Protein 3K7L (pdb70)

Secondary structure (DSSP, 8-state):
---HHHHHHTTS-EEEEEEEEE-HHHHHHTTT-HHHHHHHHHHHHHHHHHHHGGGTEEEEEEEEEE--S--SS---SSHHHHHHHHHHHIIIIIGGG---SEEEEEE-S--SSS-SEEE-SS-TT-TTT--EEEE---S-HHHHHHHHHHHHHHHTTPPP--S--SS------HHHHHHHHHHHHHH--SGGGS---GGG--S---TTSSS--TT-S-----TTT---SSEETTTTEE-TT---SSSTTEETTEEPPTT-EEE--SSTTBPPEE--SS-SSPPPP-BPPTT-EETTTTEE-BTTB---HHHHHHHHH-SS-EEPPGGGGGGGGSSSTT--SEEETTEEEPPPGGGGGGSB--EE-SS--S-B----SS-TTTTBPPTT-EEETTEEEETTEEEEHHHH-

Foldseek 3Di:
DQPVLLVVVQQAQWEWAEEEEEAQAVCVVVVVDVVVVVVLVLVLLLLLLVQCVVRRYHYFHLYYYYNNDHGPFDQDLAQVVNLQRVLVCQLPPVCVVDDTFAYEYEYADHRPPDDFKAAAAQQTSPSRGRYIYGYPPDPDSSVSSLVVSVNNLRNLQQDPPPVDDPDDDSHDDPSSVVRSSVSCVVCVDQRRPDQDDLVSGDHDDDQASQRAHDQAQGHQHAPVRRDWPFADSVRNYGPDPAQHTDAQQADNSAGNDWFQWRRDQPFQFWDTWTTHSPHRYTPGTFTHDFFCQGPVNQFTDDRRDGFHLQVLCCVVPNPQKGFADPVLLCQLQDQPDQHAQDDDPVDGDGDDPQLSLQFATWMDHPVDNPTDFDDDPPDRPDRGRDFRGADDVQWTHDSSGTDRVVVVD

B-factor: mean 50.03, std 17.89, range [14.83, 153.75]

Solvent-accessible surface area: 21682 Å² total; per-residue (Å²): 189,57,67,117,51,42,64,178,15,25,100,29,80,2,14,0,17,0,9,0,0,0,0,19,86,0,18,120,130,32,179,138,57,64,75,44,0,70,142,62,0,48,92,1,9,47,14,0,11,95,7,0,134,186,21,51,5,23,2,3,0,2,4,24,33,25,8,40,119,104,40,86,22,99,22,59,45,45,14,174,27,0,6,73,57,0,1,80,15,2,47,130,136,0,49,103,133,53,121,12,9,0,0,0,0,0,0,24,33,104,3,100,72,135,58,44,9,52,9,64,71,19,12,5,34,57,75,126,35,0,0,0,0,0,16,17,86,26,97,140,21,98,76,0,0,47,19,0,2,22,19,0,0,13,0,0,5,0,62,119,65,114,66,178,42,136,126,60,223,138,107,18,25,52,37,0,38,134,21,4,62,80,11,6,18,144,78,43,16,84,28,0,35,68,64,4,125,36,97,40,23,78,18,67,68,78,60,21,21,81,10,46,9,88,66,20,87,3,4,16,1,43,90,102,90,25,182,32,95,10,5,53,13,97,74,0,107,42,79,165,125,14,103,2,24,65,28,78,0,14,100,178,20,104,70,57,52,61,212,38,99,27,48,53,40,54,64,62,0,5,75,48,8,83,5,57,30,146,43,10,78,22,53,98,18,81,57,48,159,45,9,51,57,3,69,147,93,104,0,22,0,72,88,4,147,25,12,14,21,38,77,16,0,53,85,52,102,26,127,54,15,109,43,6,95,93,74,1,1,70,84,0,53,166,34,202,63,22,0,3,2,96,78,108,170,63,152,91,36,58,4,58,63,161,14,25,48,0,0,4,2,0,2,48,124,197,136,19,130,114,26,45,19,12,84,6,132,190,64,58,89,92,6,12,2,84,66,0,2,44,15,34,139,21,61,0,4,37,122,51,90,12,28,47,27,170,108,36,97

Radius of gyration: 24.46 Å; Cα contacts (8 Å, |Δi|>4): 837; chains: 1; bounding box: 68×55×57 Å

InterPro domains:
  IPR001590 Peptidase M12B, ADAM/reprolysin [PF01421] (205-400)
  IPR001590 Peptidase M12B, ADAM/reprolysin [PS50215] (205-400)
  IPR001762 Disintegrin domain [PF00200] (417-489)
  IPR001762 Disintegrin domain [PR00289] (448-467)
  IPR001762 Disintegrin domain [PR00289] (477-489)
  IPR001762 Disintegrin domain [PS50214] (408-494)
  IPR001762 Disintegrin domain [SM00050] (417-492)
  IPR002870 Peptidase M12B, propeptide [PF01562] (32-115)
  IPR006586 ADAM, cysteine-rich domain [PF08516] (494-573)
  IPR006586 ADAM, cysteine-rich domain [SM00608] (493-609)
  IPR024079 Metallopeptidase, catalytic domain superfamily [G3DSA:3.40.390.10] (192-401)
  IPR034027 Reprolysin domain, adamalysin-type [cd04269] (205-398)
  IPR036436 Disintegrin domain superfamily [G3DSA:4.10.70.10] (407-490)
  IPR036436 Disintegrin domain superfamily [SSF57552] (417-491)

Nearest PDB structures (foldseek):
  3k7l-assembly1_A  TM=1.002E+00  e=3.547E-93  Naja atra
  3hdb-assembly1_A  TM=7.791E-01  e=2.359E-57  Deinagkistrodon acutus
  2dw0-assembly1_A  TM=7.589E-01  e=6.702E-57  Crotalus atrox
  2e3x-assembly1_A  TM=6.675E-01  e=1.064E-53  Daboia siamensis
  1nd1-assembly1_A  TM=9.460E-01  e=1.942E-24  Bothrops asper

Organism: Naja atra (NCBI:txid8656)

Sequence (409 aa):
TNTPEQDRYLQAKKYIEFYVVVDNIMYRHYKRDQPVIKRKVYEMINTMNMIYRRLNFHIALIGLEIWSNINEINVQSDVRATLNLFGEWREKKLLPRKRNDNAQLLTGIDFNGTPVGLAYIGSICNPKTSAAVVQDYSSRTRMVAITMAHEMGHNLGMNHDRGFCTCGFYQFSSCSVREHQRYLLRDRPQCILNKPLSTDIVSPPICGNYFVEVGEECDCGSPADCQSACCNATTCKLQHEAQCDSEECCEKCKFKGARAECRAAKDDCDLPELCTGQSAECPTDVFQRNGLPCQNNQGYCYNGKCPIMTNQCIALRGPGVKVSRDSCFTLNQRTRGCGLCRMEYGRKIPCAAKDVKCGRLFCKRRNSMICNCSISPRDPNYGMVEPGTKCGDGMVCSNRQCVDVKTAY

Structure (mmCIF, N/CA/C/O backbone):
data_3K7L
#
_entry.id   3K7L
#
_cell.length_a   91.650
_cell.length_b   91.650
_cell.length_c   124.235
_cell.angle_alpha   90.00
_cell.angle_beta   90.00
_cell.angle_gamma   90.00
#
_symmetry.space_group_name_H-M   'P 43 21 2'
#
loop_
_entity.id
_entity.type
_entity.pdbx_description
1 polymer Atragin
2 non-polymer 2-acetamido-2-deoxy-beta-D-glucopyranose
3 non-polymer 'ZINC ION'
4 non-polymer 'CALCIUM ION'
5 water water
#
loop_
_atom_site.group_PDB
_atom_site.id
_atom_site.type_symbol
_atom_site.label_atom_id
_atom_site.label_alt_id
_atom_site.label_comp_id
_atom_site.label_asym_id
_atom_site.label_entity_id
_atom_site.label_seq_id
_atom_site.pdbx_PDB_ins_code
_atom_site.Cartn_x
_atom_site.Cartn_y
_atom_site.Cartn_z
_atom_site.occupancy
_atom_site.B_iso_or_equiv
_atom_site.auth_seq_id
_atom_site.auth_comp_id
_atom_site.auth_asym_id
_atom_site.auth_atom_id
_atom_site.pdbx_PDB_model_num
ATOM 1 N N . THR A 1 1 ? -39.471 18.019 -12.676 1.00 63.84 192 THR A N 1
ATOM 2 C CA . THR A 1 1 ? -39.996 16.623 -12.874 1.00 64.87 192 THR A CA 1
ATOM 3 C C . THR A 1 1 ? -39.380 15.568 -11.901 1.00 64.56 192 THR A C 1
ATOM 4 O O . THR A 1 1 ? -40.173 14.742 -11.346 1.00 63.41 192 THR A O 1
ATOM 8 N N . ASN A 1 2 ? -38.010 15.533 -11.787 1.00 61.72 193 ASN A N 1
ATOM 9 C CA . ASN A 1 2 ? -37.274 14.593 -10.883 1.00 61.55 193 ASN A CA 1
ATOM 10 C C . ASN A 1 2 ? -37.700 14.829 -9.427 1.00 61.25 193 ASN A C 1
ATOM 11 O O . ASN A 1 2 ? -37.443 15.931 -8.883 1.00 61.92 193 ASN A O 1
ATOM 16 N N . THR A 1 3 ? -38.307 13.851 -8.776 1.00 51.50 194 THR A N 1
ATOM 17 C CA . THR A 1 3 ? -38.601 14.005 -7.353 1.00 52.42 194 THR A CA 1
ATOM 18 C C . THR A 1 3 ? -37.333 14.322 -6.535 1.00 54.02 194 THR A C 1
ATOM 19 O O . THR A 1 3 ? -36.227 13.880 -6.902 1.00 54.96 194 THR A O 1
ATOM 23 N N . PRO A 1 4 ? -37.469 15.119 -5.458 1.00 57.66 195 PRO A N 1
ATOM 24 C CA . PRO A 1 4 ? -36.301 15.279 -4.600 1.00 57.16 195 PRO A CA 1
ATOM 25 C C . PRO A 1 4 ? -35.620 13.939 -4.242 1.00 56.38 195 PRO A C 1
ATOM 26 O O . PRO A 1 4 ? -34.374 13.890 -4.181 1.00 57.59 195 PRO A O 1
ATOM 30 N N . GLU A 1 5 ? -36.360 12.866 -4.031 1.00 48.79 196 GLU A N 1
ATOM 31 C CA . GLU A 1 5 ? -35.624 11.668 -3.632 1.00 48.96 196 GLU A CA 1
ATOM 32 C C . GLU A 1 5 ? -34.753 11.127 -4.820 1.00 48.72 196 GLU A C 1
ATOM 33 O O . GLU A 1 5 ? -33.731 10.451 -4.634 1.00 47.20 196 GLU A O 1
ATOM 39 N N . GLN A 1 6 ? -35.192 11.435 -6.033 1.00 43.38 197 GLN A N 1
ATOM 40 C CA . GLN A 1 6 ? -34.463 10.951 -7.186 1.00 43.99 197 GLN A CA 1
ATOM 41 C C . GLN A 1 6 ? -33.142 11.730 -7.217 1.00 43.20 197 GLN A C 1
ATOM 42 O O . GLN A 1 6 ? -32.075 11.142 -7.175 1.00 43.50 197 GLN A O 1
ATOM 48 N N . ASP A 1 7 ? -33.213 13.056 -7.143 1.00 47.11 198 ASP A N 1
ATOM 49 C CA . ASP A 1 7 ? -31.990 13.912 -7.140 1.00 46.55 198 ASP A CA 1
ATOM 50 C C . ASP A 1 7 ? -30.949 13.506 -6.122 1.00 45.30 198 ASP A C 1
ATOM 51 O O . ASP A 1 7 ? -29.745 13.663 -6.363 1.00 43.83 198 ASP A O 1
ATOM 56 N N . ARG A 1 8 ? -31.467 12.957 -5.022 1.00 48.91 199 ARG A N 1
ATOM 57 C CA . ARG A 1 8 ? -30.681 12.597 -3.850 1.00 50.44 199 ARG A CA 1
ATOM 58 C C . ARG A 1 8 ? -30.110 11.188 -4.000 1.00 48.84 199 ARG A C 1
ATOM 59 O O . ARG A 1 8 ? -28.917 10.997 -3.807 1.00 46.90 199 ARG A O 1
ATOM 67 N N . TYR A 1 9 ? -30.945 10.228 -4.410 1.00 55.15 200 TYR A N 1
ATOM 68 C CA . TYR A 1 9 ? -30.418 9.021 -5.055 1.00 53.54 200 TYR A CA 1
ATOM 69 C C . TYR A 1 9 ? -29.276 9.291 -6.122 1.00 54.26 200 TYR A C 1
ATOM 70 O O . TYR A 1 9 ? -28.278 8.510 -6.203 1.00 55.17 200 TYR A O 1
ATOM 79 N N . LEU A 1 10 ? -29.404 10.359 -6.924 1.00 46.74 201 LEU A N 1
ATOM 80 C CA . LEU A 1 10 ? -28.397 10.622 -7.951 1.00 45.73 201 LEU A CA 1
ATOM 81 C C . LEU A 1 10 ? -27.054 10.974 -7.373 1.00 45.77 201 LEU A C 1
ATOM 82 O O . LEU A 1 10 ? -26.097 11.089 -8.158 1.00 47.05 201 LEU A O 1
ATOM 87 N N . GLN A 1 11 ? -26.963 11.129 -6.055 1.00 42.50 202 GLN A N 1
ATOM 88 C CA . GLN A 1 11 ? -25.765 11.679 -5.434 1.00 43.24 202 GLN A CA 1
ATOM 89 C C . GLN A 1 11 ? -25.136 10.669 -4.456 1.00 43.45 202 GLN A C 1
ATOM 90 O O . GLN A 1 11 ? -24.074 10.882 -3.900 1.00 43.22 202 GLN A O 1
ATOM 96 N N . ALA A 1 12 ? -25.784 9.548 -4.228 1.00 44.95 203 ALA A N 1
ATOM 97 C CA . ALA A 1 12 ? -25.166 8.523 -3.434 1.00 45.71 203 ALA A CA 1
ATOM 98 C C . ALA A 1 12 ? -23.977 8.060 -4.306 1.00 46.68 203 ALA A C 1
ATOM 99 O O . ALA A 1 12 ? -24.132 7.844 -5.542 1.00 48.06 203 ALA A O 1
ATOM 101 N N . LYS A 1 13 ? -22.780 8.013 -3.728 1.00 40.60 204 LYS A N 1
ATOM 102 C CA . LYS A 1 13 ? -21.713 7.234 -4.310 1.00 39.91 204 LYS A CA 1
ATOM 103 C C . LYS A 1 13 ? -22.302 5.900 -4.807 1.00 38.22 204 LYS A C 1
ATOM 104 O O . LYS A 1 13 ? -23.163 5.324 -4.127 1.00 38.44 204 LYS A O 1
ATOM 110 N N . LYS A 1 14 ? -21.873 5.440 -5.994 1.00 38.04 205 LYS A N 1
ATOM 111 C CA . LYS A 1 14 ? -22.205 4.123 -6.552 1.00 35.25 205 LYS A CA 1
ATOM 112 C C . LYS A 1 14 ? -20.907 3.421 -6.922 1.00 33.42 205 LYS A C 1
ATOM 113 O O . LYS A 1 14 ? -19.905 4.067 -7.229 1.00 31.57 205 LYS A O 1
ATOM 119 N N . TYR A 1 15 ? -20.952 2.103 -6.981 1.00 37.35 206 TYR A N 1
ATOM 120 C CA . TYR A 1 15 ? -19.752 1.346 -7.165 1.00 38.22 206 TYR A CA 1
ATOM 121 C C . TYR A 1 15 ? -19.943 0.249 -8.134 1.00 39.25 206 TYR A C 1
ATOM 122 O O . TYR A 1 15 ? -21.010 -0.398 -8.142 1.00 39.34 206 TYR A O 1
ATOM 131 N N . ILE A 1 16 ? -18.871 -0.005 -8.913 1.00 34.74 207 ILE A N 1
ATOM 132 C CA . ILE A 1 16 ? -18.805 -1.165 -9.733 1.00 33.07 207 ILE A CA 1
ATOM 133 C C . ILE A 1 16 ? -17.640 -2.058 -9.347 1.00 33.95 207 ILE A C 1
ATOM 134 O O . ILE A 1 16 ? -16.469 -1.651 -9.398 1.00 33.72 207 ILE A O 1
ATOM 139 N N . GLU A 1 17 ? -17.962 -3.278 -8.956 1.00 35.61 208 GLU A N 1
ATOM 140 C CA . GLU A 1 17 ? -16.979 -4.333 -8.858 1.00 37.02 208 GLU A CA 1
ATOM 141 C C . GLU A 1 17 ? -16.658 -4.904 -10.178 1.00 35.35 208 GLU A C 1
ATOM 142 O O . GLU A 1 17 ? -17.364 -5.712 -10.671 1.00 38.08 208 GLU A O 1
ATOM 148 N N . PHE A 1 18 ? -15.529 -4.562 -10.699 1.00 32.65 209 PHE A N 1
ATOM 149 C CA . PHE A 1 18 ? -15.168 -4.718 -12.132 1.00 31.29 209 PHE A CA 1
ATOM 150 C C . PHE A 1 18 ? -14.243 -5.938 -12.274 1.00 31.24 209 PHE A C 1
ATOM 151 O O . PHE A 1 18 ? -13.364 -6.105 -11.418 1.00 32.16 209 PHE A O 1
ATOM 159 N N . TYR A 1 19 ? -14.439 -6.763 -13.306 1.00 25.97 210 TYR A N 1
ATOM 160 C CA . TYR A 1 19 ? -13.491 -7.761 -13.635 1.00 28.26 210 TYR A CA 1
ATOM 161 C C . TYR A 1 19 ? -12.987 -7.599 -15.086 1.00 28.42 210 TYR A C 1
ATOM 162 O O . TYR A 1 19 ? -13.777 -7.442 -16.029 1.00 30.12 210 TYR A O 1
ATOM 171 N N . VAL A 1 20 ? -11.687 -7.609 -15.249 1.00 29.13 211 VAL A N 1
ATOM 172 C CA . VAL A 1 20 ? -11.088 -7.529 -16.567 1.00 29.60 211 VAL A CA 1
ATOM 173 C C . VAL A 1 20 ? -10.345 -8.782 -16.870 1.00 30.72 211 VAL A C 1
ATOM 174 O O . VAL A 1 20 ? -9.647 -9.339 -15.945 1.00 31.57 211 VAL A O 1
ATOM 178 N N . VAL A 1 21 ? -10.420 -9.132 -18.162 1.00 30.92 212 VAL A N 1
ATOM 179 C CA . VAL A 1 21 ? -9.770 -10.267 -18.809 1.00 33.08 212 VAL A CA 1
ATOM 180 C C . VAL A 1 21 ? -8.885 -9.768 -19.972 1.00 35.08 212 VAL A C 1
ATOM 181 O O . VAL A 1 21 ? -9.298 -8.904 -20.780 1.00 36.76 212 VAL A O 1
ATOM 185 N N . VAL A 1 22 ? -7.657 -10.270 -20.040 1.00 37.97 213 VAL A N 1
ATOM 186 C CA . VAL A 1 22 ? -6.754 -9.950 -21.120 1.00 36.62 213 VAL A CA 1
ATOM 187 C C . VAL A 1 22 ? -6.631 -11.201 -22.001 1.00 37.36 213 VAL A C 1
ATOM 188 O O . VAL A 1 22 ? -6.307 -12.288 -21.539 1.00 37.53 213 VAL A O 1
ATOM 192 N N . ASP A 1 23 ? -6.848 -11.077 -23.293 1.00 39.17 214 ASP A N 1
ATOM 193 C CA . ASP A 1 23 ? -6.920 -12.285 -24.084 1.00 40.08 214 ASP A CA 1
ATOM 194 C C . ASP A 1 23 ? -5.561 -12.629 -24.581 1.00 39.87 214 ASP A C 1
ATOM 195 O O . ASP A 1 23 ? -4.617 -11.821 -24.416 1.00 40.85 214 ASP A O 1
ATOM 200 N N . ASN A 1 24 ? -5.428 -13.784 -25.228 1.00 33.48 215 ASN A N 1
ATOM 201 C CA . ASN A 1 24 ? -4.096 -14.242 -25.625 1.00 34.18 215 ASN A CA 1
ATOM 202 C C . ASN A 1 24 ? -3.332 -13.340 -26.584 1.00 34.98 215 ASN A C 1
ATOM 203 O O . ASN A 1 24 ? -2.094 -13.294 -26.587 1.00 35.11 215 ASN A O 1
ATOM 208 N N . ILE A 1 25 ? -4.035 -12.640 -27.451 1.00 39.17 216 ILE A N 1
ATOM 209 C CA . ILE A 1 25 ? -3.309 -11.856 -28.414 1.00 39.44 216 ILE A CA 1
ATOM 210 C C . ILE A 1 25 ? -2.749 -10.607 -27.718 1.00 39.42 216 ILE A C 1
ATOM 211 O O . ILE A 1 25 ? -1.653 -10.161 -28.071 1.00 40.28 216 ILE A O 1
ATOM 216 N N . MET A 1 26 ? -3.420 -10.007 -26.734 1.00 35.94 217 MET A N 1
ATOM 217 C CA . MET A 1 26 ? -2.795 -8.774 -26.190 1.00 34.89 217 MET A CA 1
ATOM 218 C C . MET A 1 26 ? -1.591 -9.251 -25.433 1.00 35.93 217 MET A C 1
ATOM 219 O O . MET A 1 26 ? -0.553 -8.611 -25.401 1.00 36.62 217 MET A O 1
ATOM 224 N N . TYR A 1 27 ? -1.748 -10.443 -24.854 1.00 45.17 218 TYR A N 1
ATOM 225 C CA . TYR A 1 27 ? -0.756 -11.034 -24.006 1.00 45.95 218 TYR A CA 1
ATOM 226 C C . TYR A 1 27 ? 0.480 -11.227 -24.851 1.00 47.93 218 TYR A C 1
ATOM 227 O O . TYR A 1 27 ? 1.553 -10.721 -24.510 1.00 49.29 218 TYR A O 1
ATOM 236 N N . ARG A 1 28 ? 0.360 -11.931 -25.977 1.00 44.23 219 ARG A N 1
ATOM 237 C CA . ARG A 1 28 ? 1.564 -12.043 -26.799 1.00 44.68 219 ARG A CA 1
ATOM 238 C C . ARG A 1 28 ? 2.166 -10.671 -27.255 1.00 42.46 219 ARG A C 1
ATOM 239 O O . ARG A 1 28 ? 3.385 -10.540 -27.432 1.00 42.39 219 ARG A O 1
ATOM 247 N N . HIS A 1 29 ? 1.329 -9.659 -27.438 1.00 43.60 220 HIS A N 1
ATOM 248 C CA . HIS A 1 29 ? 1.770 -8.390 -27.975 1.00 43.95 220 HIS A CA 1
ATOM 249 C C . HIS A 1 29 ? 2.648 -7.782 -26.918 1.00 44.44 220 HIS A C 1
ATOM 250 O O . HIS A 1 29 ? 3.554 -7.006 -27.182 1.00 44.21 220 HIS A O 1
ATOM 257 N N . TYR A 1 30 ? 2.347 -8.093 -25.678 1.00 39.61 221 TYR A N 1
ATOM 258 C CA . TYR A 1 30 ? 3.132 -7.534 -24.609 1.00 41.09 221 TYR A CA 1
ATOM 259 C C . TYR A 1 30 ? 4.206 -8.494 -24.161 1.00 42.15 221 TYR A C 1
ATOM 260 O O . TYR A 1 30 ? 4.614 -8.485 -23.028 1.00 41.92 221 TYR A O 1
ATOM 269 N N . LYS A 1 31 ? 4.696 -9.310 -25.089 1.00 46.02 222 LYS A N 1
ATOM 270 C CA . LYS A 1 31 ? 5.888 -10.160 -24.848 1.00 47.22 222 LYS A CA 1
ATOM 271 C C . LYS A 1 31 ? 5.673 -11.086 -23.676 1.00 45.54 222 LYS A C 1
ATOM 272 O O . LYS A 1 31 ? 6.657 -11.402 -23.014 1.00 44.31 222 LYS A O 1
ATOM 278 N N . ARG A 1 32 ? 4.419 -11.496 -23.444 1.00 39.62 223 ARG A N 1
ATOM 279 C CA . ARG A 1 32 ? 4.096 -12.589 -22.458 1.00 40.45 223 ARG A CA 1
ATOM 280 C C . ARG A 1 32 ? 4.454 -12.125 -21.090 1.00 37.35 223 ARG A C 1
ATOM 281 O O . ARG A 1 32 ? 4.578 -12.874 -20.200 1.00 36.05 223 ARG A O 1
ATOM 289 N N . ASP A 1 33 ? 4.729 -10.843 -20.969 1.00 35.41 224 ASP A N 1
ATOM 290 C CA . ASP A 1 33 ? 5.224 -10.290 -19.708 1.00 33.87 224 ASP A CA 1
ATOM 291 C C . ASP A 1 33 ? 4.111 -9.799 -18.660 1.00 32.98 224 ASP A C 1
ATOM 292 O O . ASP A 1 33 ? 3.638 -8.654 -18.714 1.00 32.88 224 ASP A O 1
ATOM 297 N N . GLN A 1 34 ? 3.736 -10.706 -17.732 1.00 41.21 225 GLN A N 1
ATOM 298 C CA . GLN A 1 34 ? 2.501 -10.560 -16.911 1.00 40.78 225 GLN A CA 1
ATOM 299 C C . GLN A 1 34 ? 2.534 -9.385 -15.937 1.00 40.09 225 GLN A C 1
ATOM 300 O O . GLN A 1 34 ? 1.593 -8.632 -15.943 1.00 44.53 225 GLN A O 1
ATOM 306 N N . PRO A 1 35 ? 3.601 -9.141 -15.163 1.00 35.60 226 PRO A N 1
ATOM 307 C CA . PRO A 1 35 ? 3.606 -7.813 -14.509 1.00 35.41 226 PRO A CA 1
ATOM 308 C C . PRO A 1 35 ? 3.449 -6.539 -15.394 1.00 37.32 226 PRO A C 1
ATOM 309 O O . PRO A 1 35 ? 2.818 -5.529 -14.939 1.00 37.13 226 PRO A O 1
ATOM 313 N N . VAL A 1 36 ? 4.009 -6.535 -16.610 1.00 39.16 227 VAL A N 1
ATOM 314 C CA . VAL A 1 36 ? 3.877 -5.313 -17.436 1.00 39.41 227 VAL A CA 1
ATOM 315 C C . VAL A 1 36 ? 2.388 -5.058 -17.754 1.00 41.22 227 VAL A C 1
ATOM 316 O O . VAL A 1 36 ? 1.784 -3.934 -17.594 1.00 42.36 227 VAL A O 1
ATOM 320 N N . ILE A 1 37 ? 1.747 -6.139 -18.165 1.00 40.33 228 ILE A N 1
ATOM 321 C CA . ILE A 1 37 ? 0.339 -6.098 -18.441 1.00 38.16 228 ILE A CA 1
ATOM 322 C C . ILE A 1 37 ? -0.471 -5.746 -17.224 1.00 39.10 228 ILE A C 1
ATOM 323 O O . ILE A 1 37 ? -1.419 -4.946 -17.347 1.00 40.86 228 ILE A O 1
ATOM 328 N N . LYS A 1 38 ? -0.127 -6.304 -16.047 1.00 39.52 229 LYS A N 1
ATOM 329 C CA . LYS A 1 38 ? -0.981 -5.931 -14.876 1.00 38.10 229 LYS A CA 1
ATOM 330 C C . LYS A 1 38 ? -0.842 -4.447 -14.588 1.00 36.55 229 LYS A C 1
ATOM 331 O O . LYS A 1 38 ? -1.841 -3.757 -14.303 1.00 38.09 229 LYS A O 1
ATOM 337 N N . ARG A 1 39 ? 0.363 -3.922 -14.742 1.00 34.21 230 ARG A N 1
ATOM 338 C CA . ARG A 1 39 ? 0.546 -2.522 -14.440 1.00 36.25 230 ARG A CA 1
ATOM 339 C C . ARG A 1 39 ? -0.303 -1.682 -15.298 1.00 36.43 230 ARG A C 1
ATOM 340 O O . ARG A 1 39 ? -0.928 -0.761 -14.742 1.00 37.62 230 ARG A O 1
ATOM 348 N N . LYS A 1 40 ? -0.415 -2.055 -16.584 1.00 35.55 231 LYS A N 1
ATOM 349 C CA . LYS A 1 40 ? -1.087 -1.243 -17.563 1.00 35.85 231 LYS A CA 1
ATOM 350 C C . LYS A 1 40 ? -2.487 -1.316 -17.370 1.00 35.85 231 LYS A C 1
ATOM 351 O O . LYS A 1 40 ? -3.160 -0.288 -17.465 1.00 36.16 231 LYS A O 1
ATOM 357 N N . VAL A 1 41 ? -2.963 -2.484 -16.980 1.00 33.99 232 VAL A N 1
ATOM 358 C CA . VAL A 1 41 ? -4.367 -2.531 -16.562 1.00 33.89 232 VAL A CA 1
ATOM 359 C C . VAL A 1 41 ? -4.631 -1.596 -15.382 1.00 35.12 232 VAL A C 1
ATOM 360 O O . VAL A 1 41 ? -5.596 -0.854 -15.470 1.00 36.06 232 VAL A O 1
ATOM 364 N N . TYR A 1 42 ? -3.754 -1.549 -14.333 1.00 36.16 233 TYR A N 1
ATOM 365 C CA . TYR A 1 42 ? -4.023 -0.660 -13.125 1.00 35.80 233 TYR A CA 1
ATOM 366 C C . TYR A 1 42 ? -4.085 0.834 -13.499 1.00 37.03 233 TYR A C 1
ATOM 367 O O . TYR A 1 42 ? -4.897 1.627 -12.911 1.00 36.28 233 TYR A O 1
ATOM 376 N N . GLU A 1 43 ? -3.231 1.220 -14.475 1.00 34.34 234 GLU A N 1
ATOM 377 C CA . GLU A 1 43 ? -3.248 2.646 -15.012 1.00 35.77 234 GLU A CA 1
ATOM 378 C C . GLU A 1 43 ? -4.568 2.912 -15.636 1.00 33.29 234 GLU A C 1
ATOM 379 O O . GLU A 1 43 ? -5.220 3.845 -15.261 1.00 32.72 234 GLU A O 1
ATOM 385 N N . MET A 1 44 ? -4.986 1.993 -16.472 1.00 33.95 235 MET A N 1
ATOM 386 C CA . MET A 1 44 ? -6.282 1.989 -17.047 1.00 36.90 235 MET A CA 1
ATOM 387 C C . MET A 1 44 ? -7.481 2.160 -16.098 1.00 37.68 235 MET A C 1
ATOM 388 O O . MET A 1 44 ? -8.299 3.077 -16.303 1.00 37.32 235 MET A O 1
ATOM 393 N N . ILE A 1 45 ? -7.598 1.314 -15.066 1.00 39.52 236 ILE A N 1
ATOM 394 C CA . ILE A 1 45 ? -8.686 1.523 -14.096 1.00 39.63 236 ILE A CA 1
ATOM 395 C C . ILE A 1 45 ? -8.542 2.858 -13.392 1.00 39.57 236 ILE A C 1
ATOM 396 O O . ILE A 1 45 ? -9.521 3.587 -13.167 1.00 37.44 236 ILE A O 1
ATOM 401 N N . ASN A 1 46 ? -7.319 3.200 -13.027 1.00 39.03 237 ASN A N 1
ATOM 402 C CA . ASN A 1 46 ? -7.199 4.534 -12.456 1.00 40.97 237 ASN A CA 1
ATOM 403 C C . ASN A 1 46 ? -7.780 5.683 -13.391 1.00 39.91 237 ASN A C 1
ATOM 404 O O . ASN A 1 46 ? -8.576 6.588 -12.963 1.00 41.35 237 ASN A O 1
ATOM 409 N N . THR A 1 47 ? -7.484 5.570 -14.687 1.00 44.14 238 THR A N 1
ATOM 410 C CA . THR A 1 47 ? -7.987 6.528 -15.642 1.00 41.15 238 THR A CA 1
ATOM 411 C C . THR A 1 47 ? -9.521 6.526 -15.636 1.00 39.69 238 THR A C 1
ATOM 412 O O . THR A 1 47 ? -10.177 7.590 -15.686 1.00 40.28 238 THR A O 1
ATOM 416 N N . MET A 1 48 ? -10.101 5.357 -15.553 1.00 29.10 239 MET A N 1
ATOM 417 C CA . MET A 1 48 ? -11.558 5.281 -15.525 1.00 29.58 239 MET A CA 1
ATOM 418 C C . MET A 1 48 ? -12.130 6.039 -14.335 1.00 29.88 239 MET A C 1
ATOM 419 O O . MET A 1 48 ? -13.106 6.856 -14.450 1.00 31.94 239 MET A O 1
ATOM 424 N N . ASN A 1 49 ? -11.542 5.803 -13.195 1.00 38.78 240 ASN A N 1
ATOM 425 C CA . ASN A 1 49 ? -12.093 6.345 -11.918 1.00 41.06 240 ASN A CA 1
ATOM 426 C C . ASN A 1 49 ? -11.968 7.818 -11.935 1.00 41.71 240 ASN A C 1
ATOM 427 O O . ASN A 1 49 ? -12.863 8.446 -11.422 1.00 42.15 240 ASN A O 1
ATOM 432 N N . MET A 1 50 ? -10.898 8.347 -12.568 1.00 37.35 241 MET A N 1
ATOM 433 C CA . MET A 1 50 ? -10.743 9.847 -12.736 1.00 40.31 241 MET A CA 1
ATOM 434 C C . MET A 1 50 ? -11.793 10.383 -13.627 1.00 39.10 241 MET A C 1
ATOM 435 O O . MET A 1 50 ? -12.302 11.437 -13.389 1.00 40.08 241 MET A O 1
ATOM 440 N N . ILE A 1 51 ? -1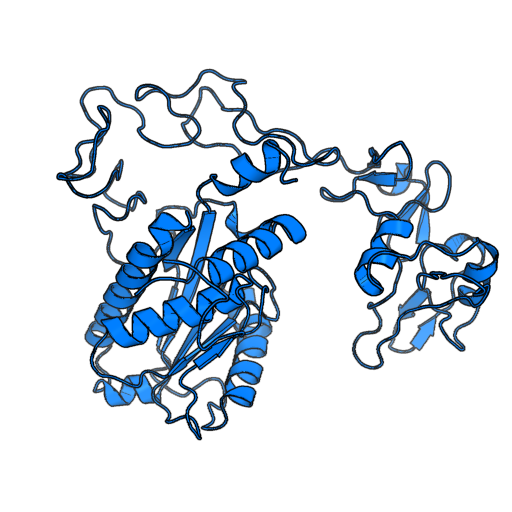2.128 9.668 -14.704 1.00 40.19 242 ILE A N 1
ATOM 441 C CA . ILE A 1 51 ? -13.225 10.112 -15.483 1.00 37.98 242 ILE A CA 1
ATOM 442 C C . ILE A 1 51 ? -14.567 9.940 -14.748 1.00 38.39 242 ILE A C 1
ATOM 443 O O . ILE A 1 51 ? -15.462 10.740 -14.985 1.00 36.96 242 ILE A O 1
ATOM 448 N N . TYR A 1 52 ? -14.770 8.870 -13.949 1.00 34.47 243 TYR A N 1
ATOM 449 C CA . TYR A 1 52 ? -16.143 8.575 -13.439 1.00 35.42 243 TYR A CA 1
ATOM 450 C C . TYR A 1 52 ? -16.485 9.303 -12.119 1.00 37.05 243 TYR A C 1
ATOM 451 O O . TYR A 1 52 ? -17.578 9.174 -11.543 1.00 36.78 243 TYR A O 1
ATOM 460 N N . ARG A 1 53 ? -15.543 10.111 -11.670 1.00 44.30 244 ARG A N 1
ATOM 461 C CA . ARG A 1 53 ? -15.665 10.859 -10.396 1.00 48.70 244 ARG A CA 1
ATOM 462 C C . ARG A 1 53 ? -16.833 11.784 -10.446 1.00 48.40 244 ARG A C 1
ATOM 463 O O . ARG A 1 53 ? -17.644 11.685 -9.552 1.00 49.37 244 ARG A O 1
ATOM 471 N N . ARG A 1 54 ? -16.936 12.644 -11.485 1.00 53.07 245 ARG A N 1
ATOM 472 C CA . ARG A 1 54 ? -18.050 13.565 -11.564 1.00 52.91 245 ARG A CA 1
ATOM 473 C C . ARG A 1 54 ? -19.381 12.860 -11.710 1.00 52.16 245 ARG A C 1
ATOM 474 O O . ARG A 1 54 ? -20.383 13.492 -11.477 1.00 53.27 245 ARG A O 1
ATOM 482 N N . LEU A 1 55 ? -19.394 11.554 -12.002 1.00 47.84 246 LEU A N 1
ATOM 483 C CA . LEU A 1 55 ? -20.592 10.779 -12.091 1.00 46.27 246 LEU A CA 1
ATOM 484 C C . LEU A 1 55 ? -20.942 10.062 -10.820 1.00 45.82 246 LEU A C 1
ATOM 485 O O . LEU A 1 55 ? -22.034 9.504 -10.755 1.00 45.41 246 LEU A O 1
ATOM 490 N N . ASN A 1 56 ? -20.060 10.083 -9.798 1.00 43.34 247 ASN A N 1
ATOM 491 C CA . ASN A 1 56 ? -20.327 9.400 -8.483 1.00 41.17 247 ASN A CA 1
ATOM 492 C C . ASN A 1 56 ? -20.117 7.878 -8.496 1.00 40.51 247 ASN A C 1
ATOM 493 O O . ASN A 1 56 ? -20.535 7.215 -7.545 1.00 42.03 247 ASN A O 1
ATOM 498 N N . PHE A 1 57 ? -19.403 7.333 -9.509 1.00 36.91 248 PHE A N 1
ATOM 499 C CA . PHE A 1 57 ? -19.146 5.919 -9.576 1.00 34.35 248 PHE A CA 1
ATOM 500 C C . PHE A 1 57 ? -17.734 5.706 -9.290 1.00 34.56 248 PHE A C 1
ATOM 501 O O . PHE A 1 57 ? -16.900 6.414 -9.782 1.00 33.67 248 PHE A O 1
ATOM 509 N N . HIS A 1 58 ? -17.449 4.633 -8.548 1.00 35.21 249 HIS A N 1
ATOM 510 C CA . HIS A 1 58 ? -16.067 4.210 -8.369 1.00 33.70 249 HIS A CA 1
ATOM 511 C C . HIS A 1 58 ? -15.957 2.781 -8.836 1.00 33.64 249 HIS A C 1
ATOM 512 O O . HIS A 1 58 ? -16.794 1.960 -8.537 1.00 32.42 249 HIS A O 1
ATOM 519 N N . ILE A 1 59 ? -14.927 2.542 -9.606 1.00 29.24 250 ILE A N 1
ATOM 520 C CA . ILE A 1 59 ? -14.679 1.317 -10.222 1.00 31.05 250 ILE A CA 1
ATOM 521 C C . ILE A 1 59 ? -13.622 0.664 -9.389 1.00 32.29 250 ILE A C 1
ATOM 522 O O . ILE A 1 59 ? -12.579 1.243 -9.138 1.00 34.87 250 ILE A O 1
ATOM 527 N N . ALA A 1 60 ? -13.906 -0.547 -8.919 1.00 38.58 251 ALA A N 1
ATOM 528 C CA . ALA A 1 60 ? -13.011 -1.327 -8.094 1.00 36.43 251 ALA A CA 1
ATOM 529 C C . ALA A 1 60 ? -12.673 -2.643 -8.801 1.00 36.86 251 ALA A C 1
ATOM 530 O O . ALA A 1 60 ? -13.537 -3.521 -9.097 1.00 37.65 251 ALA A O 1
ATOM 532 N N . LEU A 1 61 ? -11.394 -2.788 -9.090 1.00 32.67 252 LEU A N 1
ATOM 533 C CA . LEU A 1 61 ? -10.984 -3.866 -9.887 1.00 31.02 252 LEU A CA 1
ATOM 534 C C . LEU A 1 61 ? -10.991 -5.014 -8.889 1.00 33.66 252 LEU A C 1
ATOM 535 O O . LEU A 1 61 ? -10.168 -5.092 -7.976 1.00 34.53 252 LEU A O 1
ATOM 540 N N . ILE A 1 62 ? -11.892 -5.950 -9.049 1.00 35.86 253 ILE A N 1
ATOM 541 C CA . ILE A 1 62 ? -11.855 -7.129 -8.113 1.00 35.46 253 ILE A CA 1
ATOM 542 C C . ILE A 1 62 ? -11.320 -8.336 -8.790 1.00 34.48 253 ILE A C 1
ATOM 543 O O . ILE A 1 62 ? -11.280 -9.357 -8.225 1.00 36.81 253 ILE A O 1
ATOM 548 N N . GLY A 1 63 ? -10.894 -8.274 -10.025 1.00 34.88 254 GLY A N 1
ATOM 549 C CA . GLY A 1 63 ? -10.244 -9.462 -10.569 1.00 32.84 254 GLY A CA 1
ATOM 550 C C . GLY A 1 63 ? -9.600 -9.187 -11.893 1.00 34.79 254 GLY A C 1
ATOM 551 O O . GLY A 1 63 ? -10.107 -8.370 -12.715 1.00 35.39 254 GLY A O 1
ATOM 552 N N . LEU A 1 64 ? -8.483 -9.864 -12.169 1.00 42.71 255 LEU A N 1
ATOM 553 C CA . LEU A 1 64 ? -7.813 -9.611 -13.391 1.00 41.77 255 LEU A CA 1
ATOM 554 C C . LEU A 1 64 ? -7.290 -10.909 -13.885 1.00 43.52 255 LEU A C 1
ATOM 555 O O . LEU A 1 64 ? -6.354 -11.454 -13.267 1.00 44.79 255 LEU A O 1
ATOM 560 N N . GLU A 1 65 ? -7.750 -11.386 -15.047 1.00 38.16 256 GLU A N 1
ATOM 561 C CA . GLU A 1 65 ? -7.218 -12.651 -15.522 1.00 37.82 256 GLU A CA 1
ATOM 562 C C . GLU A 1 65 ? -6.691 -12.563 -16.904 1.00 39.35 256 GLU A C 1
ATOM 563 O O . GLU A 1 65 ? -7.373 -12.030 -17.816 1.00 40.36 256 GLU A O 1
ATOM 569 N N . ILE A 1 66 ? -5.473 -13.084 -17.085 1.00 37.32 257 ILE A N 1
ATOM 570 C CA . ILE A 1 66 ? -4.793 -13.142 -18.374 1.00 36.73 257 ILE A CA 1
ATOM 571 C C . ILE A 1 66 ? -4.957 -14.492 -19.006 1.00 38.58 257 ILE A C 1
ATOM 572 O O . ILE A 1 66 ? -4.827 -15.487 -18.333 1.00 41.06 257 ILE A O 1
ATOM 577 N N . TRP A 1 67 ? -5.376 -14.572 -20.269 1.00 42.74 258 TRP A N 1
ATOM 578 C CA . TRP A 1 67 ? -5.467 -15.884 -20.928 1.00 43.48 258 TRP A CA 1
ATOM 579 C C . TRP A 1 67 ? -4.104 -16.138 -21.523 1.00 44.75 258 TRP A C 1
ATOM 580 O O . TRP A 1 67 ? -3.912 -16.074 -22.734 1.00 44.96 258 TRP A O 1
ATOM 591 N N . SER A 1 68 ? -3.125 -16.302 -20.657 1.00 50.78 259 SER A N 1
ATOM 592 C CA . SER A 1 68 ? -1.758 -16.558 -21.097 1.00 52.65 259 SER A CA 1
ATOM 593 C C . SER A 1 68 ? -1.654 -17.952 -21.736 1.00 55.17 259 SER A C 1
ATOM 594 O O . SER A 1 68 ? -0.567 -18.320 -22.170 1.00 55.82 259 SER A O 1
ATOM 597 N N . ASN A 1 69 ? -2.719 -18.756 -21.768 1.00 54.05 260 ASN A N 1
ATOM 598 C CA . ASN A 1 69 ? -2.539 -20.018 -22.459 1.00 55.36 260 ASN A CA 1
ATOM 599 C C . ASN A 1 69 ? -3.247 -20.118 -23.787 1.00 55.66 260 ASN A C 1
ATOM 600 O O . ASN A 1 69 ? -2.593 -20.152 -24.826 1.00 56.27 260 ASN A O 1
ATOM 605 N N . ILE A 1 70 ? -4.561 -20.221 -23.754 1.00 54.25 261 ILE A N 1
ATOM 606 C CA . ILE A 1 70 ? -5.383 -20.129 -24.987 1.00 55.47 261 ILE A CA 1
ATOM 607 C C . ILE A 1 70 ? -6.632 -19.272 -24.677 1.00 54.66 261 ILE A C 1
ATOM 608 O O . ILE A 1 70 ? -7.065 -19.231 -23.530 1.00 54.58 261 ILE A O 1
ATOM 613 N N . ASN A 1 71 ? -7.248 -18.633 -25.660 1.00 54.13 262 ASN A N 1
ATOM 614 C CA . ASN A 1 71 ? -8.519 -17.949 -25.361 1.00 52.96 262 ASN A CA 1
ATOM 615 C C . ASN A 1 71 ? -9.600 -18.974 -24.900 1.00 52.78 262 ASN A C 1
ATOM 616 O O . ASN A 1 71 ? -9.687 -20.036 -25.481 1.00 52.86 262 ASN A O 1
ATOM 621 N N . GLU A 1 72 ? -10.384 -18.725 -23.853 1.00 45.20 263 GLU A N 1
ATOM 622 C CA . GLU A 1 72 ? -11.526 -19.653 -23.667 1.00 46.44 263 GLU A CA 1
ATOM 623 C C . GLU A 1 72 ? -12.779 -19.248 -24.398 1.00 44.02 263 GLU A C 1
ATOM 624 O O . GLU A 1 72 ? -13.819 -19.839 -24.192 1.00 43.72 263 GLU A O 1
ATOM 630 N N . ILE A 1 73 ? -12.706 -18.210 -25.205 1.00 47.44 264 ILE A N 1
ATOM 631 C CA . ILE A 1 73 ? -13.690 -18.100 -26.264 1.00 46.45 264 ILE A CA 1
ATOM 632 C C . ILE A 1 73 ? -13.035 -17.918 -27.640 1.00 45.23 264 ILE A C 1
ATOM 633 O O . ILE A 1 73 ? -11.916 -17.546 -27.744 1.00 44.66 264 ILE A O 1
ATOM 638 N N . ASN A 1 74 ? -13.775 -18.137 -28.699 1.00 48.59 265 ASN A N 1
ATOM 639 C CA . ASN A 1 74 ? -13.269 -17.840 -29.998 1.00 48.61 265 ASN A CA 1
ATOM 640 C C . ASN A 1 74 ? -13.357 -16.320 -30.235 1.00 48.99 265 ASN A C 1
ATOM 641 O O . ASN A 1 74 ? -14.424 -15.822 -30.632 1.00 50.06 265 ASN A O 1
ATOM 646 N N . VAL A 1 75 ? -12.263 -15.600 -29.994 1.00 43.49 266 VAL A N 1
ATOM 647 C CA . VAL A 1 75 ? -12.279 -14.168 -30.214 1.00 43.73 266 VAL A CA 1
ATOM 648 C C . VAL A 1 75 ? -12.038 -13.905 -31.668 1.00 44.43 266 VAL A C 1
ATOM 649 O O . VAL A 1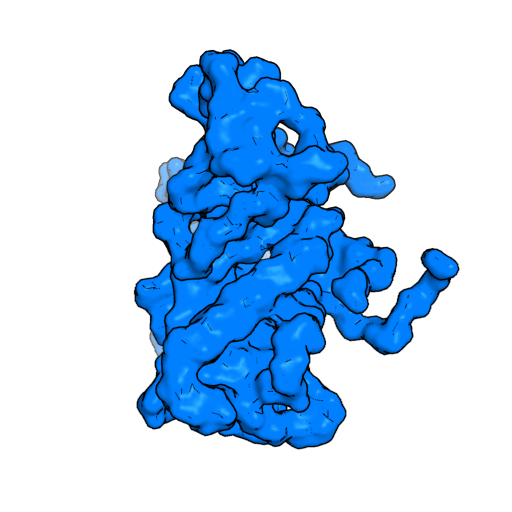 75 ? -11.049 -14.443 -32.183 1.00 44.40 266 VAL A O 1
ATOM 653 N N . GLN A 1 76 ? -12.872 -13.027 -32.285 1.00 45.39 267 GLN A N 1
ATOM 654 C CA . GLN A 1 76 ? -13.041 -12.907 -33.773 1.00 43.88 267 GLN A CA 1
ATOM 655 C C . GLN A 1 76 ? -12.963 -11.454 -34.187 1.00 42.91 267 GLN A C 1
ATOM 656 O O . GLN A 1 76 ? -13.491 -10.582 -33.476 1.00 41.56 267 GLN A O 1
ATOM 662 N N . SER A 1 77 ? -12.379 -11.205 -35.351 1.00 44.14 268 SER A N 1
ATOM 663 C CA . SER A 1 77 ? -12.354 -9.864 -35.929 1.00 45.93 268 SER A CA 1
ATOM 664 C C . SER A 1 77 ? -13.769 -9.289 -36.003 1.00 46.24 268 SER A C 1
ATOM 665 O O . SER A 1 77 ? -13.925 -8.089 -36.019 1.00 47.36 268 SER A O 1
ATOM 668 N N . ASP A 1 78 ? -14.785 -10.141 -36.070 1.00 40.04 269 ASP A N 1
ATOM 669 C CA . ASP A 1 78 ? -16.139 -9.678 -35.944 1.00 41.34 269 ASP A CA 1
ATOM 670 C C . ASP A 1 78 ? -16.495 -9.243 -34.479 1.00 40.67 269 ASP A C 1
ATOM 671 O O . ASP A 1 78 ? -16.809 -10.070 -33.625 1.00 40.65 269 ASP A O 1
ATOM 676 N N . VAL A 1 79 ? -16.477 -7.946 -34.207 1.00 40.17 270 VAL A N 1
ATOM 677 C CA . VAL A 1 79 ? -16.800 -7.400 -32.866 1.00 38.58 270 VAL A CA 1
ATOM 678 C C . VAL A 1 79 ? -18.097 -7.878 -32.227 1.00 39.14 270 VAL A C 1
ATOM 679 O O . VAL A 1 79 ? -18.139 -8.326 -31.063 1.00 37.85 270 VAL A O 1
ATOM 683 N N . ARG A 1 80 ? -19.153 -7.917 -33.002 1.00 40.46 271 ARG A N 1
ATOM 684 C CA . ARG A 1 80 ? -20.397 -8.541 -32.510 1.00 40.95 271 ARG A CA 1
ATOM 685 C C . ARG A 1 80 ? -20.308 -9.937 -31.930 1.00 41.16 271 ARG A C 1
ATOM 686 O O . ARG A 1 80 ? -20.949 -10.277 -30.892 1.00 42.34 271 ARG A O 1
ATOM 694 N N . ALA A 1 81 ? -19.591 -10.819 -32.583 1.00 41.64 272 ALA A N 1
ATOM 695 C CA . ALA A 1 81 ? -19.764 -12.213 -32.151 1.00 41.10 272 ALA A CA 1
ATOM 696 C C . ALA A 1 81 ? -18.885 -12.367 -30.931 1.00 40.81 272 ALA A C 1
ATOM 697 O O . ALA A 1 81 ? -19.148 -13.219 -30.076 1.00 41.43 272 ALA A O 1
ATOM 699 N N . THR A 1 82 ? -17.772 -11.614 -30.880 1.00 42.01 273 THR A N 1
ATOM 700 C CA . THR A 1 82 ? -16.887 -11.677 -29.701 1.00 40.49 273 THR A CA 1
ATOM 701 C C . THR A 1 82 ? -17.690 -11.102 -28.501 1.00 39.16 273 THR A C 1
ATOM 702 O O . THR A 1 82 ? -17.842 -11.738 -27.451 1.00 40.51 273 THR A O 1
ATOM 706 N N . LEU A 1 83 ? -18.261 -9.929 -28.648 1.00 37.44 274 LEU A N 1
ATOM 707 C CA . LEU A 1 83 ? -19.161 -9.450 -27.566 1.00 38.13 274 LEU A CA 1
ATOM 708 C C . LEU A 1 83 ? -20.194 -10.510 -27.259 1.00 39.86 274 LEU A C 1
ATOM 709 O O . LEU A 1 83 ? -20.414 -10.839 -26.126 1.00 39.68 274 LEU A O 1
ATOM 714 N N . ASN A 1 84 ? -20.807 -11.126 -28.260 1.00 39.92 275 ASN A N 1
ATOM 715 C CA . ASN A 1 84 ? -21.832 -12.192 -27.913 1.00 41.28 275 ASN A CA 1
ATOM 716 C C . ASN A 1 84 ? -21.194 -13.378 -27.171 1.00 42.06 275 ASN A C 1
ATOM 717 O O . ASN A 1 84 ? -21.709 -13.859 -26.124 1.00 42.96 275 ASN A O 1
ATOM 722 N N . LEU A 1 85 ? -20.027 -13.826 -27.651 1.00 45.38 276 LEU A N 1
ATOM 723 C CA . LEU A 1 85 ? -19.416 -14.981 -27.001 1.00 45.70 276 LEU A CA 1
ATOM 724 C C . LEU A 1 85 ? -18.961 -14.638 -25.550 1.00 46.39 276 LEU A C 1
ATOM 725 O O . LEU A 1 85 ? -19.058 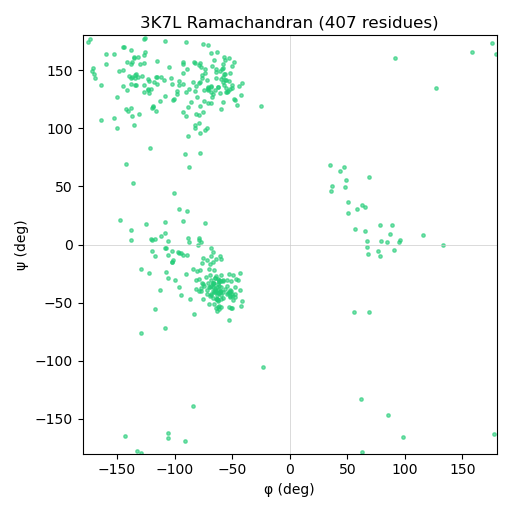-15.540 -24.615 1.00 46.18 276 LEU A O 1
ATOM 730 N N . PHE A 1 86 ? -18.544 -13.358 -25.369 1.00 39.65 277 PHE A N 1
ATOM 731 C CA . PHE A 1 86 ? -18.003 -12.947 -24.099 1.00 38.64 277 PHE A CA 1
ATOM 732 C C . PHE A 1 86 ? -19.071 -12.747 -23.052 1.00 38.52 277 PHE A C 1
ATOM 733 O O . PHE A 1 86 ? -18.866 -13.050 -21.858 1.00 41.12 277 PHE A O 1
ATOM 741 N N . GLY A 1 87 ? -20.244 -12.293 -23.468 1.00 39.20 278 GLY A N 1
ATOM 742 C CA . GLY A 1 87 ? -21.419 -12.142 -22.580 1.00 38.30 278 GLY A CA 1
ATOM 743 C C . GLY A 1 87 ? -21.843 -13.535 -22.046 1.00 40.45 278 GLY A C 1
ATOM 744 O O . GLY A 1 87 ? -22.077 -13.695 -20.822 1.00 40.78 278 GLY A O 1
ATOM 745 N N . GLU A 1 88 ? -21.941 -14.535 -22.927 1.00 39.71 279 GLU A N 1
ATOM 746 C CA . GLU A 1 88 ? -22.334 -15.893 -22.492 1.00 42.74 279 GLU A CA 1
ATOM 747 C C . GLU A 1 88 ? -21.289 -16.506 -21.553 1.00 42.04 279 GLU A C 1
ATOM 748 O O . GLU A 1 88 ? -21.641 -17.188 -20.572 1.00 41.51 279 GLU A O 1
ATOM 754 N N . TRP A 1 89 ? -20.007 -16.249 -21.880 1.00 45.12 280 TRP A N 1
ATOM 755 C CA . TRP A 1 89 ? -18.886 -16.703 -21.067 1.00 44.56 280 TRP A CA 1
ATOM 756 C C . TRP A 1 89 ? -18.976 -16.033 -19.677 1.00 45.84 280 TRP A C 1
ATOM 757 O O . TRP A 1 89 ? -18.815 -16.712 -18.642 1.00 46.28 280 TRP A O 1
ATOM 768 N N . ARG A 1 90 ? -19.210 -14.718 -19.644 1.00 45.31 281 ARG A N 1
ATOM 769 C CA . ARG A 1 90 ? -19.467 -14.125 -18.360 1.00 45.89 281 ARG A CA 1
ATOM 770 C C . ARG A 1 90 ? -20.605 -14.828 -17.552 1.00 47.01 281 ARG A C 1
ATOM 771 O O . ARG A 1 90 ? -20.413 -15.212 -16.357 1.00 45.70 281 ARG A O 1
ATOM 779 N N . GLU A 1 91 ? -21.775 -14.972 -18.173 1.00 42.18 282 GLU A N 1
ATOM 780 C CA . GLU A 1 91 ? -22.869 -15.560 -17.443 1.00 44.00 282 GLU A CA 1
ATOM 781 C C . GLU A 1 91 ? -22.558 -17.028 -17.000 1.00 44.58 282 GLU A C 1
ATOM 782 O O . GLU A 1 91 ? -22.983 -17.475 -15.931 1.00 44.05 282 GLU A O 1
ATOM 788 N N . LYS A 1 92 ? -21.802 -17.782 -17.804 1.00 48.85 283 LYS A N 1
ATOM 789 C CA . LYS A 1 92 ? -21.801 -19.211 -17.583 1.00 49.12 283 LYS A CA 1
ATOM 790 C C . LYS A 1 92 ? -20.545 -19.680 -16.936 1.00 50.23 283 LYS A C 1
ATOM 791 O O . LYS A 1 92 ? -20.529 -20.694 -16.201 1.00 49.77 283 LYS A O 1
ATOM 797 N N . LYS A 1 93 ? -19.475 -18.955 -17.190 1.00 53.64 284 LYS A N 1
ATOM 798 C CA . LYS A 1 93 ? -18.225 -19.441 -16.716 1.00 54.23 284 LYS A CA 1
ATOM 799 C C . LYS A 1 93 ? -17.673 -18.543 -15.629 1.00 53.30 284 LYS A C 1
ATOM 800 O O . LYS A 1 93 ? -17.060 -19.005 -14.676 1.00 54.65 284 LYS A O 1
ATOM 806 N N . LEU A 1 94 ? -17.827 -17.244 -15.784 1.00 53.90 285 LEU A N 1
ATOM 807 C CA . LEU A 1 94 ? -17.189 -16.344 -14.835 1.00 51.00 285 LEU A CA 1
ATOM 808 C C . LEU A 1 94 ? -18.102 -16.224 -13.607 1.00 50.63 285 LEU A C 1
ATOM 809 O O . LEU A 1 94 ? -17.660 -16.622 -12.576 1.00 50.16 285 LEU A O 1
ATOM 814 N N . LEU A 1 95 ? -19.354 -15.758 -13.715 1.00 41.18 286 LEU A N 1
ATOM 815 C CA . LEU A 1 95 ? -20.170 -15.595 -12.488 1.00 43.49 286 LEU A CA 1
ATOM 816 C C . LEU A 1 95 ? -20.169 -16.829 -11.493 1.00 45.03 286 LEU A C 1
ATOM 817 O O . LEU A 1 95 ? -20.024 -16.664 -10.280 1.00 43.45 286 LEU A O 1
ATOM 822 N N . PRO A 1 96 ? -20.267 -18.068 -12.010 1.00 48.83 287 PRO A N 1
ATOM 823 C CA . PRO A 1 96 ? -20.310 -19.085 -10.980 1.00 50.39 287 PRO A CA 1
ATOM 824 C C . PRO A 1 96 ? -19.071 -19.071 -10.100 1.00 51.12 287 PRO A C 1
ATOM 825 O O . PRO A 1 96 ? -19.171 -19.470 -8.965 1.00 52.22 287 PRO A O 1
ATOM 829 N N . ARG A 1 97 ? -17.927 -18.608 -10.575 1.00 49.94 288 ARG A N 1
ATOM 830 C CA . ARG A 1 97 ? -16.779 -18.656 -9.699 1.00 51.61 288 ARG A CA 1
ATOM 831 C C . ARG A 1 97 ? -16.384 -17.344 -9.034 1.00 52.54 288 ARG A C 1
ATOM 832 O O . ARG A 1 97 ? -15.490 -17.357 -8.173 1.00 53.22 288 ARG A O 1
ATOM 840 N N . LYS A 1 98 ? -17.048 -16.241 -9.393 1.00 53.50 289 LYS A N 1
ATOM 841 C CA . LYS A 1 98 ? -16.547 -14.924 -9.073 1.00 53.25 289 LYS A CA 1
ATOM 842 C C . LYS A 1 98 ? -17.663 -13.862 -9.231 1.00 53.17 289 LYS A C 1
ATOM 843 O O . LYS A 1 98 ? -18.043 -13.516 -10.365 1.00 54.08 289 LYS A O 1
ATOM 849 N N . ARG A 1 99 ? -18.168 -13.342 -8.120 1.00 45.77 290 ARG A N 1
ATOM 850 C CA . ARG A 1 99 ? -19.140 -12.284 -8.134 1.00 44.55 290 ARG A CA 1
ATOM 851 C C . ARG A 1 99 ? -18.548 -11.102 -8.892 1.00 40.88 290 ARG A C 1
ATOM 852 O O . ARG A 1 99 ? -17.363 -10.802 -8.792 1.00 40.61 290 ARG A O 1
ATOM 860 N N . ASN A 1 100 ? -19.370 -10.397 -9.627 1.00 38.79 291 ASN A N 1
ATOM 861 C CA . ASN A 1 100 ? -18.881 -9.133 -10.241 1.00 37.00 291 ASN A CA 1
ATOM 862 C C . ASN A 1 100 ? -20.046 -8.382 -10.839 1.00 34.63 291 ASN A C 1
ATOM 863 O O . ASN A 1 100 ? -21.002 -9.036 -11.224 1.00 33.00 291 ASN A O 1
ATOM 868 N N . ASP A 1 101 ? -19.983 -7.048 -10.921 1.00 39.01 292 ASP A N 1
ATOM 869 C CA . ASP A 1 101 ? -21.111 -6.353 -11.510 1.00 38.92 292 ASP A CA 1
ATOM 870 C C . ASP A 1 101 ? -21.036 -6.156 -13.059 1.00 38.47 292 ASP A C 1
ATOM 871 O O . ASP A 1 101 ? -21.975 -5.675 -13.656 1.00 37.57 292 ASP A O 1
ATOM 876 N N . ASN A 1 102 ? -19.902 -6.466 -13.653 1.00 47.81 293 ASN A N 1
ATOM 877 C CA . ASN A 1 102 ? -19.527 -5.874 -14.944 1.00 48.67 293 ASN A CA 1
ATOM 878 C C . ASN A 1 102 ? -18.264 -6.728 -15.273 1.00 48.84 293 ASN A C 1
ATOM 879 O O . ASN A 1 102 ? -17.626 -7.282 -14.339 1.00 49.69 293 ASN A O 1
ATOM 884 N N . ALA A 1 103 ? -17.986 -6.951 -16.557 1.00 30.10 294 ALA A N 1
ATOM 885 C CA . ALA A 1 103 ? -16.659 -7.397 -16.999 1.00 32.06 294 ALA A CA 1
ATOM 886 C C . ALA A 1 103 ? -16.375 -6.861 -18.358 1.00 31.05 294 ALA A C 1
ATOM 887 O O . ALA A 1 103 ? -17.268 -6.650 -19.139 1.00 32.08 294 ALA A O 1
ATOM 889 N N . GLN A 1 104 ? -15.117 -6.617 -18.633 1.00 31.59 295 GLN A N 1
ATOM 890 C CA . GLN A 1 104 ? -14.724 -6.191 -20.012 1.00 30.77 295 GLN A CA 1
ATOM 891 C C . GLN A 1 104 ? -13.718 -7.171 -20.555 1.00 29.38 295 GLN A C 1
ATOM 892 O O . GLN A 1 104 ? -12.907 -7.613 -19.831 1.00 29.29 295 GLN A O 1
ATOM 898 N N . LEU A 1 105 ? -13.789 -7.514 -21.809 1.00 32.49 296 LEU A N 1
ATOM 899 C CA . LEU A 1 105 ? -12.648 -8.191 -22.479 1.00 35.39 296 LEU A CA 1
ATOM 900 C C . LEU A 1 105 ? -11.665 -7.161 -23.130 1.00 36.43 296 LEU A C 1
ATOM 901 O O . LEU A 1 105 ? -12.066 -6.186 -23.802 1.00 35.78 296 LEU A O 1
ATOM 906 N N . LEU A 1 106 ? -10.384 -7.317 -22.868 1.00 39.15 297 LEU A N 1
ATOM 907 C CA . LEU A 1 106 ? -9.397 -6.347 -23.403 1.00 40.87 297 LEU A CA 1
ATOM 908 C C . LEU A 1 106 ? -8.614 -7.255 -24.300 1.00 41.96 297 LEU A C 1
ATOM 909 O O . LEU A 1 106 ? -8.014 -8.216 -23.772 1.00 43.24 297 LEU A O 1
ATOM 914 N N . THR A 1 107 ? -8.650 -7.049 -25.622 1.00 38.34 298 THR A N 1
ATOM 915 C CA . THR A 1 107 ? -8.061 -8.019 -26.576 1.00 38.10 298 THR A CA 1
ATOM 916 C C . THR A 1 107 ? -7.223 -7.369 -27.649 1.00 38.52 298 THR A C 1
ATOM 917 O O . THR A 1 107 ? -7.610 -6.393 -28.194 1.00 37.48 298 THR A O 1
ATOM 921 N N . GLY A 1 108 ? -6.122 -8.013 -28.041 1.00 44.61 299 GLY A N 1
ATOM 922 C CA . GLY A 1 108 ? -5.261 -7.586 -29.152 1.00 43.25 299 GLY A CA 1
ATOM 923 C C . GLY A 1 108 ? -5.707 -7.827 -30.607 1.00 44.88 299 GLY A C 1
ATOM 924 O O . GLY A 1 108 ? -5.121 -7.247 -31.494 1.00 45.90 299 GLY A O 1
ATOM 925 N N . ILE A 1 109 ? -6.700 -8.682 -30.886 1.00 40.26 300 ILE A N 1
ATOM 926 C CA . ILE A 1 109 ? -7.150 -8.902 -32.251 1.00 40.08 300 ILE A CA 1
ATOM 927 C C . ILE A 1 109 ? -7.622 -7.578 -32.916 1.00 42.19 300 ILE A C 1
ATOM 928 O O . ILE A 1 109 ? -8.037 -6.640 -32.259 1.00 41.47 300 ILE A O 1
ATOM 933 N N . ASP A 1 110 ? -7.499 -7.502 -34.235 1.00 49.02 301 ASP A N 1
ATOM 934 C CA . ASP A 1 110 ? -7.898 -6.325 -34.995 1.00 49.62 301 ASP A CA 1
ATOM 935 C C . ASP A 1 110 ? -9.324 -6.539 -35.435 1.00 48.92 301 ASP A C 1
ATOM 936 O O . ASP A 1 110 ? -9.607 -7.406 -36.302 1.00 48.24 301 ASP A O 1
ATOM 941 N N . PHE A 1 111 ? -10.207 -5.718 -34.905 1.00 42.63 302 PHE A N 1
ATOM 942 C CA . PHE A 1 111 ? -11.656 -5.854 -35.226 1.00 44.71 302 PHE A CA 1
ATOM 943 C C . PHE A 1 111 ? -11.931 -5.324 -36.679 1.00 45.83 302 PHE A C 1
ATOM 944 O O . PHE A 1 111 ? -11.447 -4.202 -37.048 1.00 44.47 302 PHE A O 1
ATOM 952 N N . ASN A 1 112 ? -12.689 -6.097 -37.492 1.00 53.33 303 ASN A N 1
ATOM 953 C CA . ASN A 1 112 ? -13.055 -5.524 -38.827 1.00 55.13 303 ASN A CA 1
ATOM 954 C C . ASN A 1 112 ? -13.768 -4.133 -38.822 1.00 55.04 303 ASN A C 1
ATOM 955 O O . ASN A 1 112 ? -14.680 -3.830 -38.043 1.00 55.60 303 ASN A O 1
ATOM 960 N N . GLY A 1 113 ? -13.243 -3.262 -39.646 1.00 61.81 304 GLY A N 1
ATOM 961 C CA . GLY A 1 113 ? -13.801 -1.940 -39.725 1.00 61.88 304 GLY A CA 1
ATOM 962 C C . GLY A 1 113 ? -13.265 -0.989 -38.699 1.00 61.91 304 GLY A C 1
ATOM 963 O O . GLY A 1 113 ? -12.106 -1.081 -38.297 1.00 60.69 304 GLY A O 1
ATOM 964 N N . THR A 1 114 ? -14.163 -0.098 -38.294 1.00 51.66 305 THR A N 1
ATOM 965 C CA . THR A 1 114 ? -13.872 1.177 -37.677 1.00 52.07 305 THR A CA 1
ATOM 966 C C . THR A 1 114 ? -13.911 1.036 -36.155 1.00 51.46 305 THR A C 1
ATOM 967 O O . THR A 1 114 ? -13.080 1.633 -35.472 1.00 50.88 305 THR A O 1
ATOM 971 N N . PRO A 1 115 ? -14.946 0.304 -35.635 1.00 54.28 306 PRO A N 1
ATOM 972 C CA . PRO A 1 115 ? -15.028 -0.331 -34.320 1.00 52.78 306 PRO A CA 1
ATOM 973 C C . PRO A 1 115 ? -13.765 -0.737 -33.568 1.00 50.83 306 PRO A C 1
ATOM 974 O O . PRO A 1 115 ? -12.929 -1.565 -33.952 1.00 50.79 306 PRO A O 1
ATOM 978 N N . VAL A 1 116 ? -13.694 -0.100 -32.434 1.00 46.23 307 VAL A N 1
ATOM 979 C CA . VAL A 1 116 ? -12.744 -0.397 -31.417 1.00 43.86 307 VAL A CA 1
ATOM 980 C C . VAL A 1 116 ? -13.253 -1.122 -30.100 1.00 42.59 307 VAL A C 1
ATOM 981 O O . VAL A 1 116 ? -12.447 -1.431 -29.238 1.00 44.28 307 VAL A O 1
ATOM 985 N N . GLY A 1 117 ? -14.553 -1.388 -29.950 1.00 44.82 308 GLY A N 1
ATOM 986 C CA . GLY A 1 117 ? -15.109 -1.998 -28.750 1.00 44.33 308 GLY A CA 1
ATOM 987 C C . GLY A 1 117 ? -16.540 -2.188 -29.099 1.00 43.47 308 GLY A C 1
ATOM 988 O O . GLY A 1 117 ? -16.944 -1.738 -30.116 1.00 44.60 308 GLY A O 1
ATOM 989 N N . LEU A 1 118 ? -17.349 -2.825 -28.279 1.00 40.23 309 LEU A N 1
ATOM 990 C CA . LEU A 1 118 ? -18.788 -2.680 -28.394 1.00 37.78 309 LEU A CA 1
ATOM 991 C C . LEU A 1 118 ? -19.440 -3.096 -27.032 1.00 37.47 309 LEU A C 1
ATOM 992 O O . LEU A 1 118 ? -18.864 -3.845 -26.221 1.00 34.54 309 LEU A O 1
ATOM 997 N N . ALA A 1 119 ? -20.637 -2.591 -26.745 1.00 37.05 310 ALA A N 1
ATOM 998 C CA . ALA A 1 119 ? -21.265 -2.810 -25.420 1.00 35.70 310 ALA A CA 1
ATOM 999 C C . ALA A 1 119 ? -22.764 -2.960 -25.538 1.00 37.51 310 ALA A C 1
ATOM 1000 O O . ALA A 1 119 ? -23.387 -2.425 -26.461 1.00 39.02 310 ALA A O 1
ATOM 1002 N N . TYR A 1 120 ? -23.382 -3.713 -24.643 1.00 39.71 311 TYR A N 1
ATOM 1003 C CA . TYR A 1 120 ? -24.823 -3.623 -24.560 1.00 40.12 311 TYR A CA 1
ATOM 1004 C C . TYR A 1 120 ? -25.239 -2.371 -23.803 1.00 39.86 311 TYR A C 1
ATOM 1005 O O . TYR A 1 120 ? -24.421 -1.805 -23.026 1.00 40.54 311 TYR A O 1
ATOM 1014 N N . ILE A 1 121 ? -26.456 -1.892 -24.061 1.00 40.22 312 ILE A N 1
ATOM 1015 C CA . ILE A 1 121 ? -26.874 -0.569 -23.556 1.00 40.71 312 ILE A CA 1
ATOM 1016 C C . ILE A 1 121 ? -27.709 -0.720 -22.265 1.00 41.83 312 ILE A C 1
ATOM 1017 O O . ILE A 1 121 ? -28.725 -1.470 -22.262 1.00 41.42 312 ILE A O 1
ATOM 1022 N N . GLY A 1 122 ? -27.367 0.067 -21.236 1.00 34.40 313 GLY A N 1
ATOM 1023 C CA . GLY A 1 122 ? -28.110 0.064 -19.951 1.00 34.09 313 GLY A CA 1
ATOM 1024 C C . GLY A 1 122 ? -28.353 -1.333 -19.459 1.00 34.04 313 GLY A C 1
ATOM 1025 O O . GLY A 1 122 ? -29.454 -1.806 -19.447 1.00 33.71 313 GLY A O 1
ATOM 1026 N N . SER A 1 123 ? -27.301 -2.028 -19.089 1.00 34.71 314 SER A N 1
ATOM 1027 C CA . SER A 1 123 ? -27.447 -3.455 -18.732 1.00 34.74 314 SER A CA 1
ATOM 1028 C C . SER A 1 123 ? -26.598 -3.761 -17.459 1.00 33.94 314 SER A C 1
ATOM 1029 O O . SER A 1 123 ? -26.267 -4.902 -17.181 1.00 33.43 314 SER A O 1
ATOM 1032 N N . ILE A 1 124 ? -26.113 -2.742 -16.775 1.00 32.85 315 ILE A N 1
ATOM 1033 C CA . ILE A 1 124 ? -25.275 -3.001 -15.591 1.00 36.09 315 ILE A CA 1
ATOM 1034 C C . ILE A 1 124 ? -25.924 -3.884 -14.447 1.00 35.53 315 ILE A C 1
ATOM 1035 O O . ILE A 1 124 ? -27.114 -3.791 -14.185 1.00 36.03 315 ILE A O 1
ATOM 1040 N N . CYS A 1 125 ? -25.163 -4.806 -13.885 1.00 46.93 316 CYS A N 1
ATOM 1041 C CA . CYS A 1 125 ? -25.675 -5.784 -12.905 1.00 48.58 316 CYS A CA 1
ATOM 1042 C C . CYS A 1 125 ? -26.453 -6.954 -13.513 1.00 49.83 316 CYS A C 1
ATOM 1043 O O . CYS A 1 125 ? -26.726 -7.917 -12.781 1.00 51.35 316 CYS A O 1
ATOM 1046 N N . ASN A 1 126 ? -26.789 -6.908 -14.818 1.00 40.93 317 ASN A N 1
ATOM 1047 C CA . ASN A 1 126 ? -27.395 -8.041 -15.623 1.00 40.38 317 ASN A CA 1
ATOM 1048 C C . ASN A 1 126 ? -26.407 -9.211 -15.835 1.00 41.44 317 ASN A C 1
ATOM 1049 O O . ASN A 1 126 ? -25.263 -9.003 -16.314 1.00 42.74 317 ASN A O 1
ATOM 1054 N N . PRO A 1 127 ? -26.779 -10.431 -15.386 1.00 45.39 318 PRO A N 1
ATOM 1055 C CA . PRO A 1 127 ? -25.888 -11.638 -15.603 1.00 44.55 318 PRO A CA 1
ATOM 1056 C C . PRO A 1 127 ? -25.586 -11.906 -17.041 1.00 44.48 318 PRO A C 1
ATOM 1057 O O . PRO A 1 127 ? -24.491 -12.388 -17.420 1.00 43.91 318 PRO A O 1
ATOM 1061 N N . LYS A 1 128 ? -26.548 -11.558 -17.862 1.00 41.72 319 LYS A N 1
ATOM 1062 C CA . LYS A 1 128 ? -26.388 -11.862 -19.247 1.00 43.17 319 LYS A CA 1
ATOM 1063 C C . LYS A 1 128 ? -25.516 -10.838 -20.032 1.00 42.18 319 LYS A C 1
ATOM 1064 O O . LYS A 1 128 ? -24.695 -11.265 -20.823 1.00 41.73 319 LYS A O 1
ATOM 1070 N N . THR A 1 129 ? -25.643 -9.527 -19.732 1.00 34.98 320 THR A N 1
ATOM 1071 C CA . THR A 1 129 ? -25.330 -8.456 -20.694 1.00 32.20 320 THR A CA 1
ATOM 1072 C C . THR A 1 129 ? -24.597 -7.376 -20.006 1.00 31.47 320 THR A C 1
ATOM 1073 O O . THR A 1 129 ? -24.219 -6.363 -20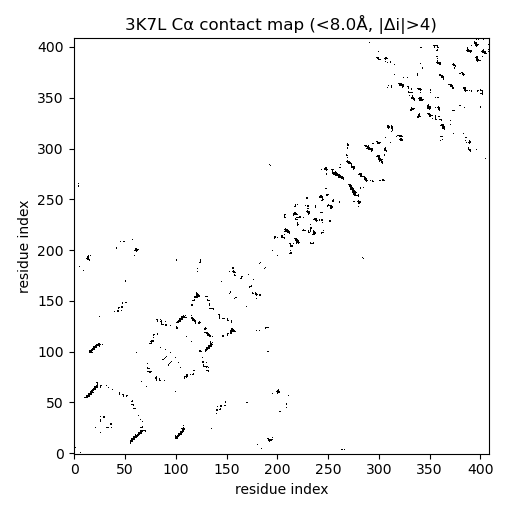.626 1.00 30.84 320 THR A O 1
ATOM 1077 N N . SER A 1 130 ? -24.286 -7.587 -18.730 1.00 39.25 321 SER A N 1
ATOM 1078 C CA . SER A 1 130 ? -23.345 -6.579 -18.097 1.00 37.57 321 SER A CA 1
ATOM 1079 C C . SER A 1 130 ? -21.900 -6.831 -18.502 1.00 36.14 321 SER A C 1
ATOM 1080 O O . SER A 1 130 ? -21.122 -7.346 -17.705 1.00 36.77 321 SER A O 1
ATOM 1083 N N . ALA A 1 131 ? -21.518 -6.420 -19.695 1.00 35.34 322 ALA A N 1
ATOM 1084 C CA . ALA A 1 131 ? -20.247 -6.906 -20.335 1.00 33.75 322 ALA A CA 1
ATOM 1085 C C . ALA A 1 131 ? -19.936 -5.965 -21.463 1.00 32.39 322 ALA A C 1
ATOM 1086 O O . ALA A 1 131 ? -20.840 -5.478 -22.159 1.00 31.16 322 ALA A O 1
ATOM 1088 N N . ALA A 1 132 ? -18.700 -5.590 -21.594 1.00 30.39 323 ALA A N 1
ATOM 1089 C CA . ALA A 1 132 ? -18.344 -4.955 -22.875 1.00 32.82 323 ALA A CA 1
ATOM 1090 C C . ALA A 1 132 ? -17.052 -5.592 -23.390 1.00 32.54 323 ALA A C 1
ATOM 1091 O O . ALA A 1 132 ? -16.543 -6.538 -22.748 1.00 33.50 323 ALA A O 1
ATOM 1093 N N . VAL A 1 133 ? -16.532 -5.120 -24.523 1.00 31.79 324 VAL A N 1
ATOM 1094 C CA . VAL A 1 133 ? -15.379 -5.803 -25.145 1.00 32.04 324 VAL A CA 1
ATOM 1095 C C . VAL A 1 133 ? -14.584 -4.626 -25.727 1.00 33.03 324 VAL A C 1
ATOM 1096 O O . VAL A 1 133 ? -15.214 -3.674 -26.173 1.00 31.75 324 VAL A O 1
ATOM 1100 N N . VAL A 1 134 ? -13.249 -4.598 -25.573 1.00 36.12 325 VAL A N 1
ATOM 1101 C CA . VAL A 1 134 ? -12.478 -3.432 -25.974 1.00 36.04 325 VAL A CA 1
ATOM 1102 C C . VAL A 1 134 ? -11.256 -3.932 -26.642 1.00 38.44 325 VAL A C 1
ATOM 1103 O O . VAL A 1 134 ? -10.767 -5.086 -26.293 1.00 38.37 325 VAL A O 1
ATOM 1107 N N . GLN A 1 135 ? -10.858 -3.176 -27.692 1.00 35.82 326 GLN A N 1
ATOM 1108 C CA . GLN A 1 135 ? -9.673 -3.584 -28.466 1.00 38.30 326 GLN A CA 1
ATOM 1109 C C . GLN A 1 135 ? -8.535 -2.803 -27.905 1.00 37.06 326 GLN A C 1
ATOM 1110 O O . GLN A 1 135 ? -8.669 -1.597 -27.691 1.00 36.11 326 GLN A O 1
ATOM 1116 N N . ASP A 1 136 ? -7.402 -3.460 -27.727 1.00 34.51 327 ASP A N 1
ATOM 1117 C CA . ASP A 1 136 ? -6.223 -2.791 -27.219 1.00 34.33 327 ASP A CA 1
ATOM 1118 C C . ASP A 1 136 ? -5.400 -2.262 -28.401 1.00 35.00 327 ASP A C 1
ATOM 1119 O O . ASP A 1 136 ? -4.349 -2.872 -28.758 1.00 32.00 327 ASP A O 1
ATOM 1124 N N . TYR A 1 137 ? -5.875 -1.119 -28.954 1.00 43.75 328 TYR A N 1
ATOM 1125 C CA . TYR A 1 137 ? -5.556 -0.645 -30.330 1.00 45.96 328 TYR A CA 1
ATOM 1126 C C . TYR A 1 137 ? -4.401 0.368 -30.377 1.00 47.77 328 TYR A C 1
ATOM 1127 O O . TYR A 1 137 ? -3.900 0.777 -31.474 1.00 49.13 328 TYR A O 1
ATOM 1136 N N . SER A 1 138 ? -3.974 0.769 -29.184 1.00 44.54 329 SER A N 1
ATOM 1137 C CA . SER A 1 138 ? -2.940 1.728 -29.072 1.00 43.66 329 SER A CA 1
ATOM 1138 C C . SER A 1 138 ? -2.021 1.378 -27.934 1.00 44.74 329 SER A C 1
ATOM 1139 O O . SER A 1 138 ? -2.456 0.773 -27.003 1.00 43.95 329 SER A O 1
ATOM 1142 N N . SER A 1 139 ? -0.791 1.879 -27.976 1.00 44.61 330 SER A N 1
ATOM 1143 C CA . SER A 1 139 ? 0.215 1.660 -26.959 1.00 47.20 330 SER A CA 1
ATOM 1144 C C . SER A 1 139 ? -0.020 2.601 -25.774 1.00 46.77 330 SER A C 1
ATOM 1145 O O . SER A 1 139 ? 0.454 2.344 -24.642 1.00 47.03 330 SER A O 1
ATOM 1148 N N . ARG A 1 140 ? -0.715 3.682 -26.077 1.00 48.31 331 ARG A N 1
ATOM 1149 C CA . ARG A 1 140 ? -1.137 4.705 -25.129 1.00 49.59 331 ARG A CA 1
ATOM 1150 C C . ARG A 1 140 ? -2.264 4.267 -24.238 1.00 49.21 331 ARG A C 1
ATOM 1151 O O . ARG A 1 140 ? -3.439 4.444 -24.627 1.00 50.21 331 ARG A O 1
ATOM 1159 N N . THR A 1 141 ? -1.930 3.842 -23.025 1.00 41.02 332 THR A N 1
ATOM 1160 C CA . THR A 1 141 ? -2.902 3.384 -22.037 1.00 40.12 332 THR A CA 1
ATOM 1161 C C . THR A 1 141 ? -3.989 4.314 -21.723 1.00 38.19 332 THR A C 1
ATOM 1162 O O . THR A 1 141 ? -5.104 3.874 -21.515 1.00 38.77 332 THR A O 1
ATOM 1166 N N . ARG A 1 142 ? -3.739 5.595 -21.807 1.00 42.95 333 ARG A N 1
ATOM 1167 C CA . ARG A 1 142 ? -4.834 6.527 -21.562 1.00 43.17 333 ARG A CA 1
ATOM 1168 C C . ARG A 1 142 ? -5.940 6.341 -22.636 1.00 43.11 333 ARG A C 1
ATOM 1169 O O . ARG A 1 142 ? -7.190 6.387 -22.331 1.00 42.85 333 ARG A O 1
ATOM 1177 N N . MET A 1 143 ? -5.534 6.054 -23.868 1.00 44.82 334 MET A N 1
ATOM 1178 C CA . MET A 1 143 ? -6.566 6.087 -24.899 1.00 45.60 334 MET A CA 1
ATOM 1179 C C . MET A 1 143 ? -7.450 4.906 -24.689 1.00 44.40 334 MET A C 1
ATOM 1180 O O . MET A 1 143 ? -8.659 5.026 -24.817 1.00 46.97 334 MET A O 1
ATOM 1185 N N . VAL A 1 144 ? -6.877 3.737 -24.407 1.00 35.91 335 VAL A N 1
ATOM 1186 C CA . VAL A 1 144 ? -7.671 2.490 -24.317 1.00 32.54 335 VAL A CA 1
ATOM 1187 C C . VAL A 1 144 ? -8.557 2.568 -23.105 1.00 31.66 335 VAL A C 1
ATOM 1188 O O . VAL A 1 144 ? -9.709 2.294 -23.168 1.00 30.77 335 VAL A O 1
ATOM 1192 N N . ALA A 1 145 ? -8.006 3.050 -22.007 1.00 33.24 336 ALA A N 1
ATOM 1193 C CA . ALA A 1 145 ? -8.799 3.464 -20.839 1.00 33.73 336 ALA A CA 1
ATOM 1194 C C . ALA A 1 145 ? -10.020 4.364 -21.150 1.00 33.61 336 ALA A C 1
ATOM 1195 O O . ALA A 1 145 ? -11.075 4.171 -20.561 1.00 32.81 336 ALA A O 1
ATOM 1197 N N . ILE A 1 146 ? -9.856 5.384 -22.014 1.00 36.90 337 ILE A N 1
ATOM 1198 C CA . ILE A 1 146 ? -10.982 6.203 -22.412 1.00 36.63 337 ILE A CA 1
ATOM 1199 C C . ILE A 1 146 ? -12.090 5.385 -23.166 1.00 36.33 337 ILE A C 1
ATOM 1200 O O . ILE A 1 146 ? -13.321 5.514 -22.906 1.00 31.71 337 ILE A O 1
ATOM 1205 N N . THR A 1 147 ? -11.652 4.462 -24.009 1.00 35.98 338 THR A N 1
ATOM 1206 C CA . THR A 1 147 ? -12.615 3.638 -24.750 1.00 36.28 338 THR A CA 1
ATOM 1207 C C . THR A 1 147 ? -13.230 2.736 -23.727 1.00 36.51 338 THR A C 1
ATOM 1208 O O . THR A 1 147 ? -14.451 2.407 -23.741 1.00 37.65 338 THR A O 1
ATOM 1212 N N . MET A 1 148 ? -12.408 2.323 -22.786 1.00 35.65 339 MET A N 1
ATOM 1213 C CA . MET A 1 148 ? -12.932 1.412 -21.778 1.00 35.59 339 MET A CA 1
ATOM 1214 C C . MET A 1 148 ? -14.010 2.172 -21.007 1.00 35.20 339 MET A C 1
ATOM 1215 O O . MET A 1 148 ? -15.106 1.683 -20.820 1.00 35.24 339 MET A O 1
ATOM 1220 N N . ALA A 1 149 ? -13.702 3.388 -20.615 1.00 37.06 340 ALA A N 1
ATOM 1221 C CA . ALA A 1 149 ? -14.683 4.225 -19.949 1.00 37.93 340 ALA A CA 1
ATOM 1222 C C . ALA A 1 149 ? -15.902 4.459 -20.820 1.00 37.92 340 ALA A C 1
ATOM 1223 O O . ALA A 1 149 ? -17.058 4.385 -20.290 1.00 36.03 340 ALA A O 1
ATOM 1225 N N . HIS A 1 150 ? -15.679 4.661 -22.140 1.00 36.17 341 HIS A N 1
ATOM 1226 C CA . HIS A 1 150 ? -16.869 4.742 -22.990 1.00 37.16 341 HIS A CA 1
ATOM 1227 C C . HIS A 1 150 ? -17.741 3.509 -23.167 1.00 35.74 341 HIS A C 1
ATOM 1228 O O . HIS A 1 150 ? -18.969 3.580 -23.005 1.00 33.60 341 HIS A O 1
ATOM 1235 N N . GLU A 1 151 ? -17.123 2.331 -23.316 1.00 35.63 342 GLU A N 1
ATOM 1236 C CA . GLU A 1 151 ? -17.959 1.129 -23.390 1.00 33.71 342 GLU A CA 1
ATOM 1237 C C . GLU A 1 151 ? -18.699 0.937 -22.049 1.00 34.24 342 GLU A C 1
ATOM 1238 O O . GLU A 1 151 ? -19.779 0.340 -22.005 1.00 35.54 342 GLU A O 1
ATOM 1244 N N . MET A 1 152 ? -18.143 1.433 -20.941 1.00 31.30 343 MET A N 1
ATOM 1245 C CA . MET A 1 152 ? -18.861 1.204 -19.690 1.00 30.94 343 MET A CA 1
ATOM 1246 C C . MET A 1 152 ? -20.057 2.162 -19.598 1.00 30.00 343 MET A C 1
ATOM 1247 O O . MET A 1 152 ? -21.119 1.726 -19.181 1.00 29.68 343 MET A O 1
ATOM 1252 N N . GLY A 1 153 ? -19.871 3.424 -20.025 1.00 36.22 344 GLY A N 1
ATOM 1253 C CA . GLY A 1 153 ? -20.971 4.417 -20.364 1.00 37.18 344 GLY A CA 1
ATOM 1254 C C . GLY A 1 153 ? -22.128 3.754 -21.140 1.00 39.82 344 GLY A C 1
ATOM 1255 O O . GLY A 1 153 ? -23.333 3.810 -20.733 1.00 40.02 344 GLY A O 1
ATOM 1256 N N . HIS A 1 154 ? -21.790 2.998 -22.189 1.00 41.11 345 HIS A N 1
ATOM 1257 C CA . HIS A 1 154 ? -22.871 2.216 -22.758 1.00 41.97 345 HIS A CA 1
ATOM 1258 C C . HIS A 1 154 ? -23.575 1.239 -21.766 1.00 42.23 345 HIS A C 1
ATOM 1259 O O . HIS A 1 154 ? -24.856 1.205 -21.712 1.00 42.42 345 HIS A O 1
ATOM 1266 N N . ASN A 1 155 ? -22.792 0.481 -20.976 1.00 41.88 346 ASN A N 1
ATOM 1267 C CA . ASN A 1 155 ? -23.441 -0.436 -20.065 1.00 40.47 346 ASN A CA 1
ATOM 1268 C C . ASN A 1 155 ? -24.214 0.365 -19.070 1.00 40.60 346 ASN A C 1
ATOM 1269 O O . ASN A 1 155 ? -25.270 -0.096 -18.599 1.00 38.31 346 ASN A O 1
ATOM 1274 N N . LEU A 1 156 ? -23.747 1.580 -18.797 1.00 36.14 347 LEU A N 1
ATOM 1275 C CA . LEU A 1 156 ? -24.522 2.323 -17.861 1.00 38.58 347 LEU A CA 1
ATOM 1276 C C . LEU A 1 156 ? -25.578 3.122 -18.532 1.00 39.25 347 LEU A C 1
ATOM 1277 O O . LEU A 1 156 ? -25.906 4.211 -18.005 1.00 41.68 347 LEU A O 1
ATOM 1282 N N . GLY A 1 157 ? -26.087 2.673 -19.686 1.00 38.12 348 GLY A N 1
ATOM 1283 C CA . GLY A 1 157 ? -27.284 3.318 -20.260 1.00 38.15 348 GLY A CA 1
ATOM 1284 C C . GLY A 1 157 ? -27.103 4.572 -21.123 1.00 39.81 348 GLY A C 1
ATOM 1285 O O . GLY A 1 157 ? -28.118 5.203 -21.516 1.00 39.63 348 GLY A O 1
ATOM 1286 N N . MET A 1 158 ? -25.855 5.011 -21.363 1.00 41.55 349 MET A N 1
ATOM 1287 C CA . MET A 1 158 ? -25.638 6.089 -22.335 1.00 42.54 349 MET A CA 1
ATOM 1288 C C . MET A 1 158 ? -25.906 5.473 -23.716 1.00 45.74 349 MET A C 1
ATOM 1289 O O . MET A 1 158 ? -25.386 4.327 -24.012 1.00 45.72 349 MET A O 1
ATOM 1294 N N . ASN A 1 159 ? -26.652 6.215 -24.567 1.00 46.58 350 ASN A N 1
ATOM 1295 C CA . ASN A 1 159 ? -26.998 5.814 -25.951 1.00 48.69 350 ASN A CA 1
ATOM 1296 C C . ASN A 1 159 ? -25.895 6.102 -26.996 1.00 51.13 350 ASN A C 1
ATOM 1297 O O . ASN A 1 159 ? -25.025 6.992 -26.741 1.00 52.11 350 ASN A O 1
ATOM 1302 N N . HIS A 1 160 ? -25.878 5.376 -28.130 1.00 53.38 351 HIS A N 1
ATOM 1303 C CA . HIS A 1 160 ? -25.233 5.974 -29.335 1.00 57.60 351 HIS A CA 1
ATOM 1304 C C . HIS A 1 160 ? -26.185 6.962 -29.925 1.00 61.47 351 HIS A C 1
ATOM 1305 O O . HIS A 1 160 ? -27.301 6.611 -30.335 1.00 62.53 351 HIS A O 1
ATOM 1312 N N . ASP A 1 161 ? -25.770 8.205 -29.993 1.00 83.92 352 ASP A N 1
ATOM 1313 C CA . ASP A 1 161 ? -26.576 9.214 -30.695 1.00 87.89 352 ASP A CA 1
ATOM 1314 C C . ASP A 1 161 ? -25.351 9.983 -31.139 1.00 90.16 352 ASP A C 1
ATOM 1315 O O . ASP A 1 161 ? -25.328 11.150 -31.564 1.00 90.03 352 ASP A O 1
ATOM 1320 N N . ARG A 1 162 ? -24.311 9.181 -31.088 1.00 79.90 353 ARG A N 1
ATOM 1321 C CA . ARG A 1 162 ? -23.001 9.686 -30.970 1.00 82.75 353 ARG A CA 1
ATOM 1322 C C . ARG A 1 162 ? -22.531 10.378 -32.252 1.00 84.56 353 ARG A C 1
ATOM 1323 O O . ARG A 1 162 ? -23.239 10.371 -33.275 1.00 84.48 353 ARG A O 1
ATOM 1331 N N . GLY A 1 163 ? -21.370 11.027 -32.159 1.00 102.99 354 GLY A N 1
ATOM 1332 C CA . GLY A 1 163 ? -21.165 12.219 -32.969 1.00 106.03 354 GLY A CA 1
ATOM 1333 C C . GLY A 1 163 ? -22.153 13.183 -32.308 1.00 107.33 354 GLY A C 1
ATOM 1334 O O . GLY A 1 163 ? -23.147 13.646 -32.922 1.00 108.09 354 GLY A O 1
ATOM 1335 N N . PHE A 1 164 ? -21.925 13.361 -31.010 1.00 87.91 355 PHE A N 1
ATOM 1336 C CA . PHE A 1 164 ? -22.357 14.534 -30.251 1.00 89.08 355 PHE A CA 1
ATOM 1337 C C . PHE A 1 164 ? -23.905 14.914 -30.065 1.00 89.03 355 PHE A C 1
ATOM 1338 O O . PHE A 1 164 ? -24.821 14.189 -30.507 1.00 88.36 355 PHE A O 1
ATOM 1346 N N . CYS A 1 165 ? -24.127 16.048 -29.371 1.00 108.64 356 CYS A N 1
ATOM 1347 C CA . CYS A 1 165 ? -25.358 16.447 -28.660 1.00 110.29 356 CYS A CA 1
ATOM 1348 C C . CYS A 1 165 ? -26.294 17.253 -29.554 1.00 113.37 356 CYS A C 1
ATOM 1349 O O . CYS A 1 165 ? -26.120 17.280 -30.800 1.00 113.79 356 CYS A O 1
ATOM 1352 N N . THR A 1 166 ? -27.322 17.833 -28.900 1.00 111.04 357 THR A N 1
ATOM 1353 C CA . THR A 1 166 ? -28.135 18.936 -29.469 1.00 114.07 357 THR A CA 1
ATOM 1354 C C . THR A 1 166 ? -28.358 20.021 -28.377 1.00 116.50 357 THR A C 1
ATOM 1355 O O . THR A 1 166 ? -29.508 20.394 -28.039 1.00 116.55 357 THR A O 1
ATOM 1359 N N . CYS A 1 167 ? -27.248 20.492 -27.768 1.00 140.38 358 CYS A N 1
ATOM 1360 C CA . CYS A 1 167 ? -26.587 21.801 -28.051 1.00 142.94 358 CYS A CA 1
ATOM 1361 C C . CYS A 1 167 ? -26.332 22.742 -26.825 1.00 144.31 358 CYS A C 1
ATOM 1362 O O . CYS A 1 167 ? -27.236 22.915 -26.007 1.00 144.56 358 CYS A O 1
ATOM 1365 N N . GLY A 1 168 ? -25.131 23.343 -26.685 1.00 151.09 359 GLY A N 1
ATOM 1366 C CA . GLY A 1 168 ? -24.405 23.255 -25.391 1.00 152.74 359 GLY A CA 1
ATOM 1367 C C . GLY A 1 168 ? -22.999 23.780 -24.929 1.00 153.71 359 GLY A C 1
ATOM 1368 O O . GLY A 1 168 ? -22.459 24.641 -25.624 1.00 153.75 359 GLY A O 1
ATOM 1369 N N . PHE A 1 169 ? -22.398 23.305 -23.809 1.00 145.36 360 PHE A N 1
ATOM 1370 C CA . PHE A 1 169 ? -21.070 24.001 -23.992 1.00 145.74 360 PHE A CA 1
ATOM 1371 C C . PHE A 1 169 ? -20.739 24.395 -25.467 1.00 145.12 360 PHE A C 1
ATOM 1372 O O . PHE A 1 169 ? -20.245 25.493 -25.757 1.00 144.60 360 PHE A O 1
ATOM 1380 N N . TYR A 1 183 ? -12.014 13.029 -23.361 1.00 103.81 374 TYR A N 1
ATOM 1381 C CA . TYR A 1 183 ? -11.960 12.710 -21.916 1.00 103.98 374 TYR A CA 1
ATOM 1382 C C . TYR A 1 183 ? -13.328 12.445 -21.263 1.00 104.03 374 TYR A C 1
ATOM 1383 O O . TYR A 1 183 ? -13.501 11.376 -20.687 1.00 104.38 374 TYR A O 1
ATOM 1392 N N . GLN A 1 184 ? -14.271 13.422 -21.324 1.00 84.14 375 GLN A N 1
ATOM 1393 C CA . GLN A 1 184 ? -15.608 13.312 -20.662 1.00 82.59 375 GLN A CA 1
ATOM 1394 C C . GLN A 1 184 ? -16.870 13.050 -21.562 1.00 79.81 375 GLN A C 1
ATOM 1395 O O . GLN A 1 184 ? -16.763 12.596 -22.711 1.00 79.02 375 GLN A O 1
ATOM 1401 N N . PHE A 1 185 ? -18.051 13.244 -20.977 1.00 52.92 376 PHE A N 1
ATOM 1402 C CA . PHE A 1 185 ? -19.268 12.840 -21.591 1.00 50.31 376 PHE A CA 1
ATOM 1403 C C . PHE A 1 185 ? -20.037 14.089 -21.845 1.00 50.41 376 PHE A C 1
ATOM 1404 O O . PHE A 1 185 ? -20.030 15.048 -21.054 1.00 49.65 376 PHE A O 1
ATOM 1412 N N . SER A 1 186 ? -20.736 14.075 -22.969 1.00 54.38 377 SER A N 1
ATOM 1413 C CA . SER A 1 186 ? -21.587 15.154 -23.275 1.00 52.58 377 SER A CA 1
ATOM 1414 C C . SER A 1 186 ? -22.719 15.110 -22.231 1.00 52.88 377 SER A C 1
ATOM 1415 O O . SER A 1 186 ? -23.112 13.997 -21.705 1.00 51.61 377 SER A O 1
ATOM 1418 N N . SER A 1 187 ? -23.288 16.305 -21.995 1.00 50.93 378 SER A N 1
ATOM 1419 C CA . SER A 1 187 ? -24.451 16.445 -21.162 1.00 50.09 378 SER A CA 1
ATOM 1420 C C . SER A 1 187 ? -25.551 15.471 -21.554 1.00 49.63 378 SER A C 1
ATOM 1421 O O . SER A 1 187 ? -26.116 14.833 -20.650 1.00 48.39 378 SER A O 1
ATOM 1424 N N . CYS A 1 188 ? -25.816 15.285 -22.868 1.00 48.69 379 CYS A N 1
ATOM 1425 C CA . CYS A 1 188 ? -26.920 14.370 -23.314 1.00 49.06 379 CYS A CA 1
ATOM 1426 C C . CYS A 1 188 ? -26.538 12.938 -22.910 1.00 48.33 379 CYS A C 1
ATOM 1427 O O . CYS A 1 188 ? -27.383 12.134 -22.562 1.00 47.50 379 CYS A O 1
ATOM 1430 N N . SER A 1 189 ? -25.250 12.619 -22.928 1.00 50.12 380 SER A N 1
ATOM 1431 C CA . SER A 1 189 ? -24.893 11.290 -22.486 1.00 51.42 380 SER A CA 1
ATOM 1432 C C . SER A 1 189 ? -25.177 11.112 -20.981 1.00 50.29 380 SER A C 1
ATOM 1433 O O . SER A 1 189 ? -25.723 10.085 -20.602 1.00 48.91 380 SER A O 1
ATOM 1436 N N . VAL A 1 190 ? -24.959 12.169 -20.186 1.00 50.33 381 VAL A N 1
ATOM 1437 C CA . VAL A 1 190 ? -25.291 12.116 -18.752 1.00 49.34 381 VAL A CA 1
ATOM 1438 C C . VAL A 1 190 ? -26.805 12.054 -18.432 1.00 49.04 381 VAL A C 1
ATOM 1439 O O . VAL A 1 190 ? -27.243 11.241 -17.582 1.00 48.93 381 VAL A O 1
ATOM 1443 N N . ARG A 1 191 ? -27.626 12.849 -19.106 1.00 45.43 382 ARG A N 1
ATOM 1444 C CA . ARG A 1 191 ? -29.063 12.688 -18.882 1.00 46.55 382 ARG A CA 1
ATOM 1445 C C . ARG A 1 191 ? -29.482 11.251 -19.255 1.00 44.76 382 ARG A C 1
ATOM 1446 O O . ARG A 1 191 ? -30.276 10.594 -18.551 1.00 44.48 382 ARG A O 1
ATOM 1454 N N . GLU A 1 192 ? -28.878 10.690 -20.301 1.00 47.01 383 GLU A N 1
ATOM 1455 C CA . GLU A 1 192 ? -29.350 9.371 -20.667 1.00 46.84 383 GLU A CA 1
ATOM 1456 C C . GLU A 1 192 ? -29.101 8.306 -19.552 1.00 44.64 383 GLU A C 1
ATOM 1457 O O . GLU A 1 192 ? -30.028 7.634 -19.062 1.00 44.42 383 GLU A O 1
ATOM 1463 N N . HIS A 1 193 ? -27.832 8.196 -19.195 1.00 45.61 384 HIS A N 1
ATOM 1464 C CA . HIS A 1 193 ? -27.316 7.438 -18.098 1.00 44.20 384 HIS A CA 1
ATOM 1465 C C . HIS A 1 193 ? -28.211 7.616 -16.874 1.00 43.85 384 HIS A C 1
ATOM 1466 O O . HIS A 1 193 ? -28.739 6.626 -16.383 1.00 44.78 384 HIS A O 1
ATOM 1473 N N . GLN A 1 194 ? -28.496 8.853 -16.452 1.00 39.83 385 GLN A N 1
ATOM 1474 C CA . GLN A 1 194 ? -29.376 9.122 -15.276 1.00 39.54 385 GLN A CA 1
ATOM 1475 C C . GLN A 1 194 ? -30.764 8.589 -15.291 1.00 40.78 385 GLN A C 1
ATOM 1476 O O . GLN A 1 194 ? -31.336 8.112 -14.246 1.00 41.23 385 GLN A O 1
ATOM 1482 N N . ARG A 1 195 ? -31.353 8.719 -16.484 1.00 42.13 386 ARG A N 1
ATOM 1483 C CA . ARG A 1 195 ? -32.711 8.243 -16.810 1.00 42.07 386 ARG A CA 1
ATOM 1484 C C . ARG A 1 195 ? -32.699 6.776 -16.652 1.00 41.43 386 ARG A C 1
ATOM 1485 O O . ARG A 1 195 ? -33.517 6.167 -15.935 1.00 42.26 386 ARG A O 1
ATOM 1493 N N . TYR A 1 196 ? -31.751 6.161 -17.331 1.00 39.46 387 TYR A N 1
ATOM 1494 C CA . TYR A 1 196 ? -31.577 4.752 -17.099 1.00 38.76 387 TYR A CA 1
ATOM 1495 C C . TYR A 1 196 ? -31.440 4.384 -15.564 1.00 38.39 387 TYR A C 1
ATOM 1496 O O . TYR A 1 196 ? -32.209 3.566 -15.020 1.00 39.52 387 TYR A O 1
ATOM 1505 N N . LEU A 1 197 ? -30.519 4.991 -14.847 1.00 45.17 388 LEU A N 1
ATOM 1506 C CA . LEU A 1 197 ? -30.480 4.755 -13.368 1.00 44.81 388 LEU A CA 1
ATOM 1507 C C . LEU A 1 197 ? -31.822 4.916 -12.652 1.00 44.81 388 LEU A C 1
ATOM 1508 O O . LEU A 1 197 ? -32.226 4.034 -11.898 1.00 44.33 388 LEU A O 1
ATOM 1513 N N . LEU A 1 198 ? -32.525 6.007 -12.934 1.00 41.84 389 LEU A N 1
ATOM 1514 C CA . LEU A 1 198 ? -33.841 6.306 -12.360 1.00 42.27 389 LEU A CA 1
ATOM 1515 C C . LEU A 1 198 ? -34.871 5.346 -12.773 1.00 42.18 389 LEU A C 1
ATOM 1516 O O . LEU A 1 198 ? -35.744 4.970 -11.983 1.00 42.85 389 LEU A O 1
ATOM 1521 N N . ARG A 1 199 ? -34.837 4.961 -14.039 1.00 38.15 390 ARG A N 1
ATOM 1522 C CA . ARG A 1 199 ? -35.844 4.032 -14.530 1.00 39.30 390 ARG A CA 1
ATOM 1523 C C . ARG A 1 199 ? -35.657 2.641 -14.017 1.00 38.20 390 ARG A C 1
ATOM 1524 O O . ARG A 1 199 ? -36.653 2.023 -13.763 1.00 37.81 390 ARG A O 1
ATOM 1532 N N . ASP A 1 200 ? -34.412 2.145 -13.908 1.00 45.07 391 ASP A N 1
ATOM 1533 C CA . ASP A 1 200 ? -34.138 0.703 -13.520 1.00 45.45 391 ASP A CA 1
ATOM 1534 C C . ASP A 1 200 ? -33.588 0.548 -12.100 1.00 44.33 391 ASP A C 1
ATOM 1535 O O . ASP A 1 200 ? -33.577 -0.536 -11.584 1.00 44.42 391 ASP A O 1
ATOM 1540 N N . ARG A 1 201 ? -32.959 1.597 -11.543 1.00 39.45 392 ARG A N 1
ATOM 1541 C CA . ARG A 1 201 ? -32.297 1.534 -10.238 1.00 38.79 392 ARG A CA 1
ATOM 1542 C C . ARG A 1 201 ? -31.648 0.213 -9.948 1.00 37.70 392 ARG A C 1
ATOM 1543 O O . ARG A 1 201 ? -32.090 -0.536 -9.098 1.00 37.26 392 ARG A O 1
ATOM 1551 N N . PRO A 1 202 ? -30.586 -0.096 -10.674 1.00 43.89 393 PRO A N 1
ATOM 1552 C CA . PRO A 1 202 ? -30.141 -1.502 -10.533 1.00 43.76 393 PRO A CA 1
ATOM 1553 C C . PRO A 1 202 ? -29.482 -1.659 -9.183 1.00 44.93 393 PRO A C 1
ATOM 1554 O O . PRO A 1 202 ? -28.858 -0.678 -8.642 1.00 45.29 393 PRO A O 1
ATOM 1558 N N . GLN A 1 203 ? -29.575 -2.877 -8.651 1.00 40.65 394 GLN A N 1
ATOM 1559 C CA . GLN A 1 203 ? -29.303 -3.138 -7.203 1.00 40.77 394 GLN A CA 1
ATOM 1560 C C . GLN A 1 203 ? -27.819 -3.107 -6.946 1.00 40.90 394 GLN A C 1
ATOM 1561 O O . GLN A 1 203 ? -27.406 -2.389 -6.024 1.00 43.40 394 GLN A O 1
ATOM 1567 N N . CYS A 1 204 ? -27.018 -3.781 -7.779 1.00 41.86 395 CYS A N 1
ATOM 1568 C CA . CYS A 1 204 ? -25.649 -4.073 -7.426 1.00 40.97 395 CYS A CA 1
ATOM 1569 C C . CYS A 1 204 ? -24.772 -2.858 -7.227 1.00 41.85 395 CYS A C 1
ATOM 1570 O O . CYS A 1 204 ? -23.851 -2.874 -6.369 1.00 43.70 395 CYS A O 1
ATOM 1573 N N . ILE A 1 205 ? -25.041 -1.755 -7.913 1.00 34.81 396 ILE A N 1
ATOM 1574 C CA . ILE A 1 205 ? -24.090 -0.664 -7.822 1.00 31.97 396 ILE A CA 1
ATOM 1575 C C . ILE A 1 205 ? -24.217 0.096 -6.525 1.00 31.86 396 ILE A C 1
ATOM 1576 O O . ILE A 1 205 ? -23.547 1.091 -6.321 1.00 28.73 396 ILE A O 1
ATOM 1581 N N . LEU A 1 206 ? -25.115 -0.348 -5.659 1.00 41.80 397 LEU A N 1
ATOM 1582 C CA . LEU A 1 206 ? -25.313 0.277 -4.282 1.00 45.04 397 LEU A CA 1
ATOM 1583 C C . LEU A 1 206 ? -24.358 -0.234 -3.198 1.00 45.97 397 LEU A C 1
ATOM 1584 O O . LEU A 1 206 ? -24.122 0.411 -2.182 1.00 47.24 397 LEU A O 1
ATOM 1589 N N . ASN A 1 207 ? -23.768 -1.405 -3.381 1.00 41.35 398 ASN A N 1
ATOM 1590 C CA . ASN A 1 207 ? -22.909 -1.835 -2.280 1.00 40.91 398 ASN A CA 1
ATOM 1591 C C . ASN A 1 207 ? -21.438 -1.409 -2.494 1.00 40.25 398 ASN A C 1
ATOM 1592 O O . ASN A 1 207 ? -20.899 -1.494 -3.602 1.00 38.94 398 ASN A O 1
ATOM 1597 N N . LYS A 1 208 ? -20.826 -0.946 -1.399 1.00 46.26 399 LYS A N 1
ATOM 1598 C CA . LYS A 1 208 ? -19.452 -0.425 -1.314 1.00 45.54 399 LYS A CA 1
ATOM 1599 C C . LYS A 1 208 ? -18.627 -1.649 -1.227 1.00 44.77 399 LYS A C 1
ATOM 1600 O O . LYS A 1 208 ? -18.656 -2.276 -0.241 1.00 47.04 399 LYS A O 1
ATOM 1606 N N . PRO A 1 209 ? -17.820 -1.988 -2.210 1.00 43.93 400 PRO A N 1
ATOM 1607 C CA . PRO A 1 209 ? -17.057 -3.271 -2.094 1.00 43.76 400 PRO A CA 1
ATOM 1608 C C . PRO A 1 209 ? -16.136 -3.318 -0.893 1.00 44.85 400 PRO A C 1
ATOM 1609 O O . PRO A 1 209 ? -15.661 -2.259 -0.503 1.00 46.42 400 PRO A O 1
ATOM 1613 N N . LEU A 1 210 ? -15.876 -4.488 -0.296 1.00 46.66 401 LEU A N 1
ATOM 1614 C CA . LEU A 1 210 ? -14.973 -4.588 0.918 1.00 48.65 401 LEU A CA 1
ATOM 1615 C C . LEU A 1 210 ? -13.598 -4.273 0.472 1.00 48.90 401 LEU A C 1
ATOM 1616 O O . LEU A 1 210 ? -13.147 -4.812 -0.583 1.00 46.49 401 LEU A O 1
ATOM 1621 N N . SER A 1 211 ? -12.890 -3.449 1.266 1.00 44.79 402 SER A N 1
ATOM 1622 C CA . SER A 1 211 ? -11.629 -3.023 0.744 1.00 45.90 402 SER A CA 1
ATOM 1623 C C . SER A 1 211 ? -10.696 -4.236 0.476 1.00 45.75 402 SER A C 1
ATOM 1624 O O . SER A 1 211 ? -9.722 -4.145 -0.208 1.00 44.98 402 SER A O 1
ATOM 1627 N N . THR A 1 212 ? -11.075 -5.400 0.984 1.00 52.71 403 THR A N 1
ATOM 1628 C CA . THR A 1 212 ? -10.178 -6.533 0.972 1.00 53.75 403 THR A CA 1
ATOM 1629 C C . THR A 1 212 ? -10.209 -7.022 -0.387 1.00 53.25 403 THR A C 1
ATOM 1630 O O . THR A 1 212 ? -9.164 -7.418 -0.837 1.00 53.95 403 THR A O 1
ATOM 1634 N N . ASP A 1 213 ? -11.410 -6.974 -1.021 1.00 52.64 404 ASP A N 1
ATOM 1635 C CA . ASP A 1 213 ? -11.773 -7.602 -2.326 1.00 50.79 404 ASP A CA 1
ATOM 1636 C C . ASP A 1 213 ? -11.099 -7.017 -3.642 1.00 47.71 404 ASP A C 1
ATOM 1637 O O . ASP A 1 213 ? -11.178 -7.599 -4.731 1.00 46.78 404 ASP A O 1
ATOM 1642 N N . ILE A 1 214 ? -10.441 -5.905 -3.496 1.00 37.79 405 ILE A N 1
ATOM 1643 C CA . ILE A 1 214 ? -9.847 -5.158 -4.551 1.00 35.84 405 ILE A CA 1
ATOM 1644 C C . ILE A 1 214 ? -8.442 -5.659 -4.824 1.00 35.98 405 ILE A C 1
ATOM 1645 O O . ILE A 1 214 ? -7.623 -5.846 -3.929 1.00 37.25 405 ILE A O 1
ATOM 1650 N N . VAL A 1 215 ? -8.122 -5.851 -6.064 1.00 40.08 406 VAL A N 1
ATOM 1651 C CA . VAL A 1 215 ? -6.841 -6.418 -6.411 1.00 39.35 406 VAL A CA 1
ATOM 1652 C C . VAL A 1 215 ? -5.735 -5.479 -6.920 1.00 38.42 406 VAL A C 1
ATOM 1653 O O . VAL A 1 215 ? -4.564 -5.805 -6.928 1.00 40.67 406 VAL A O 1
ATOM 1657 N N . SER A 1 216 ? -6.090 -4.295 -7.299 1.00 28.78 407 SER A N 1
ATOM 1658 C CA . SER A 1 216 ? -5.139 -3.329 -7.725 1.00 27.99 407 SER A CA 1
ATOM 1659 C C . SER A 1 216 ? -4.421 -2.666 -6.534 1.00 28.85 407 SER A C 1
ATOM 1660 O O . SER A 1 216 ? -5.043 -2.566 -5.472 1.00 29.04 407 SER A O 1
ATOM 1663 N N . PRO A 1 217 ? -3.162 -2.134 -6.748 1.00 35.49 408 PRO A N 1
ATOM 1664 C CA . PRO A 1 217 ? -2.480 -1.385 -5.726 1.00 35.52 408 PRO A CA 1
ATOM 1665 C C . PRO A 1 217 ? -3.352 -0.305 -5.197 1.00 35.80 408 PRO A C 1
ATOM 1666 O O . PRO A 1 217 ? -3.995 0.345 -5.925 1.00 39.04 408 PRO A O 1
ATOM 1670 N N . PRO A 1 218 ? -3.420 -0.155 -3.904 1.00 36.72 409 PRO A N 1
ATOM 1671 C CA . PRO A 1 218 ? -3.979 1.075 -3.346 1.00 35.84 409 PRO A CA 1
ATOM 1672 C C . PRO A 1 218 ? -3.503 2.261 -4.018 1.00 36.15 409 PRO A C 1
ATOM 1673 O O . PRO A 1 218 ? -2.335 2.380 -4.257 1.00 36.03 409 PRO A O 1
ATOM 1677 N N . ILE A 1 219 ? -4.419 3.188 -4.289 1.00 45.06 410 ILE A N 1
ATOM 1678 C CA . ILE A 1 219 ? -4.017 4.524 -4.721 1.00 44.87 410 ILE A CA 1
ATOM 1679 C C . ILE A 1 219 ? -4.560 5.473 -3.655 1.00 46.59 410 ILE A C 1
ATOM 1680 O O . ILE A 1 219 ? -5.781 5.542 -3.458 1.00 44.97 410 ILE A O 1
ATOM 1685 N N . CYS A 1 220 ? -3.637 6.186 -2.980 1.00 41.21 411 CYS A N 1
ATOM 1686 C CA . CYS A 1 220 ? -4.032 7.182 -1.963 1.00 41.30 411 CYS A CA 1
ATOM 1687 C C . CYS A 1 220 ? -4.388 8.450 -2.705 1.00 40.46 411 CYS A C 1
ATOM 1688 O O . CYS A 1 220 ? -3.521 9.150 -3.161 1.00 40.40 411 CYS A O 1
ATOM 1691 N N . GLY A 1 221 ? -5.679 8.698 -2.847 1.00 36.80 412 GLY A N 1
ATOM 1692 C CA . GLY A 1 221 ? -6.175 9.805 -3.603 1.00 34.26 412 GLY A CA 1
ATOM 1693 C C . GLY A 1 221 ? -7.330 9.501 -4.596 1.00 34.14 412 GLY A C 1
ATOM 1694 O O . GLY A 1 221 ? -7.892 10.424 -5.237 1.00 34.75 412 GLY A O 1
ATOM 1695 N N . ASN A 1 222 ? -7.759 8.258 -4.680 1.00 33.26 413 ASN A N 1
ATOM 1696 C CA . ASN A 1 222 ? -8.846 7.947 -5.547 1.00 31.67 413 ASN A CA 1
ATOM 1697 C C . ASN A 1 222 ? -10.086 8.014 -4.765 1.00 32.25 413 ASN A C 1
ATOM 1698 O O . ASN A 1 222 ? -11.036 7.470 -5.205 1.00 34.07 413 ASN A O 1
ATOM 1703 N N . TYR A 1 223 ? -10.123 8.703 -3.612 1.00 32.88 414 TYR A N 1
ATOM 1704 C CA . TYR A 1 223 ? -11.380 8.787 -2.795 1.00 32.82 414 TYR A CA 1
ATOM 1705 C C . TYR A 1 223 ? -12.013 7.489 -2.361 1.00 32.17 414 TYR A C 1
ATOM 1706 O O . TYR A 1 223 ? -13.252 7.546 -2.070 1.00 34.03 414 TYR A O 1
ATOM 1715 N N . PHE A 1 224 ? -11.324 6.355 -2.468 1.00 28.55 415 PHE A N 1
ATOM 1716 C CA . PHE A 1 224 ? -11.921 5.087 -2.045 1.00 29.80 415 PHE A CA 1
ATOM 1717 C C . PHE A 1 224 ? -10.898 4.526 -1.086 1.00 29.86 415 PHE A C 1
ATOM 1718 O O . PHE A 1 224 ? -9.709 4.540 -1.300 1.00 28.71 415 PHE A O 1
ATOM 1726 N N . VAL A 1 225 ? -11.382 3.994 -0.004 1.00 34.37 416 VAL A N 1
ATOM 1727 C CA . VAL A 1 225 ? -10.438 3.660 1.052 1.00 33.30 416 VAL A CA 1
ATOM 1728 C C . VAL A 1 225 ? -9.976 2.269 0.738 1.00 32.26 416 VAL A C 1
ATOM 1729 O O . VAL A 1 225 ? -10.797 1.309 0.655 1.00 29.97 416 VAL A O 1
ATOM 1733 N N . GLU A 1 226 ? -8.701 2.136 0.510 1.00 29.71 417 GLU A N 1
ATOM 1734 C CA . GLU A 1 226 ? -8.249 0.767 0.263 1.00 31.39 417 GLU A CA 1
ATOM 1735 C C . GLU A 1 226 ? -7.424 0.193 1.416 1.00 31.87 417 GLU A C 1
ATOM 1736 O O . GLU A 1 226 ? -7.161 0.902 2.433 1.00 32.65 417 GLU A O 1
ATOM 1742 N N . VAL A 1 227 ? -7.082 -1.067 1.288 1.00 29.73 418 VAL A N 1
ATOM 1743 C CA . VAL A 1 227 ? -6.234 -1.758 2.256 1.00 32.92 418 VAL A CA 1
ATOM 1744 C C . VAL A 1 227 ? -4.980 -0.910 2.559 1.00 34.69 418 VAL A C 1
ATOM 1745 O O . VAL A 1 227 ? -4.204 -0.507 1.642 1.00 36.04 418 VAL A O 1
ATOM 1749 N N . GLY A 1 228 ? -4.728 -0.616 3.843 1.00 43.48 419 GLY A N 1
ATOM 1750 C CA . GLY A 1 228 ? -3.451 0.136 4.224 1.00 40.90 419 GLY A CA 1
ATOM 1751 C C . GLY A 1 228 ? -3.778 1.637 4.317 1.00 41.36 419 GLY A C 1
ATOM 1752 O O . GLY A 1 228 ? -2.889 2.442 4.551 1.00 43.59 419 GLY A O 1
ATOM 1753 N N . GLU A 1 229 ? -5.031 2.032 4.121 1.00 34.19 420 GLU A N 1
ATOM 1754 C CA . GLU A 1 229 ? -5.444 3.443 4.215 1.00 34.20 420 GLU A CA 1
ATOM 1755 C C . GLU A 1 229 ? -6.589 3.374 5.240 1.00 34.77 420 GLU A C 1
ATOM 1756 O O . GLU A 1 229 ? -7.117 2.267 5.511 1.00 33.71 420 GLU A O 1
ATOM 1762 N N . GLU A 1 230 ? -6.989 4.540 5.780 1.00 35.41 421 GLU A N 1
ATOM 1763 C CA . GLU A 1 230 ? -8.055 4.614 6.759 1.00 33.83 421 GLU A CA 1
ATOM 1764 C C . GLU A 1 230 ? -9.024 5.634 6.319 1.00 35.63 421 GLU A C 1
ATOM 1765 O O . GLU A 1 230 ? -10.194 5.569 6.756 1.00 36.73 421 GLU A O 1
ATOM 1771 N N . CYS A 1 231 ? -8.583 6.551 5.437 1.00 30.21 422 CYS A N 1
ATOM 1772 C CA . CYS A 1 231 ? -9.508 7.432 4.783 1.00 31.15 422 CYS A CA 1
ATOM 1773 C C . CYS A 1 231 ? -8.911 7.847 3.424 1.00 33.24 422 CYS A C 1
ATOM 1774 O O . CYS A 1 231 ? -7.692 7.706 3.207 1.00 33.40 422 CYS A O 1
ATOM 1777 N N . ASP A 1 232 ? -9.736 8.383 2.519 1.00 36.40 423 ASP A N 1
ATOM 1778 C CA . ASP A 1 232 ? -9.169 8.845 1.230 1.00 39.63 423 ASP A CA 1
ATOM 1779 C C . ASP A 1 232 ? -9.981 10.005 0.685 1.00 40.31 423 ASP A C 1
ATOM 1780 O O . ASP A 1 232 ? -11.085 9.776 0.206 1.00 40.41 423 ASP A O 1
ATOM 1785 N N . CYS A 1 233 ? -9.493 11.230 0.866 1.00 38.06 424 CYS A N 1
ATOM 1786 C CA . CYS A 1 233 ? -10.301 12.406 0.466 1.00 41.97 424 CYS A CA 1
ATOM 1787 C C . CYS A 1 233 ? -9.731 13.132 -0.812 1.00 43.28 424 CYS A C 1
ATOM 1788 O O . CYS A 1 233 ? -10.081 14.289 -1.112 1.00 44.87 424 CYS A O 1
ATOM 1791 N N . GLY A 1 234 ? -8.901 12.431 -1.571 1.00 46.32 425 GLY A N 1
ATOM 1792 C CA . GLY A 1 234 ? -8.317 13.005 -2.750 1.00 46.35 425 GLY A CA 1
ATOM 1793 C C . GLY A 1 234 ? -6.913 13.528 -2.568 1.00 45.04 425 GLY A C 1
ATOM 1794 O O . GLY A 1 234 ? -6.224 13.257 -1.607 1.00 43.77 425 GLY A O 1
ATOM 1795 N N . SER A 1 235 ? -6.503 14.306 -3.542 1.00 49.33 426 SER A N 1
ATOM 1796 C CA . SER A 1 235 ? -5.180 15.031 -3.558 1.00 50.66 426 SER A CA 1
ATOM 1797 C C . SER A 1 235 ? -5.083 15.971 -2.377 1.00 48.99 426 SER A C 1
ATOM 1798 O O . SER A 1 235 ? -6.054 16.598 -2.057 1.00 48.05 426 SER A O 1
ATOM 1801 N N . PRO A 1 236 ? -3.912 16.104 -1.766 1.00 49.10 427 PRO A N 1
ATOM 1802 C CA . PRO A 1 236 ? -3.775 17.262 -0.831 1.00 50.46 427 PRO A CA 1
ATOM 1803 C C . PRO A 1 236 ? -4.291 18.649 -1.380 1.00 53.27 427 PRO A C 1
ATOM 1804 O O . PRO A 1 236 ? -4.795 19.456 -0.629 1.00 52.82 427 PRO A O 1
ATOM 1808 N N . ALA A 1 237 ? -4.248 18.899 -2.685 1.00 62.71 428 ALA A N 1
ATOM 1809 C CA . ALA A 1 237 ? -4.659 20.194 -3.178 1.00 64.79 428 ALA A CA 1
ATOM 1810 C C . ALA A 1 237 ? -6.175 20.370 -3.110 1.00 67.44 428 ALA A C 1
ATOM 1811 O O . ALA A 1 237 ? -6.642 21.546 -2.999 1.00 67.86 428 ALA A O 1
ATOM 1813 N N . ASP A 1 238 ? -6.917 19.232 -3.200 1.00 70.82 429 ASP A N 1
ATOM 1814 C CA . ASP A 1 238 ? -8.406 19.173 -3.261 1.00 71.87 429 ASP A CA 1
ATOM 1815 C C . ASP A 1 238 ? -9.103 18.925 -1.904 1.00 72.59 429 ASP A C 1
ATOM 1816 O O . ASP A 1 238 ? -10.249 19.399 -1.662 1.00 72.75 429 ASP A O 1
ATOM 1821 N N . CYS A 1 239 ? -8.460 18.096 -1.069 1.00 60.46 430 CYS A N 1
ATOM 1822 C CA . CYS A 1 239 ? -9.068 17.617 0.152 1.00 59.20 430 CYS A CA 1
ATOM 1823 C C . CYS A 1 239 ? -9.339 18.823 1.032 1.00 59.44 430 CYS A C 1
ATOM 1824 O O . CYS A 1 239 ? -8.474 19.744 1.120 1.00 58.53 430 CYS A O 1
ATOM 1827 N N . GLN A 1 240 ? -10.544 18.845 1.628 1.00 68.36 431 GLN A N 1
ATOM 1828 C CA . GLN A 1 240 ? -10.869 19.761 2.775 1.00 68.32 431 GLN A CA 1
ATOM 1829 C C . GLN A 1 240 ? -11.760 19.030 3.781 1.00 67.76 431 GLN A C 1
ATOM 1830 O O . GLN A 1 240 ? -12.972 19.317 3.900 1.00 68.99 431 GLN A O 1
ATOM 1836 N N . SER A 1 241 ? -11.168 18.052 4.461 1.00 57.61 432 SER A N 1
ATOM 1837 C CA . SER A 1 241 ? -11.798 17.323 5.511 1.00 54.91 432 SER A CA 1
ATOM 1838 C C . SER A 1 241 ? -10.964 17.701 6.687 1.00 53.54 432 SER A C 1
ATOM 1839 O O . SER A 1 241 ? -9.734 17.718 6.605 1.00 52.45 432 SER A O 1
ATOM 1842 N N . ALA A 1 242 ? -11.600 17.950 7.812 1.00 55.61 433 ALA A N 1
ATOM 1843 C CA . ALA A 1 242 ? -10.805 17.987 9.054 1.00 54.66 433 ALA A CA 1
ATOM 1844 C C . ALA A 1 242 ? -10.507 16.584 9.597 1.00 52.60 433 ALA A C 1
ATOM 1845 O O . ALA A 1 242 ? -9.905 16.425 10.675 1.00 53.70 433 ALA A O 1
ATOM 1847 N N . CYS A 1 243 ? -10.977 15.555 8.927 1.00 46.18 434 CYS A N 1
ATOM 1848 C CA . CYS A 1 243 ? -10.888 14.253 9.601 1.00 44.38 434 CYS A CA 1
ATOM 1849 C C . CYS A 1 243 ? -9.704 13.521 9.075 1.00 43.71 434 CYS A C 1
ATOM 1850 O O . CYS A 1 243 ? -9.071 12.765 9.812 1.00 43.19 434 CYS A O 1
ATOM 1853 N N . CYS A 1 244 ? -9.363 13.776 7.796 1.00 46.34 435 CYS A N 1
ATOM 1854 C CA . CYS A 1 244 ? -8.465 12.872 7.108 1.00 44.63 435 CYS A CA 1
ATOM 1855 C C . CYS A 1 244 ? -7.217 13.644 6.741 1.00 44.80 435 CYS A C 1
ATOM 1856 O O . CYS A 1 244 ? -7.314 14.780 6.320 1.00 43.42 435 CYS A O 1
ATOM 1859 N N . ASN A 1 245 ? -6.056 13.005 6.879 1.00 40.43 436 ASN A N 1
ATOM 1860 C CA . ASN A 1 245 ? -4.812 13.499 6.326 1.00 41.46 436 ASN A CA 1
ATOM 1861 C C . ASN A 1 245 ? -4.627 12.938 4.904 1.00 42.42 436 ASN A C 1
ATOM 1862 O O . ASN A 1 245 ? -4.352 11.715 4.656 1.00 42.92 436 ASN A O 1
ATOM 1867 N N . ALA A 1 246 ? -4.753 13.873 3.975 1.00 47.16 437 ALA A N 1
ATOM 1868 C CA . ALA A 1 246 ? -4.850 13.615 2.548 1.00 47.74 437 ALA A CA 1
ATOM 1869 C C . ALA A 1 246 ? -3.544 13.049 2.017 1.00 47.94 437 ALA A C 1
ATOM 1870 O O . ALA A 1 246 ? -3.553 12.165 1.192 1.00 49.78 437 ALA A O 1
ATOM 1872 N N . THR A 1 247 ? -2.426 13.447 2.569 1.00 43.96 438 THR A N 1
ATOM 1873 C CA . THR A 1 247 ? -1.191 12.943 2.077 1.00 43.38 438 THR A CA 1
ATOM 1874 C C . THR A 1 247 ? -1.045 11.459 2.424 1.00 43.31 438 THR A C 1
ATOM 1875 O O . THR A 1 247 ? -0.609 10.638 1.573 1.00 43.68 438 THR A O 1
ATOM 1879 N N . THR A 1 248 ? -1.375 11.102 3.664 1.00 42.25 439 THR A N 1
ATOM 1880 C CA . THR A 1 248 ? -1.032 9.753 4.102 1.00 41.39 439 THR A CA 1
ATOM 1881 C C . THR A 1 248 ? -2.277 8.830 4.049 1.00 39.63 439 THR A C 1
ATOM 1882 O O . THR A 1 248 ? -2.166 7.619 4.211 1.00 37.03 439 THR A O 1
ATOM 1886 N N . CYS A 1 249 ? -3.456 9.421 3.895 1.00 42.39 440 CYS A N 1
ATOM 1887 C CA . CYS A 1 249 ? -4.629 8.582 3.875 1.00 43.15 440 CYS A CA 1
ATOM 1888 C C . CYS A 1 249 ? -4.794 7.918 5.267 1.00 44.16 440 CYS A C 1
ATOM 1889 O O . CYS A 1 249 ? -5.244 6.780 5.334 1.00 44.99 440 CYS A O 1
ATOM 1892 N N . LYS A 1 250 ? -4.379 8.611 6.358 1.00 46.09 441 LYS A N 1
ATOM 1893 C CA . LYS A 1 250 ? -4.638 8.150 7.751 1.00 45.54 441 LYS A CA 1
ATOM 1894 C C . LYS A 1 250 ? -5.606 9.091 8.365 1.00 46.35 441 LYS A C 1
ATOM 1895 O O . LYS A 1 250 ? -5.628 10.234 7.955 1.00 46.31 441 LYS A O 1
ATOM 1901 N N . LEU A 1 251 ? -6.518 8.588 9.225 1.00 37.25 442 LEU A N 1
ATOM 1902 C CA . LEU A 1 251 ? -7.351 9.481 10.032 1.00 38.06 442 LEU A CA 1
ATOM 1903 C C . LEU A 1 251 ? -6.602 10.521 10.945 1.00 39.66 442 LEU A C 1
ATOM 1904 O O . LEU A 1 251 ? -5.575 10.244 11.502 1.00 39.10 442 LEU A O 1
ATOM 1909 N N . GLN A 1 252 ? -7.101 11.736 11.081 1.00 49.74 443 GLN A N 1
ATOM 1910 C CA . GLN A 1 252 ? -6.456 12.676 12.052 1.00 53.10 443 GLN A CA 1
ATOM 1911 C C . GLN A 1 252 ? -6.802 12.352 13.548 1.00 54.77 443 GLN A C 1
ATOM 1912 O O . GLN A 1 252 ? -7.743 11.542 13.855 1.00 52.94 443 GLN A O 1
ATOM 1918 N N . HIS A 1 253 ? -6.100 13.083 14.441 1.00 51.44 444 HIS A N 1
ATOM 1919 C CA . HIS A 1 253 ? -6.158 12.891 15.881 1.00 52.43 444 HIS A CA 1
ATOM 1920 C C . HIS A 1 253 ? -7.605 12.740 16.374 1.00 50.66 444 HIS A C 1
ATOM 1921 O O . HIS A 1 253 ? -8.455 13.597 16.188 1.00 49.95 444 HIS A O 1
ATOM 1928 N N . GLU A 1 254 ? -7.877 11.601 16.984 1.00 52.79 445 GLU A N 1
ATOM 1929 C CA . GLU A 1 254 ? -9.245 11.231 17.438 1.00 51.66 445 GLU A CA 1
ATOM 1930 C C . GLU A 1 254 ? -10.367 10.958 16.403 1.00 48.19 445 GLU A C 1
ATOM 1931 O O . GLU A 1 254 ? -11.500 10.611 16.812 1.00 48.42 445 GLU A O 1
ATOM 1937 N N . ALA A 1 255 ? -10.126 11.098 15.099 1.00 45.87 446 ALA A N 1
ATOM 1938 C CA . ALA A 1 255 ? -11.253 10.834 14.152 1.00 44.17 446 ALA A CA 1
ATOM 1939 C C . ALA A 1 255 ? -11.518 9.346 13.966 1.00 43.12 446 ALA A C 1
ATOM 1940 O O . ALA A 1 255 ? -10.615 8.565 13.968 1.00 43.77 446 ALA A O 1
ATOM 1942 N N . GLN A 1 256 ? -12.758 8.964 13.827 1.00 43.82 447 GLN A N 1
ATOM 1943 C CA . GLN A 1 256 ? -13.169 7.575 13.698 1.00 45.11 447 GLN A CA 1
ATOM 1944 C C . GLN A 1 256 ? -13.555 7.354 12.224 1.00 46.45 447 GLN A C 1
ATOM 1945 O O . GLN A 1 256 ? -13.816 6.224 11.785 1.00 48.13 447 GLN A O 1
ATOM 1951 N N . CYS A 1 257 ? -13.626 8.434 11.449 1.00 38.48 448 CYS A N 1
ATOM 1952 C CA . CYS A 1 257 ? -14.226 8.283 10.180 1.00 37.14 448 CYS A CA 1
ATOM 1953 C C . CYS A 1 257 ? -14.219 9.625 9.509 1.00 37.58 448 CYS A C 1
ATOM 1954 O O . CYS A 1 257 ? -14.018 10.641 10.189 1.00 35.25 448 CYS A O 1
ATOM 1957 N N . ASP A 1 258 ? -14.440 9.619 8.180 1.00 39.77 449 ASP A N 1
ATOM 1958 C CA . ASP A 1 258 ? -14.346 10.860 7.424 1.00 39.92 449 ASP A CA 1
ATOM 1959 C C . ASP A 1 258 ? -15.588 11.092 6.551 1.00 40.07 449 ASP A C 1
ATOM 1960 O O . ASP A 1 258 ? -16.452 11.851 6.883 1.00 40.38 449 ASP A O 1
ATOM 1965 N N . SER A 1 259 ? -15.716 10.387 5.438 1.00 41.83 450 SER A N 1
ATOM 1966 C CA . SER A 1 259 ? -16.720 10.764 4.452 1.00 39.53 450 SER A CA 1
ATOM 1967 C C . SER A 1 259 ? -17.796 9.684 4.249 1.00 37.73 450 SER A C 1
ATOM 1968 O O . SER A 1 259 ? -18.734 9.845 3.439 1.00 37.16 450 SER A O 1
ATOM 1971 N N . GLU A 1 260 ? -17.739 8.638 5.030 1.00 34.51 451 GLU A N 1
ATOM 1972 C CA . GLU A 1 260 ? -18.843 7.742 4.975 1.00 35.82 451 GLU A CA 1
ATOM 1973 C C . GLU A 1 260 ? -20.227 8.321 5.322 1.00 37.93 451 GLU A C 1
ATOM 1974 O O . GLU A 1 260 ? -20.407 9.219 6.164 1.00 35.44 451 GLU A O 1
ATOM 1980 N N . GLU A 1 261 ? -21.225 7.705 4.712 1.00 44.68 452 GLU A N 1
ATOM 1981 C CA . GLU A 1 261 ? -22.535 8.160 4.905 1.00 50.04 452 GLU A CA 1
ATOM 1982 C C . GLU A 1 261 ? -22.854 8.299 6.415 1.00 49.19 452 GLU A C 1
ATOM 1983 O O . GLU A 1 261 ? -23.414 9.328 6.770 1.00 50.39 452 GLU A O 1
ATOM 1989 N N . CYS A 1 262 ? -22.418 7.365 7.281 1.00 38.16 453 CYS A N 1
ATOM 1990 C CA . CYS A 1 262 ? -22.696 7.466 8.712 1.00 37.20 453 CYS A CA 1
ATOM 1991 C C . CYS A 1 262 ? -21.514 8.005 9.557 1.00 37.02 453 CYS A C 1
ATOM 1992 O O . CYS A 1 262 ? -21.291 7.510 10.681 1.00 33.39 453 CYS A O 1
ATOM 1995 N N . CYS A 1 263 ? -20.861 9.086 9.026 1.00 45.73 454 CYS A N 1
ATOM 1996 C CA . CYS A 1 263 ? -19.872 9.913 9.734 1.00 45.11 454 CYS A CA 1
ATOM 1997 C C . CYS A 1 263 ? -20.348 11.363 9.715 1.00 47.11 454 CYS A C 1
ATOM 1998 O O . CYS A 1 263 ? -20.948 11.861 8.707 1.00 46.66 454 CYS A O 1
ATOM 2001 N N . GLU A 1 264 ? -20.100 12.045 10.837 1.00 43.54 455 GLU A N 1
ATOM 2002 C CA . GLU A 1 264 ? -20.381 13.404 10.940 1.00 44.40 455 GLU A CA 1
ATOM 2003 C C . GLU A 1 264 ? -19.352 13.877 11.919 1.00 44.50 455 GLU A C 1
ATOM 2004 O O . GLU A 1 264 ? -19.170 13.341 13.039 1.00 44.71 455 GLU A O 1
ATOM 2010 N N . LYS A 1 265 ? -18.671 14.893 11.452 1.00 42.95 456 LYS A N 1
ATOM 2011 C CA . LYS A 1 265 ? -17.628 15.566 12.162 1.00 45.69 456 LYS A CA 1
ATOM 2012 C C . LYS A 1 265 ? -16.665 14.580 12.717 1.00 44.25 456 LYS A C 1
ATOM 2013 O O . LYS A 1 265 ? -16.385 14.527 13.885 1.00 45.54 456 LYS A O 1
ATOM 2019 N N . CYS A 1 266 ? -16.150 13.779 11.821 1.00 42.99 457 CYS A N 1
ATOM 2020 C CA . CYS A 1 266 ? -15.274 12.671 12.173 1.00 41.85 457 CYS A CA 1
ATOM 2021 C C . CYS A 1 266 ? -15.778 11.749 13.261 1.00 40.51 457 CYS A C 1
ATOM 2022 O O . CYS A 1 266 ? -14.928 11.107 13.885 1.00 37.83 457 CYS A O 1
ATOM 2025 N N . LYS A 1 267 ? -17.093 11.626 13.442 1.00 38.45 458 LYS A N 1
ATOM 2026 C CA . LYS A 1 267 ? -17.553 10.627 14.366 1.00 40.63 458 LYS A CA 1
ATOM 2027 C C . LYS A 1 267 ? -18.738 9.909 13.748 1.00 42.28 458 LYS A C 1
ATOM 2028 O O . LYS A 1 267 ? -19.381 10.491 12.913 1.00 43.25 458 LYS A O 1
ATOM 2034 N N . PHE A 1 268 ? -19.037 8.675 14.188 1.00 48.61 459 PHE A N 1
ATOM 2035 C CA . PHE A 1 268 ? -20.245 7.930 13.862 1.00 49.87 459 PHE A CA 1
ATOM 2036 C C . PHE A 1 268 ? -21.462 8.749 14.168 1.00 51.59 459 PHE A C 1
ATOM 2037 O O . PHE A 1 268 ? -21.518 9.322 15.255 1.00 54.48 459 PHE A O 1
ATOM 2045 N N . LYS A 1 269 ? -22.445 8.845 13.259 1.00 45.19 460 LYS A N 1
ATOM 2046 C CA . LYS A 1 269 ? -23.699 9.402 13.667 1.00 44.09 460 LYS A CA 1
ATOM 2047 C C . LYS A 1 269 ? -24.361 8.470 14.691 1.00 43.96 460 LYS A C 1
ATOM 2048 O O . LYS A 1 269 ? -24.035 7.264 14.776 1.00 43.42 460 LYS A O 1
ATOM 2054 N N . GLY A 1 270 ? -25.286 9.051 15.462 1.00 49.39 461 GLY A N 1
ATOM 2055 C CA . GLY A 1 270 ? -25.989 8.398 16.580 1.00 49.00 461 GLY A CA 1
ATOM 2056 C C . GLY A 1 270 ? -26.993 7.534 15.903 1.00 49.48 461 GLY A C 1
ATOM 2057 O O . GLY A 1 270 ? -27.386 7.793 14.779 1.00 48.49 461 GLY A O 1
ATOM 2058 N N . ALA A 1 271 ? -27.367 6.457 16.565 1.00 50.95 462 ALA A N 1
ATOM 2059 C CA . ALA A 1 271 ? -28.282 5.485 16.001 1.00 51.63 462 ALA A CA 1
ATOM 2060 C C . ALA A 1 271 ? -29.548 6.142 15.494 1.00 53.17 462 ALA A C 1
ATOM 2061 O O . ALA A 1 271 ? -29.877 7.295 15.858 1.00 53.26 462 ALA A O 1
ATOM 2063 N N . ARG A 1 272 ? -30.239 5.421 14.619 1.00 54.87 463 ARG A N 1
ATOM 2064 C CA . ARG A 1 272 ? -31.430 5.906 14.084 1.00 57.37 463 ARG A CA 1
ATOM 2065 C C . ARG A 1 272 ? -31.312 7.144 13.121 1.00 56.12 463 ARG A C 1
ATOM 2066 O O . ARG A 1 272 ? -32.308 7.498 12.472 1.00 57.03 463 ARG A O 1
ATOM 2074 N N . ALA A 1 273 ? -30.174 7.814 12.945 1.00 54.67 464 ALA A N 1
ATOM 2075 C CA . ALA A 1 273 ? -30.171 8.759 11.792 1.00 51.99 464 ALA A CA 1
ATOM 2076 C C . ALA A 1 273 ? -30.306 8.011 10.411 1.00 52.06 464 ALA A C 1
ATOM 2077 O O . ALA A 1 273 ? -29.555 7.014 10.081 1.00 51.51 464 ALA A O 1
ATOM 2079 N N . GLU A 1 274 ? -31.186 8.513 9.571 1.00 50.53 465 GLU A N 1
ATOM 2080 C CA . GLU A 1 274 ? -31.474 7.773 8.372 1.00 50.91 465 GLU A CA 1
ATOM 2081 C C . GLU A 1 274 ? -30.342 7.996 7.397 1.00 50.70 465 GLU A C 1
ATOM 2082 O O . GLU A 1 274 ? -29.851 9.159 7.269 1.00 51.10 465 GLU A O 1
ATOM 2088 N N . CYS A 1 275 ? -29.969 6.908 6.697 1.00 43.75 466 CYS A N 1
ATOM 2089 C CA . CYS A 1 275 ? -28.903 6.923 5.708 1.00 41.90 466 CYS A CA 1
ATOM 2090 C C . CYS A 1 275 ? -29.302 6.480 4.257 1.00 41.82 466 CYS A C 1
ATOM 2091 O O . CYS A 1 275 ? -28.671 6.876 3.330 1.00 41.59 466 CYS A O 1
ATOM 2094 N N . ARG A 1 276 ? -30.343 5.693 4.044 1.00 35.80 467 ARG A N 1
ATOM 2095 C CA . ARG A 1 276 ? -30.858 5.498 2.676 1.00 34.85 467 ARG A CA 1
ATOM 2096 C C . ARG A 1 276 ? -32.377 5.569 2.819 1.00 35.20 467 ARG A C 1
ATOM 2097 O O . ARG A 1 276 ? -33.016 4.775 3.537 1.00 33.93 467 ARG A O 1
ATOM 2105 N N . ALA A 1 277 ? -32.918 6.643 2.278 1.00 48.62 468 ALA A N 1
ATOM 2106 C CA . ALA A 1 277 ? -34.409 6.911 2.213 1.00 50.02 468 ALA A CA 1
ATOM 2107 C C . ALA A 1 277 ? -35.100 5.753 1.513 1.00 49.11 468 ALA A C 1
ATOM 2108 O O . ALA A 1 277 ? -34.472 4.969 0.859 1.00 53.84 468 ALA A O 1
ATOM 2110 N N . ALA A 1 278 ? -36.361 5.581 1.722 1.00 43.82 469 ALA A N 1
ATOM 2111 C CA . ALA A 1 278 ? -37.196 4.619 0.972 1.00 43.36 469 ALA A CA 1
ATOM 2112 C C . ALA A 1 278 ? -37.420 5.102 -0.500 1.00 43.16 469 ALA A C 1
ATOM 2113 O O . ALA A 1 278 ? -37.730 6.272 -0.766 1.00 40.44 469 ALA A O 1
ATOM 2115 N N . LYS A 1 279 ? -37.283 4.237 -1.476 1.00 46.07 470 LYS A N 1
ATOM 2116 C CA . LYS A 1 279 ? -37.421 4.789 -2.798 1.00 47.84 470 LYS A CA 1
ATOM 2117 C C . LYS A 1 279 ? -38.849 4.651 -3.208 1.00 47.75 470 LYS A C 1
ATOM 2118 O O . LYS A 1 279 ? -39.212 5.134 -4.249 1.00 48.62 470 LYS A O 1
ATOM 2124 N N . ASP A 1 280 ? -39.647 3.923 -2.416 1.00 51.73 471 ASP A N 1
ATOM 2125 C CA . ASP A 1 280 ? -41.101 3.771 -2.710 1.00 50.29 471 ASP A CA 1
ATOM 2126 C C . ASP A 1 280 ? -41.575 2.792 -1.639 1.00 49.15 471 ASP A C 1
ATOM 2127 O O . ASP A 1 280 ? -40.768 2.205 -1.020 1.00 49.16 471 ASP A O 1
ATOM 2132 N N . ASP A 1 281 ? -42.859 2.532 -1.536 1.00 46.20 472 ASP A N 1
ATOM 2133 C CA . ASP A 1 281 ? -43.399 1.844 -0.390 1.00 46.80 472 ASP A CA 1
ATOM 2134 C C . ASP A 1 281 ? -43.141 0.356 -0.245 1.00 47.03 472 ASP A C 1
ATOM 2135 O O . ASP A 1 281 ? -43.783 -0.372 0.528 1.00 47.64 472 ASP A O 1
ATOM 2140 N N . CYS A 1 282 ? -42.159 -0.141 -0.949 1.00 39.70 473 CYS A N 1
ATOM 2141 C CA . CYS A 1 282 ? -41.796 -1.522 -0.672 1.00 38.46 473 CYS A CA 1
ATOM 2142 C C . CYS A 1 282 ? -40.355 -1.498 -0.231 1.00 37.63 473 CYS A C 1
ATOM 2143 O O . CYS A 1 282 ? -39.768 -2.516 0.002 1.00 37.90 473 CYS A O 1
ATOM 2146 N N . ASP A 1 283 ? -39.799 -0.302 -0.124 1.00 48.11 474 ASP A N 1
ATOM 2147 C CA . ASP A 1 283 ? -38.476 -0.114 0.451 1.00 47.69 474 ASP A CA 1
ATOM 2148 C C . ASP A 1 283 ? -38.598 0.269 1.940 1.00 48.51 474 ASP A C 1
ATOM 2149 O O . ASP A 1 283 ? -39.514 1.056 2.332 1.00 48.90 474 ASP A O 1
ATOM 2154 N N . LEU A 1 284 ? -37.696 -0.294 2.734 1.00 47.45 475 LEU A N 1
ATOM 2155 C CA . LEU A 1 284 ? -37.468 0.032 4.121 1.00 47.31 475 LEU A CA 1
ATOM 2156 C C . LEU A 1 284 ? -36.240 0.945 4.241 1.00 47.12 475 LEU A C 1
ATOM 2157 O O . LEU A 1 284 ? -35.178 0.521 3.823 1.00 45.79 475 LEU A O 1
ATOM 2162 N N . PRO A 1 285 ? -36.373 2.144 4.894 1.00 46.39 476 PRO A N 1
ATOM 2163 C CA . PRO A 1 285 ? -35.197 3.043 5.137 1.00 46.59 476 PRO A CA 1
ATOM 2164 C C . PRO A 1 285 ? -34.112 2.359 5.888 1.00 45.63 476 PRO A C 1
ATOM 2165 O O . PRO A 1 285 ? -34.420 1.618 6.777 1.00 45.31 476 PRO A O 1
ATOM 2169 N N . GLU A 1 286 ? -32.846 2.692 5.630 1.00 36.57 477 GLU A N 1
ATOM 2170 C CA . GLU A 1 286 ? -31.756 2.170 6.513 1.00 34.37 477 GLU A CA 1
ATOM 2171 C C . GLU A 1 286 ? -31.316 3.284 7.386 1.00 34.46 477 GLU A C 1
ATOM 2172 O O . GLU A 1 286 ? -31.347 4.422 7.014 1.00 32.71 477 GLU A O 1
ATOM 2178 N N . LEU A 1 287 ? -30.805 2.960 8.543 1.00 47.53 478 LEU A N 1
ATOM 2179 C CA . LEU A 1 287 ? -30.592 3.948 9.588 1.00 49.10 478 LEU A CA 1
ATOM 2180 C C . LEU A 1 287 ? -29.184 3.696 10.112 1.00 50.94 478 LEU A C 1
ATOM 2181 O O . LEU A 1 287 ? -28.761 2.541 10.201 1.00 49.46 478 LEU A O 1
ATOM 2186 N N . CYS A 1 288 ? -28.469 4.751 10.527 1.00 51.67 479 CYS A N 1
ATOM 2187 C CA . CYS A 1 288 ? -27.121 4.541 10.974 1.00 53.25 479 CYS A CA 1
ATOM 2188 C C . CYS A 1 288 ? -27.102 3.669 12.226 1.00 54.99 479 CYS A C 1
ATOM 2189 O O . CYS A 1 288 ? -28.015 3.669 13.018 1.00 54.75 479 CYS A O 1
ATOM 2192 N N . THR A 1 289 ? -26.070 2.878 12.392 1.00 59.46 480 THR A N 1
ATOM 2193 C CA . THR A 1 289 ? -25.837 2.386 13.717 1.00 61.36 480 THR A CA 1
ATOM 2194 C C . THR A 1 289 ? -25.075 3.508 14.417 1.00 62.29 480 THR A C 1
ATOM 2195 O O . THR A 1 289 ? -24.464 4.403 13.746 1.00 63.84 480 THR A O 1
ATOM 2199 N N . GLY A 1 290 ? -25.128 3.540 15.740 1.00 61.53 481 GLY A N 1
ATOM 2200 C CA . GLY A 1 290 ? -24.083 4.337 16.415 1.00 60.89 481 GLY A CA 1
ATOM 2201 C C . GLY A 1 290 ? -22.794 3.534 16.467 1.00 59.46 481 GLY A C 1
ATOM 2202 O O . GLY A 1 290 ? -21.829 3.941 17.074 1.00 61.26 481 GLY A O 1
ATOM 2203 N N . GLN A 1 291 ? -22.783 2.373 15.842 1.00 51.48 482 GLN A N 1
ATOM 2204 C CA . GLN A 1 291 ? -21.709 1.403 16.037 1.00 50.87 482 GLN A CA 1
ATOM 2205 C C . GLN A 1 291 ? -20.595 1.396 14.989 1.00 49.44 482 GLN A C 1
ATOM 2206 O O . GLN A 1 291 ? -19.641 0.667 15.116 1.00 49.23 482 GLN A O 1
ATOM 2212 N N . SER A 1 292 ? -20.744 2.170 13.924 1.00 48.21 483 SER A N 1
ATOM 2213 C CA . SER A 1 292 ? -19.840 2.070 12.785 1.00 46.52 483 SER A CA 1
ATOM 2214 C C . SER A 1 292 ? -20.239 3.212 11.888 1.00 46.16 483 SER A C 1
ATOM 2215 O O . SER A 1 292 ? -21.220 3.885 12.203 1.00 46.50 483 SER A O 1
ATOM 2218 N N . ALA A 1 293 ? -19.522 3.414 10.767 1.00 45.73 484 ALA A N 1
ATOM 2219 C CA . ALA A 1 293 ? -19.731 4.612 9.873 1.00 43.48 484 ALA A CA 1
ATOM 2220 C C . ALA A 1 293 ? -20.397 4.265 8.528 1.00 41.66 484 ALA A C 1
ATOM 2221 O O . ALA A 1 293 ? -20.455 5.118 7.645 1.00 41.58 484 ALA A O 1
ATOM 2223 N N . GLU A 1 294 ? -20.886 3.021 8.418 1.00 38.92 485 GLU 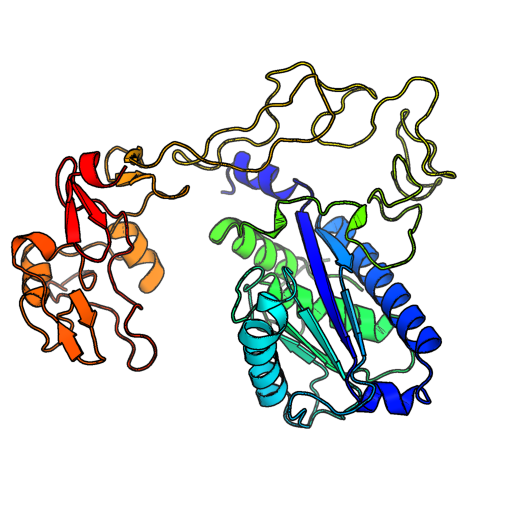A N 1
ATOM 2224 C CA . GLU A 1 294 ? -21.489 2.443 7.203 1.00 37.26 485 GLU A CA 1
ATOM 2225 C C . GLU A 1 294 ? -23.002 2.394 7.305 1.00 37.95 485 GLU A C 1
ATOM 2226 O O . GLU A 1 294 ? -23.590 2.103 8.336 1.00 39.23 485 GLU A O 1
ATOM 2232 N N . CYS A 1 295 ? -23.637 2.634 6.180 1.00 34.84 486 CYS A N 1
ATOM 2233 C CA . CYS A 1 295 ? -25.043 2.513 6.051 1.00 33.90 486 CYS A CA 1
ATOM 2234 C C . CYS A 1 295 ? -25.240 1.018 5.869 1.00 33.35 486 CYS A C 1
ATOM 2235 O O . CYS A 1 295 ? -24.524 0.381 5.154 1.00 33.03 486 CYS A O 1
ATOM 2238 N N . PRO A 1 296 ? -26.088 0.422 6.667 1.00 40.78 487 PRO A N 1
ATOM 2239 C CA . PRO A 1 296 ? -26.514 -0.941 6.519 1.00 41.26 487 PRO A CA 1
ATOM 2240 C C . PRO A 1 296 ? -26.996 -1.152 5.072 1.00 41.71 487 PRO A C 1
ATOM 2241 O O . PRO A 1 296 ? -27.510 -0.217 4.426 1.00 40.58 487 PRO A O 1
ATOM 2245 N N . THR A 1 297 ? -26.794 -2.362 4.574 1.00 33.69 488 THR A N 1
ATOM 2246 C CA . THR A 1 297 ? -27.140 -2.766 3.203 1.00 35.81 488 THR A CA 1
ATOM 2247 C C . THR A 1 297 ? -28.595 -2.401 2.810 1.00 35.97 488 THR A C 1
ATOM 2248 O O . THR A 1 297 ? -29.492 -2.409 3.644 1.00 35.45 488 THR A O 1
ATOM 2252 N N . ASP A 1 298 ? -28.871 -2.214 1.530 1.00 41.24 489 ASP A N 1
ATOM 2253 C CA . ASP A 1 298 ? -30.222 -1.814 1.178 1.00 41.78 489 ASP A CA 1
ATOM 2254 C C . ASP A 1 298 ? -31.064 -3.032 1.428 1.00 42.53 489 ASP A C 1
ATOM 2255 O O . ASP A 1 298 ? -30.766 -4.071 0.854 1.00 44.59 489 ASP A O 1
ATOM 2260 N N . VAL A 1 299 ? -32.086 -2.976 2.291 1.00 45.05 490 VAL A N 1
ATOM 2261 C CA . VAL A 1 299 ? -33.042 -4.094 2.249 1.00 42.99 490 VAL A CA 1
ATOM 2262 C C . VAL A 1 299 ? -34.437 -3.553 2.141 1.00 42.87 490 VAL A C 1
ATOM 2263 O O . VAL A 1 299 ? -34.632 -2.345 2.188 1.00 44.29 490 VAL A O 1
ATOM 2267 N N . PHE A 1 300 ? -35.439 -4.397 2.111 1.00 42.08 491 PHE A N 1
ATOM 2268 C CA . PHE A 1 300 ? -36.802 -3.877 1.905 1.00 40.68 491 PHE A CA 1
ATOM 2269 C C . PHE A 1 300 ? -37.878 -4.278 2.958 1.00 42.16 491 PHE A C 1
ATOM 2270 O O . PHE A 1 300 ? -37.642 -5.053 3.966 1.00 42.19 491 PHE A O 1
ATOM 2278 N N . GLN A 1 301 ? -39.065 -3.724 2.727 1.00 42.84 492 GLN A N 1
ATOM 2279 C CA . GLN A 1 301 ? -40.242 -4.018 3.509 1.00 43.57 492 GLN A CA 1
ATOM 2280 C C . GLN A 1 301 ? -40.505 -5.520 3.454 1.00 43.87 492 GLN A C 1
ATOM 2281 O O . GLN A 1 301 ? -39.975 -6.197 2.594 1.00 44.44 492 GLN A O 1
ATOM 2287 N N . ARG A 1 302 ? -41.291 -6.044 4.390 1.00 45.09 493 ARG A N 1
ATOM 2288 C CA . ARG A 1 302 ? -41.553 -7.488 4.435 1.00 46.04 493 ARG A CA 1
ATOM 2289 C C . ARG A 1 302 ? -42.301 -7.953 3.176 1.00 44.20 493 ARG A C 1
ATOM 2290 O O . ARG A 1 302 ? -43.151 -7.234 2.677 1.00 42.16 493 ARG A O 1
ATOM 2298 N N . ASN A 1 303 ? -42.006 -9.137 2.653 1.00 43.14 494 ASN A N 1
ATOM 2299 C CA . ASN A 1 303 ? -42.970 -9.656 1.639 1.00 43.53 494 ASN A CA 1
ATOM 2300 C C . ASN A 1 303 ? -44.478 -9.647 2.062 1.00 44.88 494 ASN A C 1
ATOM 2301 O O . ASN A 1 303 ? -44.834 -9.978 3.235 1.00 44.21 494 ASN A O 1
ATOM 2306 N N . GLY A 1 304 ? -45.356 -9.227 1.118 1.00 48.35 495 GLY A N 1
ATOM 2307 C CA . GLY A 1 304 ? -46.838 -9.137 1.327 1.00 47.95 495 GLY A CA 1
ATOM 2308 C C . GLY A 1 304 ? -47.407 -7.804 1.867 1.00 48.51 495 GLY A C 1
ATOM 2309 O O . GLY A 1 304 ? -48.631 -7.647 1.985 1.00 47.61 495 GLY A O 1
ATOM 2310 N N . LEU A 1 305 ? -46.565 -6.837 2.212 1.00 43.62 496 LEU A N 1
ATOM 2311 C CA . LEU A 1 305 ? -47.137 -5.565 2.627 1.00 44.77 496 LEU A CA 1
ATOM 2312 C C . LEU A 1 305 ? -48.039 -5.033 1.560 1.00 45.79 496 LEU A C 1
ATOM 2313 O O . LEU A 1 305 ? -47.649 -5.009 0.411 1.00 46.19 496 LEU A O 1
ATOM 2318 N N . PRO A 1 306 ? -49.259 -4.610 1.918 1.00 53.80 497 PRO A N 1
ATOM 2319 C CA . PRO A 1 306 ? -50.054 -3.948 0.868 1.00 54.06 497 PRO A CA 1
ATOM 2320 C C . PRO A 1 306 ? -49.288 -2.759 0.246 1.00 54.32 497 PRO A C 1
ATOM 2321 O O . PRO A 1 306 ? -48.588 -2.135 1.006 1.00 55.57 497 PRO A O 1
ATOM 2325 N N . CYS A 1 307 ? -49.347 -2.493 -1.079 1.00 39.35 498 CYS A N 1
ATOM 2326 C CA . CYS A 1 307 ? -48.578 -1.387 -1.656 1.00 39.50 498 CYS A CA 1
ATOM 2327 C C . CYS A 1 307 ? -49.264 -0.656 -2.816 1.00 41.30 498 CYS A C 1
ATOM 2328 O O . CYS A 1 307 ? -50.226 -1.149 -3.377 1.00 42.61 498 CYS A O 1
ATOM 2331 N N . GLN A 1 308 ? -48.739 0.478 -3.256 1.00 44.35 499 GLN A N 1
ATOM 2332 C CA . GLN A 1 308 ? -49.336 1.202 -4.369 1.00 46.20 499 GLN A CA 1
ATOM 2333 C C . GLN A 1 308 ? -50.857 1.248 -4.226 1.00 48.74 499 GLN A C 1
ATOM 2334 O O . GLN A 1 308 ? -51.609 0.698 -5.069 1.00 49.34 499 GLN A O 1
ATOM 2340 N N . ASN A 1 309 ? -51.311 1.904 -3.145 1.00 64.34 500 ASN A N 1
ATOM 2341 C CA . ASN A 1 309 ? -52.750 2.073 -2.859 1.00 65.78 500 ASN A CA 1
ATOM 2342 C C . ASN A 1 309 ? -53.521 0.818 -2.976 1.00 65.08 500 ASN A C 1
ATOM 2343 O O . ASN A 1 309 ? -54.590 0.775 -3.615 1.00 64.46 500 ASN A O 1
ATOM 2348 N N . ASN A 1 310 ? -52.979 -0.205 -2.315 1.00 65.54 501 ASN A N 1
ATOM 2349 C CA . ASN A 1 310 ? -53.724 -1.483 -2.134 1.00 65.57 501 ASN A CA 1
ATOM 2350 C C . ASN A 1 310 ? -53.959 -2.254 -3.431 1.00 64.44 501 ASN A C 1
ATOM 2351 O O . ASN A 1 310 ? -54.552 -3.379 -3.415 1.00 64.70 501 ASN A O 1
ATOM 2356 N N . GLN A 1 311 ? -53.409 -1.685 -4.505 1.00 52.72 502 GLN A N 1
ATOM 2357 C CA . GLN A 1 311 ? -53.338 -2.340 -5.788 1.00 51.32 502 GLN A CA 1
ATOM 2358 C C . GLN A 1 311 ? -52.444 -3.606 -5.811 1.00 51.09 502 GLN A C 1
ATOM 2359 O O . GLN A 1 311 ? -52.718 -4.517 -6.576 1.00 51.50 502 GLN A O 1
ATOM 2365 N N . GLY A 1 312 ? -51.403 -3.700 -4.958 1.00 53.83 503 GLY A N 1
ATOM 2366 C CA . GLY A 1 312 ? -50.601 -4.948 -4.820 1.00 50.86 503 GLY A CA 1
ATOM 2367 C C . GLY A 1 312 ? -50.088 -5.339 -3.454 1.00 49.29 503 GLY A C 1
ATOM 2368 O O . GLY A 1 312 ? -50.499 -4.781 -2.456 1.00 51.49 503 GLY A O 1
ATOM 2369 N N . TYR A 1 313 ? -49.138 -6.265 -3.423 1.00 49.43 504 TYR A N 1
ATOM 2370 C CA . TYR A 1 313 ? -48.387 -6.641 -2.254 1.00 48.29 504 TYR A CA 1
ATOM 2371 C C . TYR A 1 313 ? -46.869 -6.732 -2.568 1.00 47.60 504 TYR A C 1
ATOM 2372 O O . TYR A 1 313 ? -46.479 -7.313 -3.558 1.00 46.73 504 TYR A O 1
ATOM 2381 N N . CYS A 1 314 ? -46.009 -6.222 -1.683 1.00 38.56 505 CYS A N 1
ATOM 2382 C CA . CYS A 1 314 ? -44.531 -6.203 -1.893 1.00 36.31 505 CYS A CA 1
ATOM 2383 C C . CYS A 1 314 ? -43.999 -7.570 -2.102 1.00 35.20 505 CYS A C 1
ATOM 2384 O O . CYS A 1 314 ? -44.459 -8.527 -1.502 1.00 32.43 505 CYS A O 1
ATOM 2387 N N . TYR A 1 315 ? -43.062 -7.649 -3.028 1.00 38.14 506 TYR A N 1
ATOM 2388 C CA . TYR A 1 315 ? -42.286 -8.821 -3.259 1.00 39.23 506 TYR A CA 1
ATOM 2389 C C . TYR A 1 315 ? -40.822 -8.441 -3.491 1.00 38.81 506 TYR A C 1
ATOM 2390 O O . TYR A 1 315 ? -40.537 -7.770 -4.471 1.00 40.17 506 TYR A O 1
ATOM 2399 N N . ASN A 1 316 ? -39.901 -8.881 -2.636 1.00 43.15 507 ASN A N 1
ATOM 2400 C CA . ASN A 1 316 ? -38.472 -8.529 -2.731 1.00 41.95 507 ASN A CA 1
ATOM 2401 C C . ASN A 1 316 ? -38.239 -7.137 -3.209 1.00 40.77 507 ASN A C 1
ATOM 2402 O O . ASN A 1 316 ? -37.495 -6.960 -4.136 1.00 41.49 507 ASN A O 1
ATOM 2407 N N . GLY A 1 317 ? -38.968 -6.187 -2.651 1.00 35.16 508 GLY A N 1
ATOM 2408 C CA . GLY A 1 317 ? -38.744 -4.727 -2.809 1.00 34.32 508 GLY A CA 1
ATOM 2409 C C . GLY A 1 317 ? -39.421 -4.024 -3.981 1.00 34.94 508 GLY A C 1
ATOM 2410 O O . GLY A 1 317 ? -38.995 -2.946 -4.378 1.00 31.96 508 GLY A O 1
ATOM 2411 N N . LYS A 1 318 ? -40.434 -4.685 -4.565 1.00 43.01 509 LYS A N 1
ATOM 2412 C CA . LYS A 1 318 ? -41.221 -4.165 -5.677 1.00 44.08 509 LYS A CA 1
ATOM 2413 C C . LYS A 1 318 ? -42.681 -4.402 -5.435 1.00 43.32 509 LYS A C 1
ATOM 2414 O O . LYS A 1 318 ? -43.019 -5.242 -4.674 1.00 43.55 509 LYS A O 1
ATOM 2420 N N . CYS A 1 319 ? -43.532 -3.656 -6.139 1.00 49.49 510 CYS A N 1
ATOM 2421 C CA . CYS A 1 319 ? -44.951 -3.742 -6.053 1.00 48.97 510 CYS A CA 1
ATOM 2422 C C . CYS A 1 319 ? -45.518 -4.081 -7.421 1.00 49.82 510 CYS A C 1
ATOM 2423 O O . CYS A 1 319 ? -45.919 -3.210 -8.207 1.00 51.63 510 CYS A O 1
ATOM 2426 N N . PRO A 1 320 ? -45.521 -5.362 -7.754 1.00 40.46 511 PRO A N 1
ATOM 2427 C CA . PRO A 1 320 ? -45.903 -5.788 -9.057 1.00 39.07 511 PRO A CA 1
ATOM 2428 C C . PRO A 1 320 ? -47.372 -5.602 -9.235 1.00 40.00 511 PRO A C 1
ATOM 2429 O O . PRO A 1 320 ? -48.214 -6.086 -8.402 1.00 41.21 511 PRO A O 1
ATOM 2433 N N . ILE A 1 321 ? -47.687 -5.006 -10.380 1.00 40.51 512 ILE A N 1
ATOM 2434 C CA . ILE A 1 321 ? -49.039 -4.675 -10.726 1.00 40.07 512 ILE A CA 1
ATOM 2435 C C . ILE A 1 321 ? -49.260 -4.926 -12.183 1.00 40.23 512 ILE A C 1
ATOM 2436 O O . ILE A 1 321 ? -48.505 -4.466 -13.009 1.00 40.36 512 ILE A O 1
ATOM 2441 N N . MET A 1 322 ? -50.338 -5.582 -12.512 1.00 40.71 513 MET A N 1
ATOM 2442 C CA . MET A 1 322 ? -50.523 -5.838 -13.876 1.00 42.19 513 MET A 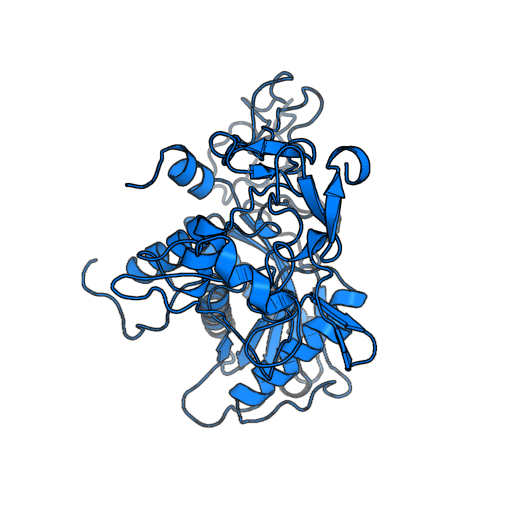CA 1
ATOM 2443 C C . MET A 1 322 ? -50.442 -4.576 -14.671 1.00 42.06 513 MET A C 1
ATOM 2444 O O . MET A 1 322 ? -49.781 -4.560 -15.734 1.00 43.97 513 MET A O 1
ATOM 2449 N N . THR A 1 323 ? -51.016 -3.473 -14.215 1.00 40.32 514 THR A N 1
ATOM 2450 C CA . THR A 1 323 ? -51.055 -2.344 -15.166 1.00 39.62 514 THR A CA 1
ATOM 2451 C C . THR A 1 323 ? -49.633 -1.915 -15.521 1.00 40.60 514 THR A C 1
ATOM 2452 O O . THR A 1 323 ? -49.284 -1.782 -16.688 1.00 41.04 514 THR A O 1
ATOM 2456 N N . ASN A 1 324 ? -48.782 -1.753 -14.520 1.00 42.14 515 ASN A N 1
ATOM 2457 C CA . ASN A 1 324 ? -47.398 -1.426 -14.755 1.00 42.41 515 ASN A CA 1
ATOM 2458 C C . ASN A 1 324 ? -46.558 -2.459 -15.558 1.00 43.21 515 ASN A C 1
ATOM 2459 O O . ASN A 1 324 ? -45.598 -2.085 -16.241 1.00 42.95 515 ASN A O 1
ATOM 2464 N N . GLN A 1 325 ? -46.847 -3.761 -15.435 1.00 44.99 516 GLN A N 1
ATOM 2465 C CA . GLN A 1 325 ? -46.157 -4.695 -16.324 1.00 44.71 516 GLN A CA 1
ATOM 2466 C C . GLN A 1 325 ? -46.637 -4.482 -17.718 1.00 42.31 516 GLN A C 1
ATOM 2467 O O . GLN A 1 325 ? -45.803 -4.587 -18.609 1.00 43.56 516 GLN A O 1
ATOM 2473 N N . CYS A 1 326 ? -47.908 -4.163 -17.943 1.00 32.61 517 CYS A N 1
ATOM 2474 C CA . CYS A 1 326 ? -48.297 -3.846 -19.320 1.00 31.56 517 CYS A CA 1
ATOM 2475 C C . CYS A 1 326 ? -47.514 -2.660 -19.880 1.00 32.10 517 CYS A C 1
ATOM 2476 O O . CYS A 1 326 ? -46.897 -2.744 -20.996 1.00 31.50 517 CYS A O 1
ATOM 2479 N N . ILE A 1 327 ? -47.543 -1.553 -19.147 1.00 40.45 518 ILE A N 1
ATOM 2480 C CA . ILE A 1 327 ? -46.859 -0.388 -19.560 1.00 40.43 518 ILE A CA 1
ATOM 2481 C C . ILE A 1 327 ? -45.334 -0.704 -19.796 1.00 43.91 518 ILE A C 1
ATOM 2482 O O . ILE A 1 327 ? -44.702 -0.188 -20.726 1.00 45.98 518 ILE A O 1
ATOM 2487 N N . ALA A 1 328 ? -44.720 -1.542 -18.981 1.00 34.36 519 ALA A N 1
ATOM 2488 C CA . ALA A 1 328 ? -43.327 -1.831 -19.200 1.00 35.73 519 ALA A CA 1
ATOM 2489 C C . ALA A 1 328 ? -43.088 -2.544 -20.545 1.00 37.95 519 ALA A C 1
ATOM 2490 O O . ALA A 1 328 ? -42.341 -2.089 -21.345 1.00 39.96 519 ALA A O 1
ATOM 2492 N N . LEU A 1 329 ? -43.757 -3.666 -20.796 1.00 52.23 520 LEU A N 1
ATOM 2493 C CA . LEU A 1 329 ? -43.780 -4.373 -22.072 1.00 52.57 520 LEU A CA 1
ATOM 2494 C C . LEU A 1 329 ? -44.170 -3.509 -23.297 1.00 53.68 520 LEU A C 1
ATOM 2495 O O . LEU A 1 329 ? -43.595 -3.691 -24.365 1.00 54.14 520 LEU A O 1
ATOM 2500 N N . ARG A 1 330 ? -45.172 -2.612 -23.138 1.00 53.44 521 ARG A N 1
ATOM 2501 C CA . ARG A 1 330 ? -45.932 -2.028 -24.240 1.00 51.70 521 ARG A CA 1
ATOM 2502 C C . ARG A 1 330 ? -45.774 -0.546 -24.355 1.00 51.80 521 ARG A C 1
ATOM 2503 O O . ARG A 1 330 ? -46.136 0.048 -25.366 1.00 52.44 521 ARG A O 1
ATOM 2511 N N . GLY A 1 331 ? -45.155 0.062 -23.360 1.00 45.14 522 GLY A N 1
ATOM 2512 C CA . GLY A 1 331 ? -44.999 1.502 -23.347 1.00 43.25 522 GLY A CA 1
ATOM 2513 C C . GLY A 1 331 ? -46.176 2.124 -22.611 1.00 40.96 522 GLY A C 1
ATOM 2514 O O . GLY A 1 331 ? -47.194 1.501 -22.484 1.00 39.25 522 GLY A O 1
ATOM 2515 N N . PRO A 1 332 ? -46.028 3.377 -22.138 1.00 40.04 523 PRO A N 1
ATOM 2516 C CA . PRO A 1 332 ? -47.232 4.028 -21.496 1.00 40.54 523 PRO A CA 1
ATOM 2517 C C . PRO A 1 332 ? -48.333 4.208 -22.503 1.00 40.98 523 PRO A C 1
ATOM 2518 O O . PRO A 1 332 ? -48.040 4.301 -23.677 1.00 41.06 523 PRO A O 1
ATOM 2522 N N . GLY A 1 333 ? -49.579 4.190 -22.043 1.00 47.54 524 GLY A N 1
ATOM 2523 C CA . GLY A 1 333 ? -50.740 4.359 -22.864 1.00 48.38 524 GLY A CA 1
ATOM 2524 C C . GLY A 1 333 ? -51.615 3.147 -22.891 1.00 51.34 524 GLY A C 1
ATOM 2525 O O . GLY A 1 333 ? -52.610 3.072 -23.693 1.00 53.11 524 GLY A O 1
ATOM 2526 N N . VAL A 1 334 ? -51.286 2.180 -22.023 1.00 55.52 525 VAL A N 1
ATOM 2527 C CA . VAL A 1 334 ? -51.917 0.872 -22.057 1.00 54.95 525 VAL A CA 1
ATOM 2528 C C . VAL A 1 334 ? -52.221 0.437 -20.608 1.00 55.64 525 VAL A C 1
ATOM 2529 O O . VAL A 1 334 ? -51.796 1.088 -19.660 1.00 56.30 525 VAL A O 1
ATOM 2533 N N . LYS A 1 335 ? -53.025 -0.606 -20.433 1.00 50.75 526 LYS A N 1
ATOM 2534 C CA . LYS A 1 335 ? -53.397 -1.064 -19.096 1.00 50.09 526 LYS A CA 1
ATOM 2535 C C . LYS A 1 335 ? -53.889 -2.524 -19.106 1.00 49.09 526 LYS A C 1
ATOM 2536 O O . LYS A 1 335 ? -54.199 -3.074 -20.196 1.00 48.68 526 LYS A O 1
ATOM 2542 N N . VAL A 1 336 ? -53.940 -3.158 -17.920 1.00 48.71 527 VAL A N 1
ATOM 2543 C CA . VAL A 1 336 ? -54.379 -4.543 -17.870 1.00 46.83 527 VAL A CA 1
ATOM 2544 C C . VAL A 1 336 ? -55.743 -4.786 -18.571 1.00 47.56 527 VAL A C 1
ATOM 2545 O O . VAL A 1 336 ? -56.658 -4.005 -18.416 1.00 47.38 527 VAL A O 1
ATOM 2549 N N . SER A 1 337 ? -55.900 -5.896 -19.292 1.00 51.23 528 SER A N 1
ATOM 2550 C CA . SER A 1 337 ? -57.262 -6.307 -19.736 1.00 52.47 528 SER A CA 1
ATOM 2551 C C . SER A 1 337 ? -58.240 -6.759 -18.647 1.00 54.75 528 SER A C 1
ATOM 2552 O O . SER A 1 337 ? -57.855 -7.077 -17.485 1.00 53.91 528 SER A O 1
ATOM 2555 N N . ARG A 1 338 ? -59.510 -6.805 -19.056 1.00 60.71 529 ARG A N 1
ATOM 2556 C CA . ARG A 1 338 ? -60.602 -7.249 -18.201 1.00 62.18 529 ARG A CA 1
ATOM 2557 C C . ARG A 1 338 ? -60.346 -8.754 -17.827 1.00 62.68 529 ARG A C 1
ATOM 2558 O O . ARG A 1 338 ? -59.497 -9.406 -18.475 1.00 62.54 529 ARG A O 1
ATOM 2566 N N . ASP A 1 339 ? -61.050 -9.289 -16.814 1.00 52.92 530 ASP A N 1
ATOM 2567 C CA . ASP A 1 339 ? -60.765 -10.625 -16.339 1.00 53.15 530 ASP A CA 1
ATOM 2568 C C . ASP A 1 339 ? -61.024 -11.701 -17.365 1.00 54.48 530 ASP A C 1
ATOM 2569 O O . ASP A 1 339 ? -60.231 -12.648 -17.459 1.00 55.84 530 ASP A O 1
ATOM 2574 N N . SER A 1 340 ? -62.129 -11.565 -18.130 1.00 53.47 531 SER A N 1
ATOM 2575 C CA . SER A 1 340 ? -62.479 -12.471 -19.294 1.00 53.64 531 SER A CA 1
ATOM 2576 C C . SER A 1 340 ? -61.295 -12.819 -20.216 1.00 52.50 531 SER A C 1
ATOM 2577 O O . SER A 1 340 ? -61.329 -13.834 -20.922 1.00 52.35 531 SER A O 1
ATOM 2580 N N . CYS A 1 341 ? -60.268 -11.981 -20.244 1.00 49.29 532 CYS A N 1
ATOM 2581 C CA . CYS A 1 341 ? -59.224 -12.187 -21.224 1.00 49.33 532 CYS A CA 1
ATOM 2582 C C . CYS A 1 341 ? -58.359 -13.272 -20.713 1.00 49.28 532 CYS A C 1
ATOM 2583 O O . CYS A 1 341 ? -57.772 -14.064 -21.464 1.00 49.12 532 CYS A O 1
ATOM 2586 N N . PHE A 1 342 ? -58.300 -13.337 -19.400 1.00 62.88 533 PHE A N 1
ATOM 2587 C CA . PHE A 1 342 ? -57.402 -14.276 -18.784 1.00 63.00 533 PHE A CA 1
ATOM 2588 C C . PHE A 1 342 ? -57.832 -15.753 -18.942 1.00 63.57 533 PHE A C 1
ATOM 2589 O O . PHE A 1 342 ? -56.949 -16.658 -18.837 1.00 63.57 533 PHE A O 1
ATOM 2597 N N . THR A 1 343 ? -59.141 -15.976 -19.214 1.00 65.12 534 THR A N 1
ATOM 2598 C CA . THR A 1 343 ? -59.696 -17.288 -19.599 1.00 65.23 534 THR A CA 1
ATOM 2599 C C . THR A 1 343 ? -58.843 -17.954 -20.633 1.00 65.73 534 THR A C 1
ATOM 2600 O O . THR A 1 343 ? -58.828 -19.185 -20.683 1.00 67.73 534 THR A O 1
ATOM 2604 N N . LEU A 1 344 ? -58.172 -17.195 -21.491 1.00 50.63 535 LEU A N 1
ATOM 2605 C CA . LEU A 1 344 ? -57.481 -17.842 -22.576 1.00 51.79 535 LEU A CA 1
ATOM 2606 C C . LEU A 1 344 ? -56.428 -18.839 -22.028 1.00 52.62 535 LEU A C 1
ATOM 2607 O O . LEU A 1 344 ? -56.131 -19.930 -22.622 1.00 52.39 535 LEU A O 1
ATOM 2612 N N . ASN A 1 345 ? -55.904 -18.474 -20.861 1.00 57.45 536 ASN A N 1
ATOM 2613 C CA . ASN A 1 345 ? -54.936 -19.289 -20.158 1.00 57.51 536 ASN A CA 1
ATOM 2614 C C . ASN A 1 345 ? -55.467 -20.676 -19.769 1.00 58.11 536 ASN A C 1
ATOM 2615 O O . ASN A 1 345 ? -54.691 -21.521 -19.322 1.00 56.34 536 ASN A O 1
ATOM 2620 N N . GLN A 1 346 ? -56.781 -20.907 -19.922 1.00 64.91 537 GLN A N 1
ATOM 2621 C CA . GLN A 1 346 ? -57.290 -22.243 -19.648 1.00 67.75 537 GLN A CA 1
ATOM 2622 C C . GLN A 1 346 ? -56.757 -23.313 -20.632 1.00 70.68 537 GLN A C 1
ATOM 2623 O O . GLN A 1 346 ? -56.678 -24.514 -20.279 1.00 71.25 537 GLN A O 1
ATOM 2629 N N . ARG A 1 347 ? -56.310 -22.853 -21.819 1.00 70.37 538 ARG A N 1
ATOM 2630 C CA . ARG A 1 347 ? -55.740 -23.714 -22.870 1.00 72.43 538 ARG A CA 1
ATOM 2631 C C . ARG A 1 347 ? -54.377 -23.158 -23.267 1.00 72.60 538 ARG A C 1
ATOM 2632 O O . ARG A 1 347 ? -54.006 -22.083 -22.846 1.00 73.16 538 ARG A O 1
ATOM 2640 N N . THR A 1 348 ? -53.707 -23.863 -24.167 1.00 80.37 539 THR A N 1
ATOM 2641 C CA . THR A 1 348 ? -52.337 -23.625 -24.596 1.00 80.76 539 THR A CA 1
ATOM 2642 C C . THR A 1 348 ? -52.210 -23.131 -26.103 1.00 81.76 539 THR A C 1
ATOM 2643 O O . THR A 1 348 ? -51.091 -23.031 -26.677 1.00 80.68 539 THR A O 1
ATOM 2647 N N . ARG A 1 349 ? -53.354 -22.840 -26.739 1.00 85.71 540 ARG A N 1
ATOM 2648 C CA . ARG A 1 349 ? -53.335 -22.338 -28.120 1.00 86.02 540 ARG A CA 1
ATOM 2649 C C . ARG A 1 349 ? -53.318 -20.806 -27.986 1.00 84.28 540 ARG A C 1
ATOM 2650 O O . ARG A 1 349 ? -53.680 -20.275 -26.931 1.00 84.67 540 ARG A O 1
ATOM 2658 N N . GLY A 1 350 ? -52.839 -20.115 -29.010 1.00 64.38 541 GLY A N 1
ATOM 2659 C CA . GLY A 1 350 ? -52.680 -18.664 -28.948 1.00 62.34 541 GLY A CA 1
ATOM 2660 C C . GLY A 1 350 ? -51.704 -18.196 -27.882 1.00 60.49 541 GLY A C 1
ATOM 2661 O O . GLY A 1 350 ? -50.629 -18.697 -27.778 1.00 59.63 541 GLY A O 1
ATOM 2662 N N . CYS A 1 351 ? -52.095 -17.205 -27.105 1.00 70.51 542 CYS A N 1
ATOM 2663 C CA . CYS A 1 351 ? -51.258 -16.675 -26.009 1.00 70.27 542 CYS A CA 1
ATOM 2664 C C . CYS A 1 351 ? -51.247 -17.546 -24.740 1.00 69.08 542 CYS A C 1
ATOM 2665 O O . CYS A 1 351 ? -50.341 -17.379 -23.910 1.00 67.92 542 CYS A O 1
ATOM 2668 N N . GLY A 1 352 ? -52.300 -18.376 -24.610 1.00 60.76 543 GLY A N 1
ATOM 2669 C CA . GLY A 1 352 ? -52.685 -19.175 -23.432 1.00 59.82 543 GLY A CA 1
ATOM 2670 C C . GLY A 1 352 ? -51.500 -19.921 -22.872 1.00 59.79 543 GLY A C 1
ATOM 2671 O O . GLY A 1 352 ? -50.836 -20.622 -23.648 1.00 60.28 543 GLY A O 1
ATOM 2672 N N . LEU A 1 353 ? -51.198 -19.722 -21.556 1.00 58.59 544 LEU A N 1
ATOM 2673 C CA . LEU A 1 353 ? -50.046 -20.386 -20.847 1.00 57.65 544 LEU A CA 1
ATOM 2674 C C . LEU A 1 353 ? -50.091 -20.200 -19.297 1.00 57.16 544 LEU A C 1
ATOM 2675 O O . LEU A 1 353 ? -50.532 -19.187 -18.788 1.00 56.06 544 LEU A O 1
ATOM 2680 N N . CYS A 1 354 ? -49.678 -21.237 -18.585 1.00 51.69 545 CYS A N 1
ATOM 2681 C CA . CYS A 1 354 ? -49.261 -21.112 -17.176 1.00 51.11 545 CYS A CA 1
ATOM 2682 C C . CYS A 1 354 ? -47.800 -21.469 -16.914 1.00 52.13 545 CYS A C 1
ATOM 2683 O O . CYS A 1 354 ? -47.013 -20.637 -16.440 1.00 50.99 545 CYS A O 1
ATOM 2686 N N . ARG A 1 355 ? -47.415 -22.677 -17.304 1.00 64.23 546 ARG A N 1
ATOM 2687 C CA . ARG A 1 355 ? -46.083 -23.201 -16.986 1.00 66.15 546 ARG A CA 1
ATOM 2688 C C . ARG A 1 355 ? -45.494 -23.971 -18.187 1.00 66.25 546 ARG A C 1
ATOM 2689 O O . ARG A 1 355 ? -46.210 -24.648 -18.939 1.00 66.13 546 ARG A O 1
ATOM 2697 N N . MET A 1 356 ? -44.185 -23.863 -18.356 1.00 59.72 547 MET A N 1
ATOM 2698 C CA . MET A 1 356 ? -43.431 -24.876 -19.057 1.00 61.57 547 MET A CA 1
ATOM 2699 C C . MET A 1 356 ? -43.062 -25.956 -18.047 1.00 63.17 547 MET A C 1
ATOM 2700 O O . MET A 1 356 ? -42.462 -25.628 -17.032 1.00 63.74 547 MET A O 1
ATOM 2705 N N . GLU A 1 357 ? -43.459 -27.212 -18.300 1.00 75.06 548 GLU A N 1
ATOM 2706 C CA . GLU A 1 357 ? -42.938 -28.411 -17.579 1.00 76.51 548 GLU A CA 1
ATOM 2707 C C . GLU A 1 357 ? -42.562 -29.402 -18.665 1.00 77.07 548 GLU A C 1
ATOM 2708 O O . GLU A 1 357 ? -43.455 -29.885 -19.385 1.00 76.38 548 GLU A O 1
ATOM 2714 N N . TYR A 1 358 ? -41.261 -29.676 -18.809 1.00 84.09 549 TYR A N 1
ATOM 2715 C CA . TYR A 1 358 ? -40.781 -30.757 -19.715 1.00 84.91 549 TYR A CA 1
ATOM 2716 C C . TYR A 1 358 ? -40.593 -30.246 -21.119 1.00 84.18 549 TYR A C 1
ATOM 2717 O O . TYR A 1 358 ? -40.375 -31.031 -22.033 1.00 84.82 549 TYR A O 1
ATOM 2726 N N . GLY A 1 359 ? -40.691 -28.931 -21.298 1.00 92.59 550 GLY A N 1
ATOM 2727 C CA . GLY A 1 359 ? -40.715 -28.382 -22.650 1.00 89.94 550 GLY A CA 1
ATOM 2728 C C . GLY A 1 359 ? -42.111 -28.545 -23.227 1.00 88.97 550 GLY A C 1
ATOM 2729 O O . GLY A 1 359 ? -42.338 -28.229 -24.404 1.00 90.06 550 GLY A O 1
ATOM 2730 N N . ARG A 1 360 ? -43.053 -29.062 -22.434 1.00 72.90 551 ARG A N 1
ATOM 2731 C CA . ARG A 1 360 ? -44.454 -29.100 -22.865 1.00 71.09 551 ARG A CA 1
ATOM 2732 C C . ARG A 1 360 ? -45.219 -27.769 -22.441 1.00 70.74 551 ARG A C 1
ATOM 2733 O O . ARG A 1 360 ? -44.826 -27.107 -21.461 1.00 72.18 551 ARG A O 1
ATOM 2741 N N . LYS A 1 361 ? -46.247 -27.344 -23.176 1.00 60.59 552 LYS A N 1
ATOM 2742 C CA . LYS A 1 361 ? -47.095 -26.221 -22.730 1.00 59.72 552 LYS A CA 1
ATOM 2743 C C . LYS A 1 361 ? -48.209 -26.721 -21.736 1.00 58.00 552 LYS A C 1
ATOM 2744 O O . LYS A 1 361 ? -48.779 -27.808 -21.916 1.00 57.01 552 LYS A O 1
ATOM 2750 N N . ILE A 1 362 ? -48.483 -25.939 -20.684 1.00 50.83 553 ILE A N 1
ATOM 2751 C CA . ILE A 1 362 ? -49.311 -26.402 -19.614 1.00 47.73 553 ILE A CA 1
ATOM 2752 C C . ILE A 1 362 ? -50.206 -25.291 -19.163 1.00 46.75 553 ILE A C 1
ATOM 2753 O O . ILE A 1 362 ? -49.696 -24.297 -18.702 1.00 46.11 553 ILE A O 1
ATOM 2758 N N . PRO A 1 363 ? -51.538 -25.464 -19.365 1.00 54.21 554 PRO A N 1
ATOM 2759 C CA . PRO A 1 363 ? -52.650 -24.613 -19.045 1.00 53.38 554 PRO A CA 1
ATOM 2760 C C . PRO A 1 363 ? -52.672 -24.069 -17.631 1.00 53.23 554 PRO A C 1
ATOM 2761 O O . PRO A 1 363 ? -52.106 -24.652 -16.758 1.00 52.44 554 PRO A O 1
ATOM 2765 N N . CYS A 1 364 ? -53.361 -22.957 -17.401 1.00 57.62 555 CYS A N 1
ATOM 2766 C CA . CYS A 1 364 ? -53.849 -22.647 -16.026 1.00 57.59 555 CYS A CA 1
ATOM 2767 C C . CYS A 1 364 ? -55.147 -23.374 -15.645 1.00 57.24 555 CYS A C 1
ATOM 2768 O O . CYS A 1 364 ? -56.119 -23.389 -16.393 1.00 57.19 555 CYS A O 1
ATOM 2771 N N . ALA A 1 365 ? -55.192 -23.904 -14.444 1.00 58.02 556 ALA A N 1
ATOM 2772 C CA . ALA A 1 365 ? -56.480 -24.272 -13.878 1.00 59.44 556 ALA A CA 1
ATOM 2773 C C . ALA A 1 365 ? -57.320 -22.962 -13.857 1.00 59.86 556 ALA A C 1
ATOM 2774 O O . ALA A 1 365 ? -56.775 -21.830 -13.870 1.00 60.83 556 ALA A O 1
ATOM 2776 N N . ALA A 1 366 ? -58.627 -23.087 -13.875 1.00 57.18 557 ALA A N 1
ATOM 2777 C CA . ALA A 1 366 ? -59.437 -21.907 -13.882 1.00 56.94 557 ALA A CA 1
ATOM 2778 C C . ALA A 1 366 ? -59.069 -20.941 -12.757 1.00 57.56 557 ALA A C 1
ATOM 2779 O O . ALA A 1 366 ? -59.092 -19.735 -12.966 1.00 57.90 557 ALA A O 1
ATOM 2781 N N . LYS A 1 367 ? -58.791 -21.460 -11.539 1.00 60.16 558 LYS A N 1
ATOM 2782 C CA . LYS A 1 367 ? -58.469 -20.611 -10.323 1.00 58.72 558 LYS A CA 1
ATOM 2783 C C . LYS A 1 367 ? -57.138 -19.822 -10.380 1.00 57.48 558 LYS A C 1
ATOM 2784 O O . LYS A 1 367 ? -56.959 -18.930 -9.527 1.00 57.66 558 LYS A O 1
ATOM 2790 N N . ASP A 1 368 ? -56.249 -20.179 -11.323 1.00 42.81 559 ASP A N 1
ATOM 2791 C CA . ASP A 1 368 ? -54.917 -19.670 -11.480 1.00 42.36 559 ASP A CA 1
ATOM 2792 C C . ASP A 1 368 ? -54.734 -18.743 -12.700 1.00 42.77 559 ASP A C 1
ATOM 2793 O O . ASP A 1 368 ? -53.586 -18.219 -12.967 1.00 41.97 559 ASP A O 1
ATOM 2798 N N . VAL A 1 369 ? -55.811 -18.593 -13.483 1.00 45.62 560 VAL A N 1
ATOM 2799 C CA . VAL A 1 369 ? -55.736 -17.890 -14.782 1.00 43.54 560 VAL A CA 1
ATOM 2800 C C . VAL A 1 369 ? -55.030 -16.509 -14.724 1.00 43.12 560 VAL A C 1
ATOM 2801 O O . VAL A 1 369 ? -54.510 -16.091 -15.722 1.00 42.23 560 VAL A O 1
ATOM 2805 N N . LYS A 1 370 ? -55.037 -15.817 -13.564 1.00 39.51 561 LYS A N 1
ATOM 2806 C CA . LYS A 1 370 ? -54.335 -14.534 -13.404 1.00 39.04 561 LYS A CA 1
ATOM 2807 C C . LYS A 1 370 ? -52.831 -14.697 -13.184 1.00 39.84 561 LYS A C 1
ATOM 2808 O O . LYS A 1 370 ? -52.203 -13.719 -12.892 1.00 39.75 561 LYS A O 1
ATOM 2814 N N . CYS A 1 371 ? -52.237 -15.903 -13.224 1.00 34.35 562 CYS A N 1
ATOM 2815 C CA . CYS A 1 371 ? -50.810 -16.006 -12.955 1.00 35.24 562 CYS A CA 1
ATOM 2816 C C . CYS A 1 371 ? -50.071 -16.600 -14.121 1.00 36.17 562 CYS A C 1
ATOM 2817 O O . CYS A 1 371 ? -48.804 -16.886 -14.039 1.00 36.76 562 CYS A O 1
ATOM 2820 N N . GLY A 1 372 ? -50.845 -16.819 -15.203 1.00 43.72 563 GLY A N 1
ATOM 2821 C CA . GLY A 1 372 ? -50.285 -17.159 -16.521 1.00 42.85 563 GLY A CA 1
ATOM 2822 C C . GLY A 1 372 ? -49.832 -16.007 -17.393 1.00 43.86 563 GLY A C 1
ATOM 2823 O O . GLY A 1 372 ? -49.178 -15.003 -16.946 1.00 42.65 563 GLY A O 1
ATOM 2824 N N . ARG A 1 373 ? -50.138 -16.132 -18.685 1.00 42.73 564 ARG A N 1
ATOM 2825 C CA . ARG A 1 373 ? -49.671 -15.098 -19.595 1.00 42.58 564 ARG A CA 1
ATOM 2826 C C . ARG A 1 373 ? -50.472 -13.860 -19.212 1.00 42.20 564 ARG A C 1
ATOM 2827 O O . ARG A 1 373 ? -51.704 -13.960 -18.992 1.00 39.35 564 ARG A O 1
ATOM 2835 N N . LEU A 1 374 ? -49.768 -12.702 -19.145 1.00 45.58 565 LEU A N 1
ATOM 2836 C CA . LEU A 1 374 ? -50.377 -11.356 -18.944 1.00 44.44 565 LEU A CA 1
ATOM 2837 C C . LEU A 1 374 ? -51.161 -10.843 -20.154 1.00 45.09 565 LEU A C 1
ATOM 2838 O O . LEU A 1 374 ? -50.645 -10.918 -21.232 1.00 44.34 565 LEU A O 1
ATOM 2843 N N . PHE A 1 375 ? -52.374 -10.313 -19.952 1.00 46.73 566 PHE A N 1
ATOM 2844 C CA . PHE A 1 375 ? -53.233 -9.727 -21.030 1.00 48.43 566 PHE A CA 1
ATOM 2845 C C . PHE A 1 375 ? -53.397 -8.244 -20.861 1.00 49.20 566 PHE A C 1
ATOM 2846 O O . PHE A 1 375 ? -53.809 -7.826 -19.796 1.00 51.87 566 PHE A O 1
ATOM 2854 N N . CYS A 1 376 ? -53.034 -7.454 -21.885 1.00 45.45 567 CYS A N 1
ATOM 2855 C CA . CYS A 1 376 ? -53.098 -6.020 -21.849 1.00 45.93 567 CYS A CA 1
ATOM 2856 C C . CYS A 1 376 ? -54.113 -5.474 -22.881 1.00 48.32 567 CYS A C 1
ATOM 2857 O O . CYS A 1 376 ? -54.409 -6.145 -23.891 1.00 48.87 567 CYS A O 1
ATOM 2860 N N . LYS A 1 377 ? -54.604 -4.260 -22.681 1.00 46.11 568 LYS A N 1
ATOM 2861 C CA . LYS A 1 377 ? -55.412 -3.645 -23.711 1.00 49.00 568 LYS A CA 1
ATOM 2862 C C . LYS A 1 377 ? -55.143 -2.152 -24.095 1.00 51.41 568 LYS A C 1
ATOM 2863 O O . LYS A 1 377 ? -54.851 -1.303 -23.229 1.00 49.85 568 LYS A O 1
ATOM 2869 N N . ARG A 1 378 ? -55.324 -1.820 -25.382 1.00 50.65 569 ARG A N 1
ATOM 2870 C CA . ARG A 1 378 ? -55.546 -0.400 -25.770 1.00 54.06 569 ARG A CA 1
ATOM 2871 C C . ARG A 1 378 ? -56.987 -0.058 -26.157 1.00 54.91 569 ARG A C 1
ATOM 2872 O O . ARG A 1 378 ? -57.903 -0.810 -25.782 1.00 55.06 569 ARG A O 1
ATOM 2880 N N . ARG A 1 379 ? -57.214 1.076 -26.861 1.00 74.92 570 ARG A N 1
ATOM 2881 C CA . ARG A 1 379 ? -58.602 1.588 -27.208 1.00 75.82 570 ARG A CA 1
ATOM 2882 C C . ARG A 1 379 ? -59.081 1.110 -28.536 1.00 77.86 570 ARG A C 1
ATOM 2883 O O . ARG A 1 379 ? -58.253 0.902 -29.446 1.00 78.41 570 ARG A O 1
ATOM 2891 N N . ASN A 1 380 ? -60.420 1.071 -28.672 1.00 115.49 571 ASN A N 1
ATOM 2892 C CA . ASN A 1 380 ? -61.165 0.125 -29.553 1.00 116.57 571 ASN A CA 1
ATOM 2893 C C . ASN A 1 380 ? -60.911 -1.203 -28.815 1.00 117.12 571 ASN A C 1
ATOM 2894 O O . ASN A 1 380 ? -61.886 -1.900 -28.401 1.00 118.37 571 ASN A O 1
ATOM 2899 N N . SER A 1 381 ? -59.624 -1.551 -28.641 1.00 71.14 572 SER A N 1
ATOM 2900 C CA . SER A 1 381 ? -59.229 -2.910 -28.542 1.00 70.11 572 SER A CA 1
ATOM 2901 C C . SER A 1 381 ? -60.041 -3.375 -27.382 1.00 69.50 572 SER A C 1
ATOM 2902 O O . SER A 1 381 ? -60.072 -2.717 -26.335 1.00 68.84 572 SER A O 1
ATOM 2905 N N . MET A 1 382 ? -60.834 -4.404 -27.663 1.00 75.91 573 MET A N 1
ATOM 2906 C CA . MET A 1 382 ? -61.269 -5.330 -26.652 1.00 76.26 573 MET A CA 1
ATOM 2907 C C . MET A 1 382 ? -60.398 -6.518 -26.880 1.00 74.42 573 MET A C 1
ATOM 2908 O O . MET A 1 382 ? -60.309 -7.349 -25.997 1.00 76.17 573 MET A O 1
ATOM 2913 N N . ILE A 1 383 ? -59.721 -6.584 -28.038 1.00 72.73 574 ILE A N 1
ATOM 2914 C CA . ILE A 1 383 ? -58.663 -7.588 -28.278 1.00 70.40 574 ILE A CA 1
ATOM 2915 C C . ILE A 1 383 ? -57.782 -7.704 -27.018 1.00 69.33 574 ILE A C 1
ATOM 2916 O O . ILE A 1 383 ? -57.282 -6.707 -26.465 1.00 69.15 574 ILE A O 1
ATOM 2921 N N . CYS A 1 384 ? -57.629 -8.951 -26.600 1.00 65.30 575 CYS A N 1
ATOM 2922 C CA . CYS A 1 384 ? -56.731 -9.365 -25.569 1.00 64.67 575 CYS A CA 1
ATOM 2923 C C . CYS A 1 384 ? -55.327 -9.553 -26.095 1.00 64.36 575 CYS A C 1
ATOM 2924 O O . CYS A 1 384 ? -55.005 -10.617 -26.653 1.00 65.59 575 CYS A O 1
ATOM 2927 N N . ASN A 1 385 ? -54.464 -8.579 -25.870 1.00 58.63 576 ASN A N 1
ATOM 2928 C CA . ASN A 1 385 ? -53.052 -8.707 -26.296 1.00 57.56 576 ASN A CA 1
ATOM 2929 C C . ASN A 1 385 ? -52.079 -9.256 -25.262 1.00 55.76 576 ASN A C 1
ATOM 2930 O O . ASN A 1 385 ? -52.208 -8.985 -24.077 1.00 54.98 576 ASN A O 1
ATOM 2935 N N . CYS A 1 386 ? -51.069 -9.985 -25.731 1.00 53.40 577 CYS A N 1
ATOM 2936 C CA . CYS A 1 386 ? -50.135 -10.599 -24.861 1.00 50.69 577 CYS A CA 1
ATOM 2937 C C . CYS A 1 386 ? -48.843 -10.503 -25.562 1.00 50.32 577 CYS A C 1
ATOM 2938 O O . CYS A 1 386 ? -48.835 -10.202 -26.748 1.00 48.75 577 CYS A O 1
ATOM 2941 N N . SER A 1 387 ? -47.763 -10.833 -24.857 1.00 43.30 578 SER A N 1
ATOM 2942 C CA . SER A 1 387 ? -46.423 -10.733 -25.400 1.00 44.34 578 SER A CA 1
ATOM 2943 C C . SER A 1 387 ? -45.769 -12.102 -25.371 1.00 46.89 578 SER A C 1
ATOM 2944 O O . SER A 1 387 ? -45.906 -12.850 -24.391 1.00 46.88 578 SER A O 1
ATOM 2947 N N . ILE A 1 388 ? -45.123 -12.478 -26.489 1.00 54.57 579 ILE A N 1
ATOM 2948 C CA . ILE A 1 388 ? -44.658 -13.831 -26.649 1.00 55.90 579 ILE A CA 1
ATOM 2949 C C . ILE A 1 388 ? -43.254 -13.859 -27.186 1.00 58.00 579 ILE A C 1
ATOM 2950 O O . ILE A 1 388 ? -42.748 -12.900 -27.728 1.00 58.51 579 ILE A O 1
ATOM 2955 N N . SER A 1 389 ? -42.605 -14.977 -27.010 1.00 65.54 580 SER A N 1
ATOM 2956 C CA . SER A 1 389 ? -41.240 -15.065 -27.405 1.00 69.04 580 SER A CA 1
ATOM 2957 C C . SER A 1 389 ? -40.910 -16.485 -27.734 1.00 70.74 580 SER A C 1
ATOM 2958 O O . SER A 1 389 ? -40.849 -17.331 -26.830 1.00 70.69 580 SER A O 1
ATOM 2961 N N . PRO A 1 390 ? -40.719 -16.756 -29.047 1.00 73.99 581 PRO A N 1
ATOM 2962 C CA . PRO A 1 390 ? -40.196 -18.065 -29.453 1.00 74.96 581 PRO A CA 1
ATOM 2963 C C . PRO A 1 390 ? -38.928 -18.263 -28.611 1.00 75.51 581 PRO A C 1
ATOM 2964 O O . PRO A 1 390 ? -38.658 -19.338 -28.088 1.00 75.37 581 PRO A O 1
ATOM 2968 N N . ARG A 1 391 ? -38.210 -17.167 -28.451 1.00 83.18 582 ARG A N 1
ATOM 2969 C CA . ARG A 1 391 ? -37.014 -17.121 -27.693 1.00 84.36 582 ARG A CA 1
ATOM 2970 C C . ARG A 1 391 ? -37.196 -17.684 -26.277 1.00 83.29 582 ARG A C 1
ATOM 2971 O O . ARG A 1 391 ? -36.626 -18.746 -25.927 1.00 82.67 582 ARG A O 1
ATOM 2979 N N . ASP A 1 392 ? -38.024 -16.976 -25.490 1.00 94.58 583 ASP A N 1
ATOM 2980 C CA . ASP A 1 392 ? -37.945 -16.974 -24.028 1.00 92.68 583 ASP A CA 1
ATOM 2981 C C . ASP A 1 392 ? -39.348 -17.114 -23.488 1.00 90.80 583 ASP A C 1
ATOM 2982 O O . ASP A 1 392 ? -40.075 -16.116 -23.444 1.00 91.68 583 ASP A O 1
ATOM 2987 N N . PRO A 1 393 ? -39.731 -18.331 -23.013 1.00 70.73 584 PRO A N 1
ATOM 2988 C CA . PRO A 1 393 ? -41.168 -18.549 -22.758 1.00 67.81 584 PRO A CA 1
ATOM 2989 C C . PRO A 1 393 ? -41.675 -17.764 -21.519 1.00 64.99 584 PRO A C 1
ATOM 2990 O O . PRO A 1 393 ? -42.878 -17.620 -21.376 1.00 64.21 584 PRO A O 1
ATOM 2994 N N . ASN A 1 394 ? -40.768 -17.235 -20.681 1.00 63.96 585 ASN A N 1
ATOM 2995 C CA . ASN A 1 394 ? -41.137 -16.316 -19.596 1.00 61.31 585 ASN A CA 1
ATOM 2996 C C . ASN A 1 394 ? -41.494 -14.902 -19.963 1.00 60.52 585 ASN A C 1
ATOM 2997 O O . ASN A 1 394 ? -42.019 -14.154 -19.137 1.00 60.61 585 ASN A O 1
ATOM 3002 N N . TYR A 1 395 ? -41.234 -14.483 -21.196 1.00 60.00 586 TYR A N 1
ATOM 3003 C CA . TYR A 1 395 ? -41.433 -13.072 -21.455 1.00 56.61 586 TYR A CA 1
ATOM 3004 C C . TYR A 1 395 ? -42.951 -12.968 -21.566 1.00 54.68 586 TYR A C 1
ATOM 3005 O O . TYR A 1 395 ? -43.592 -13.955 -21.944 1.00 54.32 586 TYR A O 1
ATOM 3014 N N . GLY A 1 396 ? -43.525 -11.850 -21.114 1.00 47.53 587 GLY A N 1
ATOM 3015 C CA . GLY A 1 396 ? -45.009 -11.667 -21.108 1.00 45.85 587 GLY A CA 1
ATOM 3016 C C . GLY A 1 396 ? -45.825 -12.393 -20.021 1.00 44.31 587 GLY A C 1
ATOM 3017 O O . GLY A 1 396 ? -47.046 -12.166 -19.897 1.00 44.62 587 GLY A O 1
ATOM 3018 N N . MET A 1 397 ? -45.173 -13.244 -19.218 1.00 38.64 588 MET A N 1
ATOM 3019 C CA . MET A 1 397 ?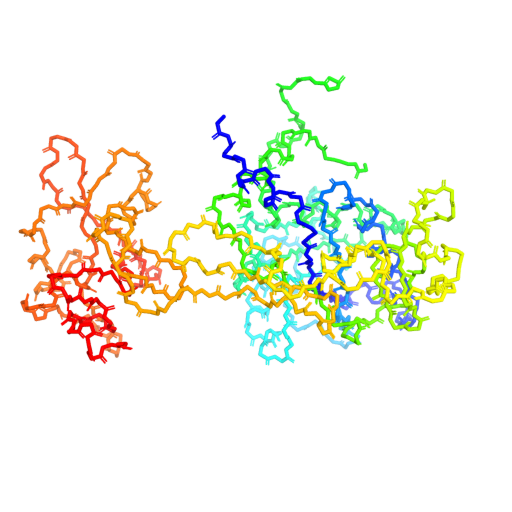 -45.856 -13.985 -18.167 1.00 38.23 588 MET A CA 1
ATOM 3020 C C . MET A 1 397 ? -46.038 -12.981 -16.991 1.00 38.36 588 MET A C 1
ATOM 3021 O O . MET A 1 397 ? -45.117 -12.191 -16.697 1.00 37.36 588 MET A O 1
ATOM 3026 N N . VAL A 1 398 ? -47.210 -13.001 -16.326 1.00 38.62 589 VAL A N 1
ATOM 3027 C CA . VAL A 1 398 ? -47.455 -12.177 -15.119 1.00 38.14 589 VAL A CA 1
ATOM 3028 C C . VAL A 1 398 ? -46.253 -12.425 -14.150 1.00 38.04 589 VAL A C 1
ATOM 3029 O O . VAL A 1 398 ? -45.797 -13.530 -14.054 1.00 37.67 589 VAL A O 1
ATOM 3033 N N . GLU A 1 399 ? -45.699 -11.365 -13.564 1.00 37.31 590 GLU A N 1
ATOM 3034 C CA . GLU A 1 399 ? -44.534 -11.500 -12.695 1.00 40.03 590 GLU A CA 1
ATOM 3035 C C . GLU A 1 399 ? -44.984 -12.139 -11.409 1.00 39.48 590 GLU A C 1
ATOM 3036 O O . GLU A 1 399 ? -46.082 -11.868 -10.902 1.00 38.03 590 GLU A O 1
ATOM 3042 N N . PRO A 1 400 ? -44.140 -13.005 -10.885 1.00 47.00 591 PRO A N 1
ATOM 3043 C CA . PRO A 1 400 ? -44.431 -13.647 -9.587 1.00 47.56 591 PRO A CA 1
ATOM 3044 C C . PRO A 1 400 ? -44.680 -12.541 -8.551 1.00 48.07 591 PRO A C 1
ATOM 3045 O O . PRO A 1 400 ? -43.942 -11.495 -8.505 1.00 48.19 591 PRO A O 1
ATOM 3049 N N . GLY A 1 401 ? -45.742 -12.751 -7.768 1.00 44.05 592 GLY A N 1
ATOM 3050 C CA . GLY A 1 401 ? -46.004 -11.854 -6.657 1.00 43.21 592 GLY A CA 1
ATOM 3051 C C . GLY A 1 401 ? -46.988 -10.797 -7.024 1.00 41.90 592 GLY A C 1
ATOM 3052 O O . GLY A 1 401 ? -47.198 -9.914 -6.274 1.00 41.88 592 GLY A O 1
ATOM 3053 N N . THR A 1 402 ? -47.531 -10.860 -8.219 1.00 37.86 593 THR A N 1
ATOM 3054 C CA . THR A 1 402 ? -48.553 -9.956 -8.561 1.00 38.51 593 THR A CA 1
ATOM 3055 C C . THR A 1 402 ? -49.809 -10.427 -7.806 1.00 38.28 593 THR A C 1
ATOM 3056 O O . THR A 1 402 ? -50.035 -11.631 -7.635 1.00 37.78 593 THR A O 1
ATOM 3060 N N . LYS A 1 403 ? -50.639 -9.483 -7.426 1.00 38.63 594 LYS A N 1
ATOM 3061 C CA . LYS A 1 403 ? -51.920 -9.733 -6.786 1.00 40.27 594 LYS A CA 1
ATOM 3062 C C . LYS A 1 403 ? -52.926 -10.372 -7.703 1.00 40.36 594 LYS A C 1
ATOM 3063 O O . LYS A 1 403 ? -53.074 -9.892 -8.777 1.00 40.11 594 LYS A O 1
ATOM 3069 N N . CYS A 1 404 ? -53.605 -11.459 -7.274 1.00 43.87 595 CYS A N 1
ATOM 3070 C CA . CYS A 1 404 ? -54.616 -12.141 -8.120 1.00 43.29 595 CYS A CA 1
ATOM 3071 C C . CYS A 1 404 ? -56.011 -12.303 -7.529 1.00 43.47 595 CYS A C 1
ATOM 3072 O O . CYS A 1 404 ? -56.789 -13.092 -8.032 1.00 43.19 595 CYS A O 1
ATOM 3075 N N . GLY A 1 405 ? -56.321 -11.531 -6.481 1.00 37.17 596 GLY A N 1
ATOM 3076 C CA . GLY A 1 405 ? -57.573 -11.652 -5.707 1.00 35.19 596 GLY A CA 1
ATOM 3077 C C . GLY A 1 405 ? -57.275 -11.025 -4.373 1.00 34.93 596 GLY A C 1
ATOM 3078 O O . GLY A 1 405 ? -56.124 -10.828 -4.073 1.00 35.59 596 GLY A O 1
ATOM 3079 N N . ASP A 1 406 ? -58.274 -10.728 -3.558 1.00 40.86 597 ASP A N 1
ATOM 3080 C CA . ASP A 1 406 ? -57.980 -10.177 -2.223 1.00 43.48 597 ASP A CA 1
ATOM 3081 C C . ASP A 1 406 ? -57.312 -11.258 -1.447 1.00 41.07 597 ASP A C 1
ATOM 3082 O O . ASP A 1 406 ? -57.767 -12.442 -1.441 1.00 40.85 597 ASP A O 1
ATOM 3087 N N . GLY A 1 407 ? -56.159 -10.853 -0.938 1.00 36.38 598 GLY A N 1
ATOM 3088 C CA . GLY A 1 407 ? -55.190 -11.658 -0.147 1.00 34.84 598 GLY A CA 1
ATOM 3089 C C . GLY A 1 407 ? -54.636 -12.814 -0.955 1.00 35.26 598 GLY A C 1
ATOM 3090 O O . GLY A 1 407 ? -54.381 -13.919 -0.399 1.00 34.29 598 GLY A O 1
ATOM 3091 N N . MET A 1 408 ? -54.468 -12.584 -2.267 1.00 36.48 599 MET A N 1
ATOM 3092 C CA . MET A 1 408 ? -53.897 -13.601 -3.084 1.00 38.88 599 MET A CA 1
ATOM 3093 C C . MET A 1 408 ? -52.795 -13.127 -4.059 1.00 36.50 599 MET A C 1
ATOM 3094 O O . MET A 1 408 ? -52.863 -12.058 -4.664 1.00 37.58 599 MET A O 1
ATOM 3099 N N . VAL A 1 409 ? -51.736 -13.896 -4.162 1.00 35.85 600 VAL A N 1
ATOM 3100 C CA . VAL A 1 409 ? -50.733 -13.513 -5.024 1.00 35.95 600 VAL A CA 1
ATOM 3101 C C . VAL A 1 409 ? -50.339 -14.704 -5.887 1.00 36.42 600 VAL A C 1
ATOM 3102 O O . VAL A 1 409 ?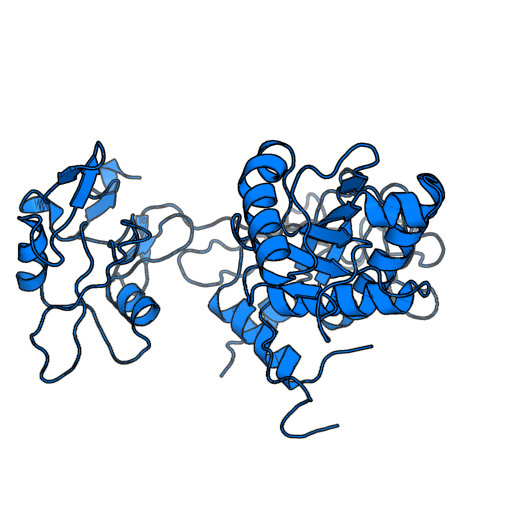 -50.653 -15.869 -5.475 1.00 36.57 600 VAL A O 1
ATOM 3106 N N . CYS A 1 410 ? -49.660 -14.394 -7.027 1.00 44.39 601 CYS A N 1
ATOM 3107 C CA . CYS A 1 410 ? -48.901 -15.375 -7.802 1.00 45.26 601 CYS A CA 1
ATOM 3108 C C . CYS A 1 410 ? -47.602 -15.802 -7.209 1.00 45.78 601 CYS A C 1
ATOM 3109 O O . CYS A 1 410 ? -46.622 -15.024 -7.027 1.00 45.86 601 CYS A O 1
ATOM 3112 N N . SER A 1 411 ? -47.547 -17.102 -7.048 1.00 40.14 602 SER A N 1
ATOM 3113 C CA . SER A 1 411 ? -46.299 -17.740 -6.684 1.00 41.89 602 SER A CA 1
ATOM 3114 C C . SER A 1 411 ? -46.265 -18.995 -7.572 1.00 43.81 602 SER A C 1
ATOM 3115 O O . SER A 1 411 ? -47.310 -19.652 -7.708 1.00 44.36 602 SER A O 1
ATOM 3118 N N . ASN A 1 412 ? -45.107 -19.338 -8.146 1.00 50.35 603 ASN A N 1
ATOM 3119 C CA . ASN A 1 412 ? -44.983 -20.433 -9.173 1.00 53.51 603 ASN A CA 1
ATOM 3120 C C . ASN A 1 412 ? -46.139 -20.548 -10.131 1.00 53.75 603 ASN A C 1
ATOM 3121 O O . ASN A 1 412 ? -46.776 -21.623 -10.268 1.00 54.50 603 ASN A O 1
ATOM 3126 N N . ARG A 1 413 ? -46.484 -19.408 -10.715 1.00 44.69 604 ARG A N 1
ATOM 3127 C CA . ARG A 1 413 ? -47.551 -19.443 -11.599 1.00 44.04 604 ARG A CA 1
ATOM 3128 C C . ARG A 1 413 ? -48.755 -20.134 -10.984 1.00 43.48 604 ARG A C 1
ATOM 3129 O O . ARG A 1 413 ? -49.471 -20.856 -11.724 1.00 44.10 604 ARG A O 1
ATOM 3137 N N . GLN A 1 414 ? -48.999 -19.940 -9.673 1.00 47.68 605 GLN A N 1
ATOM 3138 C CA . GLN A 1 414 ? -50.340 -20.265 -9.117 1.00 49.41 605 GLN A CA 1
ATOM 3139 C C . GLN A 1 414 ? -50.894 -19.106 -8.342 1.00 48.90 605 GLN A C 1
ATOM 3140 O O . GLN A 1 414 ? -50.134 -18.420 -7.596 1.00 50.52 605 GLN A O 1
ATOM 3146 N N . CYS A 1 415 ? -52.202 -18.921 -8.408 1.00 37.17 606 CYS A N 1
ATOM 3147 C CA . CYS A 1 415 ? -52.812 -17.956 -7.479 1.00 37.68 606 CYS A CA 1
ATOM 3148 C C . CYS A 1 415 ? -52.928 -18.512 -6.026 1.00 37.88 606 CYS A C 1
ATOM 3149 O O . CYS A 1 415 ? -53.671 -19.479 -5.749 1.00 37.23 606 CYS A O 1
ATOM 3152 N N . VAL A 1 416 ? -52.189 -17.917 -5.091 1.00 49.80 607 VAL A N 1
ATOM 3153 C CA . VAL A 1 416 ? -52.161 -18.541 -3.762 1.00 47.73 607 VAL A CA 1
ATOM 3154 C C . VAL A 1 416 ? -52.430 -17.580 -2.675 1.00 49.28 607 VAL A C 1
ATOM 3155 O O . VAL A 1 416 ? -52.200 -16.326 -2.774 1.00 48.08 607 VAL A O 1
ATOM 3159 N N . ASP A 1 417 ? -52.907 -18.176 -1.590 1.00 47.53 608 ASP A N 1
ATOM 3160 C CA . ASP A 1 417 ? -53.205 -17.404 -0.418 1.00 46.49 608 ASP A CA 1
ATOM 3161 C C . ASP A 1 417 ? -51.870 -16.748 0.033 1.00 46.25 608 ASP A C 1
ATOM 3162 O O . ASP A 1 417 ? -50.824 -17.450 0.114 1.00 43.21 608 ASP A O 1
ATOM 3167 N N . VAL A 1 418 ? -51.872 -15.411 0.285 1.00 45.44 609 VAL A N 1
ATOM 3168 C CA . VAL A 1 418 ? -50.578 -14.676 0.677 1.00 44.35 609 VAL A CA 1
ATOM 3169 C C . VAL A 1 418 ? -49.984 -15.219 2.005 1.00 43.65 609 VAL A C 1
ATOM 3170 O O . VAL A 1 418 ? -48.782 -15.128 2.257 1.00 42.33 609 VAL A O 1
ATOM 3174 N N . LYS A 1 419 ? -50.874 -15.697 2.877 1.00 41.58 610 LYS A N 1
ATOM 3175 C CA . LYS A 1 419 ? -50.487 -16.300 4.136 1.00 42.72 610 LYS A CA 1
ATOM 3176 C C . LYS A 1 419 ? -49.795 -17.652 3.941 1.00 42.11 610 LYS A C 1
ATOM 3177 O O . LYS A 1 419 ? -49.139 -18.092 4.902 1.00 42.27 610 LYS A O 1
ATOM 3183 N N . THR A 1 420 ? -49.918 -18.289 2.747 1.00 37.27 611 THR A N 1
ATOM 3184 C CA . THR A 1 420 ? -49.084 -19.415 2.417 1.00 36.40 611 THR A CA 1
ATOM 3185 C C . THR A 1 420 ? -47.783 -19.021 1.710 1.00 36.49 611 THR A C 1
ATOM 3186 O O . THR A 1 420 ? -46.769 -19.776 1.760 1.00 36.28 611 THR A O 1
ATOM 3190 N N . ALA A 1 421 ? -47.778 -17.874 1.035 1.00 40.84 612 ALA A N 1
ATOM 3191 C CA . ALA A 1 421 ? -46.541 -17.419 0.381 1.00 41.03 612 ALA A CA 1
ATOM 3192 C C . ALA A 1 421 ? -45.554 -16.778 1.336 1.00 41.76 612 ALA A C 1
ATOM 3193 O O . ALA A 1 421 ? -44.338 -16.951 1.228 1.00 41.24 612 ALA A O 1
ATOM 3195 N N . TYR A 1 422 ? -46.051 -15.990 2.271 1.00 47.25 613 TYR A N 1
ATOM 3196 C CA . TYR A 1 422 ? -45.103 -15.154 3.064 1.00 51.23 613 TYR A CA 1
ATOM 3197 C C . TYR A 1 422 ? -45.467 -15.001 4.481 1.00 50.04 613 TYR A C 1
ATOM 3198 O O . TYR A 1 422 ? -44.548 -14.576 5.182 1.00 51.68 613 TYR A O 1
#

CATH classification: 3.40.390.10